Protein 3V10 (pdb70)

Radius of gyration: 38.91 Å; Cα contacts (8 Å, |Δi|>4): 1603; chains: 2; bounding box: 86×58×126 Å

Secondary structure (DSSP, 8-state):
--B-TTSS-EEEEEEES-SEE--TTS-EEEEEEEESEETTEE----TT-EEEEE--B-SSEEEEESSPTTEEEEEEE---EEEEEEEEETTEEEEEE-GGGGS-SS-EEEEEEEEEEEE----SS-EEEE--B-TT-TTSPPB--EEEE--------SEEEEEEE-SSSTTEEEEEEEE-TT----SS-EEEEEEE-TTEEEPTT--EEEEEETTEEEEEEHHHHHHHT-EEEEETTEEEEEE-HHHHTT-EEEEEEEEEE--TT-SEEEEEEEEEEE-TTS-EE----HHHH-EEEE----EEEEE---/--B-TTSS-EEEEEEE--S-B--TTS-EEEEEEEESB-SS-B----TT-EEEEE--B-SSEEEEESSPTTEEEEEE--EEEEEEEETTEEEEEE-GGGGGBSS-EEEEEEEEEEEE----SS-EEEE--B-TT-TTSPPB--EEEE-------SEEEEEEE-SSSTTEEEEEEEE-TT----SS-EEEEEEE-TTEEEPTT--EEEEEETTEEEEEEHHHHHHHT-EEEEETTEEEEEE-HHHHTT-EEEEEEEEEE--TT-SEEEEEEEEEEE-TTS-EE----HHHH-EEEE----EEEEE-PBP--

CATH classification: 2.60.40.1280 (+1 more: 2.60.40.740)

InterPro domains:
  IPR008454 Collagen-binding surface protein Cna-like, B-type domain [PF05738] (442-525)
  IPR008454 Collagen-binding surface protein Cna-like, B-type domain [PF05738] (531-612)
  IPR008454 Collagen-binding surface protein Cna-like, B-type domain [PF05738] (621-702)
  IPR008454 Collagen-binding surface protein Cna-like, B-type domain [cd00222] (529-614)
  IPR008454 Collagen-binding surface protein Cna-like, B-type domain [cd00222] (619-704)
  IPR008456 Collagen binding domain [PF05737] (198-314)
  IPR008966 Adhesion domain superfamily [SSF49401] (31-174)
  IPR008966 Adhesion domain superfamily [SSF49401] (192-330)
  IPR011252 Fibrogen-binding domain 1 [G3DSA:2.60.40.1280] (39-342)
  IPR013783 Immunoglobulin-like fold [G3DSA:2.60.40.10] (346-436)
  IPR041033 SpaA-like, prealbumin fold domain subgroup 1 [PF17802] (353-431)
  IPR041171 SDR-like Ig domain [PF17961] (54-151)

Solvent-accessible surface area: 30450 Å² total; per-residue (Å²): 102,94,68,6,16,101,48,36,0,16,86,106,26,41,5,58,64,148,52,104,13,108,66,64,36,55,2,0,52,2,41,2,8,3,12,5,73,20,125,66,133,106,24,99,5,101,48,25,7,47,0,45,2,54,4,16,59,68,151,55,0,42,0,71,2,10,55,74,168,27,18,120,34,79,1,57,4,107,129,134,43,54,0,0,54,1,16,0,48,22,30,108,1,54,1,53,0,44,115,48,3,96,102,24,103,77,4,68,7,41,3,43,2,14,0,10,6,75,35,67,36,160,19,122,111,120,83,108,4,121,7,63,8,20,1,35,0,52,49,28,130,137,52,87,5,31,0,19,3,76,15,67,122,176,89,115,53,15,3,65,7,53,9,30,7,6,74,147,62,82,6,5,0,34,1,88,0,18,0,0,24,44,61,31,34,2,70,28,90,1,91,0,67,0,59,3,16,132,4,0,105,30,26,142,62,23,13,58,0,29,5,63,17,132,60,72,99,76,119,25,34,9,110,22,0,68,155,93,39,13,63,13,47,56,127,66,52,52,0,14,1,66,1,59,75,138,86,0,35,134,11,15,0,25,0,27,2,39,0,119,10,111,58,86,156,42,138,45,0,115,2,50,5,89,13,92,14,81,31,102,88,28,89,102,24,89,117,33,61,155,136,68,5,41,41,34,0,41,18,3,16,16,52,21,73,6,27,36,58,96,112,96,68,6,16,109,54,44,0,16,95,52,27,51,2,52,59,122,43,86,14,108,72,67,36,95,7,1,50,2,51,6,18,3,18,6,89,17,122,65,121,94,22,100,9,101,56,22,8,45,0,48,0,52,3,14,64,70,151,58,1,36,0,83,1,41,52,74,166,45,20,126,27,76,0,89,68,94,48,5,0,42,2,27,0,49,24,28,106,2,52,0,55,0,45,130,44,3,83,116,25,91,41,7,61,4,61,3,41,2,15,0,12,11,58,56,90,48,70,30,93,67,109,82,88,3,114,6,60,9,19,1,36,0,54,52,28,131,137,49,95,1,25,0,19,2,68,27,105,137,39,117,55,15,3,66,6,54,10,29,10,13,125,150,64,73,5,4,0,29,1,85,0,20,1,0,14,42,64,33,44,1,67,28,89,1,93,0,68,0,62,4,18,145,4,0,116,26,26,137,74,22,13,75,0,33,5,63,31,144,89,59,86,93,138,30,37,10,114,24,0,59,174,84,43,10,61,15,50,56,134,64,56,54,0,16,1,63,1,48,48,95,80,1,32,107,10,15,0,24,0,32,2,36,0,117,15,123,53,103,186,46,138,33,0,118,1,49,4,88,13,90,12,88,26,96,73,34,92,99,27,92,118,35,60,154,136,67,5,32,41,43,1,28,17,4,12,10,56,11,73,0,28,39,127,76,128,87,168

Structure (mmCIF, N/CA/C/O backbone):
data_3V10
#
_entry.id   3V10
#
_cell.length_a   46.170
_cell.length_b   67.390
_cell.length_c   102.410
_cell.angle_alpha   90.00
_cell.angle_beta   92.82
_cell.angle_gamma   90.00
#
_symmetry.space_group_name_H-M   'P 1 21 1'
#
loop_
_entity.id
_entity.type
_entity.pdbx_description
1 polymer 'Rhusiopathiae surface protein B'
2 water water
#
loop_
_atom_site.group_PDB
_atom_site.id
_atom_site.type_symbol
_atom_site.label_atom_id
_atom_site.label_alt_id
_atom_site.label_comp_id
_atom_site.label_asym_id
_atom_site.label_entity_id
_atom_site.label_seq_id
_atom_site.pdbx_PDB_ins_code
_atom_site.Cartn_x
_atom_site.Cartn_y
_atom_site.Cartn_z
_atom_site.occupancy
_atom_site.B_iso_or_equiv
_atom_site.auth_seq_id
_atom_site.auth_comp_id
_atom_site.auth_asym_id
_atom_site.auth_atom_id
_atom_site.pdbx_PDB_model_num
ATOM 1 N N . ALA A 1 1 ? -28.595 6.739 117.376 1.00 22.66 30 ALA A N 1
ATOM 2 C CA . ALA A 1 1 ? -27.256 7.149 117.908 1.00 22.40 30 ALA A CA 1
ATOM 3 C C . ALA A 1 1 ? -27.003 8.624 117.679 1.00 20.82 30 ALA A C 1
ATOM 4 O O . ALA A 1 1 ? -27.444 9.180 116.676 1.00 20.64 30 ALA A O 1
ATOM 5 N N . LYS A 1 2 ? -26.285 9.262 118.600 1.00 19.59 31 LYS A N 1
ATOM 6 C CA . LYS A 1 2 ? -26.002 10.689 118.471 1.00 18.80 31 LYS A CA 1
ATOM 7 C C . LYS A 1 2 ? -24.711 10.972 117.710 1.00 18.43 31 LYS A C 1
ATOM 8 O O . LYS A 1 2 ? -23.677 10.354 117.968 1.00 16.50 31 LYS A O 1
ATOM 14 N N . ASP A 1 3 ? -24.793 11.914 116.775 1.00 16.98 32 ASP A N 1
ATOM 15 C CA . ASP A 1 3 ? -23.666 12.327 115.947 1.00 16.42 32 ASP A CA 1
ATOM 16 C C . ASP A 1 3 ? -23.005 13.561 116.560 1.00 16.09 32 ASP A C 1
ATOM 17 O O . ASP A 1 3 ? -23.631 14.619 116.675 1.00 14.82 32 ASP A O 1
ATOM 22 N N . TYR A 1 4 ? -21.741 13.428 116.951 1.00 13.71 33 TYR A N 1
ATOM 23 C CA . TYR A 1 4 ? -21.022 14.550 117.551 1.00 13.27 33 TYR A CA 1
ATOM 24 C C . TYR A 1 4 ? -20.127 15.341 116.605 1.00 12.53 33 TYR A C 1
ATOM 25 O O . TYR A 1 4 ? -19.381 16.206 117.045 1.00 11.13 33 TYR A O 1
ATOM 34 N N . THR A 1 5 ? -20.214 15.066 115.307 1.00 13.50 34 THR A N 1
ATOM 35 C CA . THR A 1 5 ? -19.379 15.750 114.329 1.00 13.84 34 THR A CA 1
ATOM 36 C C . THR A 1 5 ? -19.329 17.274 114.453 1.00 15.71 34 THR A C 1
ATOM 37 O O . THR A 1 5 ? -18.255 17.871 114.419 1.00 17.41 34 THR A O 1
ATOM 41 N N . ASN A 1 6 ? -20.479 17.913 114.603 1.00 16.84 35 ASN A N 1
ATOM 42 C CA . ASN A 1 6 ? -20.477 19.363 114.715 1.00 18.06 35 ASN A CA 1
ATOM 43 C C . ASN A 1 6 ? -20.686 19.888 116.128 1.00 18.83 35 ASN A C 1
ATOM 44 O O . ASN A 1 6 ? -20.895 21.086 116.321 1.00 21.62 35 ASN A O 1
ATOM 49 N N . GLU A 1 7 ? -20.622 18.989 117.107 1.00 17.17 36 GLU A N 1
ATOM 50 C CA . GLU A 1 7 ? -20.760 19.366 118.516 1.00 16.46 36 GLU A CA 1
ATOM 51 C C . GLU A 1 7 ? -19.429 19.936 119.005 1.00 17.84 36 GLU A C 1
ATOM 52 O O . GLU A 1 7 ? -18.377 19.641 118.436 1.00 15.86 36 GLU A O 1
ATOM 58 N N . ALA A 1 8 ? -19.475 20.731 120.074 1.00 16.26 37 ALA A N 1
ATOM 59 C CA . ALA A 1 8 ? -18.276 21.359 120.624 1.00 14.82 37 ALA A CA 1
ATOM 60 C C . ALA A 1 8 ? -17.550 20.497 121.656 1.00 15.23 37 ALA A C 1
ATOM 61 O O . ALA A 1 8 ? -17.308 20.942 122.777 1.00 15.23 37 ALA A O 1
ATOM 63 N N . ILE A 1 9 ? -17.190 19.275 121.274 1.00 14.25 38 ILE A N 1
ATOM 64 C CA . ILE A 1 9 ? -16.495 18.361 122.184 1.00 13.26 38 ILE A CA 1
ATOM 65 C C . ILE A 1 9 ? -15.012 18.224 121.867 1.00 13.56 38 ILE A C 1
ATOM 66 O O . ILE A 1 9 ? -14.287 17.506 122.562 1.00 15.04 38 ILE A O 1
ATOM 71 N N . PHE A 1 10 ? -14.559 18.927 120.834 1.00 13.78 39 PHE A N 1
ATOM 72 C CA . PHE A 1 10 ? -13.167 18.860 120.415 1.00 14.79 39 PHE A CA 1
ATOM 73 C C . PHE A 1 10 ? -12.310 19.947 121.047 1.00 16.78 39 PHE A C 1
ATOM 74 O O . PHE A 1 10 ? -12.440 21.135 120.735 1.00 17.27 39 PHE A O 1
ATOM 82 N N . THR A 1 11 ? -11.422 19.501 121.934 1.00 19.63 40 THR A N 1
ATOM 83 C CA . THR A 1 11 ? -10.534 20.370 122.701 1.00 20.67 40 THR A CA 1
ATOM 84 C C . THR A 1 11 ? -9.179 20.702 122.081 1.00 20.83 40 THR A C 1
ATOM 85 O O . THR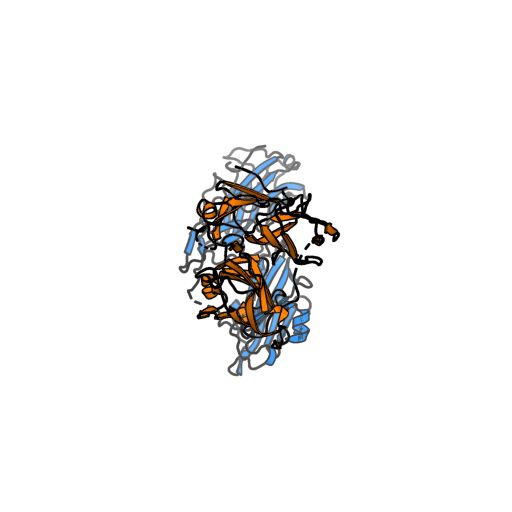 A 1 11 ? -8.482 21.596 122.566 1.00 21.37 40 THR A O 1
ATOM 89 N N . GLN A 1 12 ? -8.791 19.991 121.027 1.00 20.45 41 GLN A N 1
ATOM 90 C CA . GLN A 1 12 ? -7.507 20.248 120.389 1.00 19.08 41 GLN A CA 1
ATOM 91 C C . GLN A 1 12 ? -7.530 19.854 118.921 1.00 17.74 41 GLN A C 1
ATOM 92 O O . GLN A 1 12 ? -8.193 18.890 118.541 1.00 16.26 41 GLN A O 1
ATOM 98 N N . PHE A 1 13 ? -6.802 20.603 118.100 1.00 16.85 42 PHE A N 1
ATOM 99 C CA . PHE A 1 13 ? -6.737 20.316 116.672 1.00 17.07 42 PHE A CA 1
ATOM 100 C C . PHE A 1 13 ? -5.493 20.935 116.053 1.00 18.03 42 PHE A C 1
ATOM 101 O O . PHE A 1 13 ? -5.260 22.138 116.183 1.00 18.53 42 PHE A O 1
ATOM 109 N N . ASP A 1 14 ? -4.697 20.115 115.374 1.00 17.34 43 ASP A N 1
ATOM 110 C CA . ASP A 1 14 ? -3.478 20.610 114.752 1.00 18.79 43 ASP A CA 1
ATOM 111 C C . ASP A 1 14 ? -3.062 19.785 113.538 1.00 18.12 43 ASP A C 1
ATOM 112 O O . ASP A 1 14 ? -3.287 18.577 113.488 1.00 19.03 43 ASP A O 1
ATOM 117 N N . VAL A 1 15 ? -2.459 20.450 112.558 1.00 17.78 44 VAL A N 1
ATOM 118 C CA . VAL A 1 15 ? -2.009 19.789 111.338 1.00 17.21 44 VAL A CA 1
ATOM 119 C C . VAL A 1 15 ? -0.501 19.912 111.148 1.00 18.65 44 VAL A C 1
ATOM 120 O O . VAL A 1 15 ? 0.074 20.991 111.303 1.00 20.18 44 VAL A O 1
ATOM 124 N N . ASN A 1 16 ? 0.132 18.798 110.798 1.00 18.91 45 ASN A N 1
ATOM 125 C CA . ASN A 1 16 ? 1.572 18.762 110.578 1.00 19.18 45 ASN A CA 1
ATOM 126 C C . ASN A 1 16 ? 1.875 17.897 109.354 1.00 19.22 45 ASN A C 1
ATOM 127 O O . ASN A 1 16 ? 1.171 16.927 109.078 1.00 18.47 45 ASN A O 1
ATOM 132 N N . PRO A 1 17 ? 2.914 18.258 108.585 1.00 17.98 46 PRO A N 1
ATOM 133 C CA . PRO A 1 17 ? 3.776 19.421 108.825 1.00 19.79 46 PRO A CA 1
ATOM 134 C C . PRO A 1 17 ? 3.087 20.725 108.424 1.00 19.86 46 PRO A C 1
ATOM 135 O O . PRO A 1 17 ? 2.108 20.719 107.680 1.00 21.19 46 PRO A O 1
ATOM 139 N N . LYS A 1 18 ? 3.589 21.843 108.934 1.00 22.39 47 LYS A N 1
ATOM 140 C CA . LYS A 1 18 ? 3.019 23.137 108.588 1.00 22.34 47 LYS A CA 1
ATOM 141 C C . LYS A 1 18 ? 3.856 23.738 107.472 1.00 21.91 47 LYS A C 1
ATOM 142 O O . LYS A 1 18 ? 4.963 23.273 107.201 1.00 23.43 47 LYS A O 1
ATOM 148 N N . GLY A 1 19 ? 3.328 24.766 106.821 1.00 19.57 48 GLY A N 1
ATOM 149 C CA . GLY A 1 19 ? 4.051 25.380 105.724 1.00 18.51 48 GLY A CA 1
ATOM 150 C C . GLY A 1 19 ? 3.768 24.667 104.414 1.00 17.72 48 GLY A C 1
ATOM 151 O O . GLY A 1 19 ? 2.981 23.716 104.370 1.00 17.73 48 GLY A O 1
ATOM 152 N N . LEU A 1 20 ? 4.411 25.119 103.342 1.00 15.89 49 LEU A N 1
ATOM 153 C CA . LEU A 1 20 ? 4.214 24.522 102.029 1.00 16.05 49 LEU A CA 1
ATOM 154 C C . LEU A 1 20 ? 4.691 23.074 101.999 1.00 16.17 49 LEU A C 1
ATOM 155 O O . LEU A 1 20 ? 5.859 22.791 102.255 1.00 15.42 49 LEU A O 1
ATOM 160 N N . ILE A 1 21 ? 3.778 22.157 101.699 1.00 13.70 50 ILE A N 1
ATOM 161 C CA . ILE A 1 21 ? 4.122 20.746 101.631 1.00 14.75 50 ILE A CA 1
ATOM 162 C C . ILE A 1 21 ? 4.660 20.488 100.230 1.00 15.20 50 ILE A C 1
ATOM 163 O O . ILE A 1 21 ? 3.978 20.725 99.235 1.00 16.42 50 ILE A O 1
ATOM 168 N N . ASN A 1 22 ? 5.894 19.994 100.171 1.00 15.95 51 ASN A N 1
ATOM 169 C CA . ASN A 1 22 ? 6.591 19.765 98.908 1.00 17.24 51 ASN A CA 1
ATOM 170 C C . ASN A 1 22 ? 6.256 18.527 98.069 1.00 19.77 51 ASN A C 1
ATOM 171 O O . ASN A 1 22 ? 6.189 18.615 96.838 1.00 19.44 51 ASN A O 1
ATOM 176 N N . ASN A 1 23 ? 6.059 17.380 98.716 1.00 19.90 52 ASN A N 1
ATOM 177 C CA . ASN A 1 23 ? 5.748 16.150 97.991 1.00 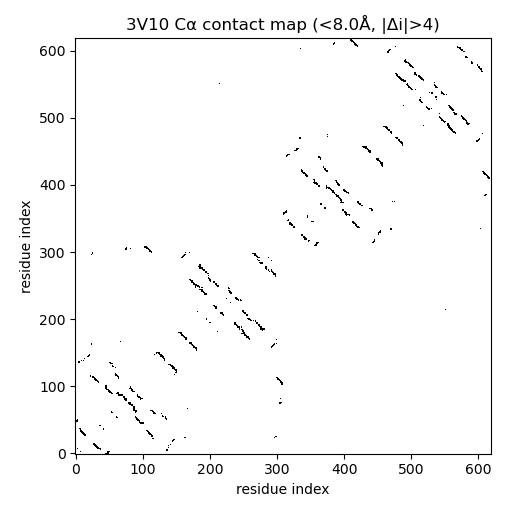19.98 52 ASN A CA 1
ATOM 178 C C . ASN A 1 23 ? 4.932 15.191 98.864 1.00 16.82 52 ASN A C 1
ATOM 179 O O . ASN A 1 23 ? 4.896 15.334 100.087 1.00 17.28 52 ASN A O 1
ATOM 184 N N . PRO A 1 24 ? 4.265 14.202 98.243 1.00 16.69 53 PRO A N 1
ATOM 185 C CA . PRO A 1 24 ? 3.446 13.229 98.970 1.00 16.35 53 PRO A CA 1
ATOM 186 C C . PRO A 1 24 ? 4.204 12.071 99.624 1.00 16.30 53 PRO A C 1
ATOM 187 O O . PRO A 1 24 ? 3.582 11.119 100.087 1.00 17.86 53 PRO A O 1
ATOM 191 N N . SER A 1 25 ? 5.532 12.155 99.673 1.00 17.09 54 SER A N 1
ATOM 192 C CA . SER A 1 25 ? 6.337 11.084 100.258 1.00 17.30 54 SER A CA 1
ATOM 193 C C . SER A 1 25 ? 6.072 10.865 101.745 1.00 17.51 54 SER A C 1
ATOM 194 O O . SER A 1 25 ? 6.037 9.725 102.212 1.00 16.83 54 SER A O 1
ATOM 197 N N . GLN A 1 26 ? 5.894 11.952 102.489 1.00 13.90 55 GLN A N 1
ATOM 198 C CA . GLN A 1 26 ? 5.638 11.853 103.920 1.00 14.16 55 GLN A CA 1
ATOM 199 C C . GLN A 1 26 ? 4.146 12.066 104.182 1.00 14.60 55 GLN A C 1
ATOM 200 O O . GLN A 1 26 ? 3.445 12.679 103.381 1.00 13.86 55 GLN A O 1
ATOM 206 N N . PRO A 1 27 ? 3.640 11.550 105.309 1.00 14.87 56 PRO A N 1
ATOM 207 C CA . PRO A 1 27 ? 2.218 11.722 105.615 1.00 15.70 56 PRO A CA 1
ATOM 208 C C . PRO A 1 27 ? 1.904 13.143 106.067 1.00 15.60 56 PRO A C 1
ATOM 209 O O . PRO A 1 27 ? 2.793 13.872 106.514 1.00 17.40 56 PRO A O 1
ATOM 213 N N . ILE A 1 28 ? 0.640 13.534 105.930 1.00 13.48 57 ILE A N 1
ATOM 214 C CA . ILE A 1 28 ? 0.182 14.829 106.415 1.00 14.17 57 ILE A CA 1
ATOM 215 C C . ILE A 1 28 ? -0.576 14.404 107.668 1.00 14.71 57 ILE A C 1
ATOM 216 O O . ILE A 1 28 ? -1.559 13.673 107.583 1.00 13.93 57 ILE A O 1
ATOM 221 N N . GLU A 1 29 ? -0.091 14.839 108.827 1.00 16.12 58 GLU A N 1
ATOM 222 C CA . GLU A 1 29 ? -0.673 14.451 110.106 1.00 17.19 58 GLU A CA 1
ATOM 223 C C . GLU A 1 29 ? -1.724 15.372 110.696 1.00 16.56 58 GLU A C 1
ATOM 224 O O . GLU A 1 29 ? -1.601 16.599 110.661 1.00 17.13 58 GLU A O 1
ATOM 230 N N . PHE A 1 30 ? -2.752 14.753 111.262 1.00 13.82 59 PHE A N 1
ATOM 231 C CA . PHE A 1 30 ? -3.832 15.479 111.902 1.00 13.91 59 PHE A CA 1
ATOM 232 C C . PHE A 1 30 ? -3.925 14.986 113.335 1.00 15.25 59 PHE A C 1
ATOM 233 O O . PHE A 1 30 ? -3.975 13.783 113.583 1.00 14.85 59 PHE A O 1
ATOM 241 N N . ASN A 1 31 ? -3.910 15.919 114.278 1.00 15.27 60 ASN A N 1
ATOM 242 C CA . ASN A 1 31 ? -4.020 15.574 115.686 1.00 16.26 60 ASN A CA 1
ATOM 243 C C . ASN A 1 31 ? -5.331 16.145 116.200 1.00 16.17 60 ASN A C 1
ATOM 244 O O . ASN A 1 31 ? -5.633 17.319 115.986 1.00 18.85 60 ASN A O 1
ATOM 249 N N . LEU A 1 32 ? -6.106 15.312 116.882 1.00 15.32 61 LEU A N 1
ATOM 250 C CA . LEU A 1 32 ? -7.398 15.728 117.402 1.00 14.03 61 LEU A CA 1
ATOM 251 C C . LEU A 1 32 ? -7.631 15.196 118.812 1.00 14.93 61 LEU A C 1
ATOM 252 O O . LEU A 1 32 ? -7.302 14.052 119.124 1.00 14.58 61 LEU A O 1
ATOM 257 N N . ALA A 1 33 ? -8.196 16.038 119.668 1.00 14.14 62 ALA A N 1
ATOM 258 C CA . ALA A 1 33 ? -8.491 15.650 121.035 1.00 13.38 62 ALA A CA 1
ATOM 259 C C . ALA A 1 33 ? -9.949 15.973 121.317 1.00 13.09 62 ALA A C 1
ATOM 260 O O . ALA A 1 33 ? -10.482 16.951 120.798 1.00 13.73 62 ALA A O 1
ATOM 262 N N . PHE A 1 34 ? -10.595 15.145 122.126 1.00 13.47 63 PHE A N 1
ATOM 263 C CA . PHE A 1 34 ? -11.986 15.380 122.484 1.00 15.56 63 PHE A CA 1
ATOM 264 C C . PHE A 1 34 ? -12.282 14.907 123.900 1.00 15.10 63 PHE A C 1
ATOM 265 O O . PHE A 1 34 ? -11.458 14.242 124.536 1.00 12.68 63 PHE A O 1
ATOM 273 N N . SER A 1 35 ? -13.449 15.279 124.411 1.00 14.95 64 SER A N 1
ATOM 274 C CA . SER A 1 35 ? -13.838 14.872 125.750 1.00 17.56 64 SER A CA 1
ATOM 275 C C . SER A 1 35 ? -15.349 14.937 125.865 1.00 18.41 64 SER A C 1
ATOM 276 O O . SER A 1 35 ? -16.034 15.328 124.918 1.00 18.87 64 SER A O 1
ATOM 279 N N . ASP A 1 36 ? -15.865 14.552 127.025 1.00 18.38 65 ASP A N 1
ATOM 280 C CA . ASP A 1 36 ? -17.299 14.564 127.261 1.00 18.53 65 ASP A CA 1
ATOM 281 C C . ASP A 1 36 ? -17.843 15.919 127.713 1.00 18.29 65 ASP A C 1
ATOM 282 O O . ASP A 1 36 ? -18.910 15.987 128.321 1.00 18.76 65 ASP A O 1
ATOM 287 N N . MET A 1 37 ? -17.107 16.992 127.434 1.00 17.10 66 MET A N 1
ATOM 288 C CA . MET A 1 37 ? -17.571 18.333 127.789 1.00 19.01 66 MET A CA 1
ATOM 289 C C . MET A 1 37 ? -18.000 19.020 126.500 1.00 18.37 66 MET A C 1
ATOM 290 O O . MET A 1 37 ? -17.168 19.335 125.645 1.00 17.78 66 MET A O 1
ATOM 295 N N . ASN A 1 38 ? -19.302 19.238 126.356 1.00 17.68 67 ASN A N 1
ATOM 296 C CA . ASN A 1 38 ? -19.837 19.877 125.158 1.00 17.98 67 ASN A CA 1
ATOM 297 C C . ASN A 1 38 ? -20.403 21.260 125.470 1.00 18.20 67 ASN A C 1
ATOM 298 O O . ASN A 1 38 ? -21.485 21.385 126.047 1.00 17.95 67 ASN A O 1
ATOM 303 N N . ASN A 1 39 ? -19.669 22.300 125.082 1.00 17.76 68 ASN A N 1
ATOM 304 C CA . ASN A 1 39 ? -20.095 23.669 125.342 1.00 19.80 68 ASN A CA 1
ATOM 305 C C . ASN A 1 39 ? -20.267 23.898 126.843 1.00 18.45 68 ASN A C 1
ATOM 306 O O . ASN A 1 39 ? -21.204 24.564 127.286 1.00 19.17 68 ASN A O 1
ATOM 311 N N . GLY A 1 40 ? -19.350 23.333 127.620 1.00 18.02 69 GLY A N 1
ATOM 312 C CA . GLY A 1 40 ? -19.399 23.493 129.061 1.00 15.43 69 GLY A CA 1
ATOM 313 C C . GLY A 1 40 ? -20.408 22.594 129.744 1.00 16.29 69 GLY A C 1
ATOM 314 O O . GLY A 1 40 ? -20.621 22.707 130.950 1.00 12.78 69 GLY A O 1
ATOM 315 N N . GLN A 1 41 ? -21.036 21.708 128.976 1.00 13.88 70 GLN A N 1
ATOM 316 C CA . GLN A 1 41 ? -22.020 20.793 129.532 1.00 18.29 70 GLN A CA 1
ATOM 317 C C . GLN A 1 41 ? -21.604 19.343 129.388 1.00 18.26 70 GLN A C 1
ATOM 318 O O . GLN A 1 41 ? -21.192 18.893 128.320 1.00 18.79 70 GLN A O 1
ATOM 324 N N . LYS A 1 42 ? -21.715 18.616 130.486 1.00 18.69 71 LYS A N 1
ATOM 325 C CA . LYS A 1 42 ? -21.358 17.215 130.527 1.00 19.32 71 LYS A CA 1
ATOM 326 C C . LYS A 1 42 ? -22.275 16.331 129.685 1.00 18.68 71 LYS A C 1
ATOM 327 O O . LYS A 1 42 ? -23.498 16.426 129.790 1.00 19.65 71 LYS A O 1
ATOM 333 N N . VAL A 1 43 ? -21.690 15.487 128.840 1.00 18.79 72 VAL A N 1
ATOM 334 C CA . VAL A 1 43 ? -22.480 14.559 128.038 1.00 18.29 72 VAL A CA 1
ATOM 335 C C . VAL A 1 43 ? -22.048 13.145 128.409 1.00 18.60 72 VAL A C 1
ATOM 336 O O . VAL A 1 43 ? -20.960 12.940 128.939 1.00 17.14 72 VAL A O 1
ATOM 340 N N . LYS A 1 44 ? -22.899 12.169 128.115 1.00 18.31 73 LYS A N 1
ATOM 341 C CA . LYS A 1 44 ? -22.611 10.769 128.408 1.00 18.48 73 LYS A CA 1
ATOM 342 C C . LYS A 1 44 ? -22.564 10.010 127.071 1.00 16.31 73 LYS A C 1
ATOM 343 O O . LYS A 1 44 ? -23.601 9.776 126.445 1.00 16.86 73 LYS A O 1
ATOM 349 N N . PHE A 1 45 ? -21.363 9.642 126.635 1.00 16.62 74 PHE A N 1
ATOM 350 C CA . PHE A 1 45 ? -21.227 8.912 125.379 1.00 16.50 74 PHE A CA 1
ATOM 351 C C . PHE A 1 45 ? -21.832 7.531 125.539 1.00 16.98 74 PHE A C 1
ATOM 352 O O . PHE A 1 45 ? -21.619 6.860 126.552 1.00 16.40 74 PHE A O 1
ATOM 360 N N . LYS A 1 46 ? -22.607 7.132 124.534 1.00 17.86 75 LYS A N 1
ATOM 361 C CA . LYS A 1 46 ? -23.291 5.845 124.524 1.00 18.59 75 LYS A CA 1
ATOM 362 C C . LYS A 1 46 ? -22.794 4.995 123.365 1.00 17.89 75 LYS A C 1
ATOM 363 O O . LYS A 1 46 ? -22.400 5.522 122.322 1.00 16.95 75 LYS A O 1
ATOM 369 N N . PRO A 1 47 ? -22.821 3.663 123.525 1.00 17.34 76 PRO A N 1
ATOM 370 C CA . PRO A 1 47 ? -22.365 2.788 122.442 1.00 17.02 76 PRO A CA 1
ATOM 371 C C . PRO A 1 47 ? -23.127 3.159 121.172 1.00 17.43 76 PRO A C 1
ATOM 372 O O . PRO A 1 47 ? -24.353 3.247 121.186 1.00 17.39 76 PRO A O 1
ATOM 376 N N . GLY A 1 48 ? -22.405 3.387 120.080 1.00 17.56 77 GLY A N 1
ATOM 377 C CA . GLY A 1 48 ? -23.063 3.749 118.840 1.00 16.59 77 GLY A CA 1
ATOM 378 C C . GLY A 1 48 ? -22.937 5.224 118.496 1.00 16.95 77 GLY A C 1
ATOM 379 O O . GLY A 1 48 ? -23.045 5.594 117.326 1.00 15.17 77 GLY A O 1
ATOM 380 N N . ASP A 1 49 ? -22.733 6.076 119.501 1.00 15.85 78 ASP A N 1
ATOM 381 C CA . ASP A 1 49 ? -22.570 7.501 119.227 1.00 14.66 78 ASP A CA 1
ATOM 382 C C . ASP A 1 49 ? -21.306 7.589 118.382 1.00 14.77 78 ASP A C 1
ATOM 383 O O . ASP A 1 49 ? -20.434 6.724 118.477 1.00 14.37 78 ASP A O 1
ATOM 388 N N . PHE A 1 50 ? -21.198 8.632 117.572 1.00 14.61 79 PHE A N 1
ATOM 389 C CA . PHE A 1 50 ? -20.061 8.764 116.669 1.00 13.58 79 PHE A CA 1
ATOM 390 C C . PHE A 1 50 ? -19.803 10.191 116.208 1.00 13.47 79 PHE A C 1
ATOM 391 O O . PHE A 1 50 ? -20.533 11.117 116.544 1.00 13.31 79 PHE A O 1
ATOM 399 N N . PHE A 1 51 ? -18.737 10.342 115.427 1.00 12.02 80 PHE A N 1
ATOM 400 C CA . PHE A 1 51 ? -18.398 11.599 114.788 1.00 11.64 80 PHE A CA 1
ATOM 401 C C . PHE A 1 51 ? -17.584 11.246 113.559 1.00 11.96 80 PHE A C 1
ATOM 402 O O . PHE A 1 51 ? -16.930 10.199 113.509 1.00 14.10 80 PHE A O 1
ATOM 410 N N . ASP A 1 52 ? -17.660 12.107 112.560 1.00 10.96 81 ASP A N 1
ATOM 411 C CA . ASP A 1 52 ? -16.972 11.879 111.307 1.00 12.79 81 ASP A CA 1
ATOM 412 C C . ASP A 1 52 ? -15.954 12.935 110.958 1.00 11.99 81 ASP A C 1
ATOM 413 O O . ASP A 1 52 ? -16.187 14.131 111.141 1.00 12.00 81 ASP A O 1
ATOM 418 N N . LEU A 1 53 ? -14.825 12.479 110.429 1.00 10.25 82 LEU A N 1
ATOM 419 C CA . LEU A 1 53 ? -13.757 13.372 110.010 1.00 11.02 82 LEU A CA 1
ATOM 420 C C . LEU A 1 53 ? -13.739 13.356 108.484 1.00 11.06 82 LEU A C 1
ATOM 421 O O . LEU A 1 53 ? -13.928 12.307 107.868 1.00 13.13 82 LEU A O 1
ATOM 426 N N . THR A 1 54 ? -13.529 14.519 107.879 1.00 10.20 83 THR A N 1
ATOM 427 C CA . THR A 1 54 ? -13.492 14.617 106.427 1.00 11.49 83 THR A CA 1
ATOM 428 C C . THR A 1 54 ? -12.234 15.330 105.963 1.00 11.36 83 THR A C 1
ATOM 429 O O . THR A 1 54 ? -12.104 16.538 106.128 1.00 11.57 83 THR A O 1
ATOM 433 N N . LEU A 1 55 ? -11.310 14.573 105.384 1.00 8.81 84 LEU A N 1
ATOM 434 C CA . LEU A 1 55 ? -10.072 15.140 104.881 1.00 9.18 84 LEU A CA 1
ATOM 435 C C . LEU A 1 55 ? -10.421 16.062 103.712 1.00 10.03 84 LEU A C 1
ATOM 436 O O . LEU A 1 55 ? -11.330 15.781 102.933 1.00 9.16 84 LEU A O 1
ATOM 441 N N . PRO A 1 56 ? -9.694 17.179 103.574 1.00 9.70 85 PRO A N 1
ATOM 442 C CA . PRO A 1 56 ? -9.938 18.152 102.505 1.00 10.92 85 PRO A CA 1
ATOM 443 C C . PRO A 1 56 ? -9.547 17.697 101.107 1.00 10.86 85 PRO A C 1
ATOM 444 O O . PRO A 1 56 ? -8.793 16.742 100.934 1.00 10.64 85 PRO A O 1
ATOM 448 N N . SER A 1 57 ? -10.065 18.396 100.106 1.00 9.77 86 SER A N 1
ATOM 449 C CA . SER A 1 57 ? -9.744 18.070 98.728 1.00 11.40 86 SER A CA 1
ATOM 450 C C . SER A 1 57 ? -10.331 19.117 97.801 1.00 11.57 86 SER A C 1
ATOM 451 O O . SER A 1 57 ? -11.220 19.864 98.189 1.00 11.22 86 SER A O 1
ATOM 454 N N . ASN A 1 58 ? -9.805 19.188 96.585 1.00 13.71 87 ASN A N 1
ATOM 455 C CA . ASN A 1 58 ? -10.368 20.081 95.582 1.00 14.37 87 ASN A CA 1
ATOM 456 C C . ASN A 1 58 ? -10.420 19.243 94.315 1.00 15.73 87 ASN A C 1
ATOM 457 O O . ASN A 1 58 ? -10.404 18.019 94.403 1.00 13.59 87 ASN A O 1
ATOM 462 N N . ASP A 1 59 ? -10.484 19.862 93.145 1.00 16.22 88 ASP A N 1
ATOM 463 C CA . ASP A 1 59 ? -10.570 19.075 91.917 1.00 18.98 88 ASP A CA 1
ATOM 464 C C . ASP A 1 59 ? -9.299 18.356 91.474 1.00 18.23 88 ASP A C 1
ATOM 465 O O . ASP A 1 59 ? -9.365 17.441 90.651 1.00 18.57 88 ASP A O 1
ATOM 470 N N . GLU A 1 60 ? -8.152 18.748 92.015 1.00 15.54 89 GLU A N 1
ATOM 471 C CA . GLU A 1 60 ? -6.887 18.118 91.632 1.00 16.08 89 GLU A CA 1
ATOM 472 C C . GLU A 1 60 ? -6.143 17.440 92.783 1.00 13.47 89 GLU A C 1
ATOM 473 O O . GLU A 1 60 ? -5.365 16.511 92.564 1.00 16.99 89 GLU A O 1
ATOM 479 N N . VAL A 1 61 ? -6.380 17.902 94.005 1.00 12.02 90 VAL A N 1
ATOM 480 C CA . VAL A 1 61 ? -5.705 17.344 95.175 1.00 11.63 90 VAL A CA 1
ATOM 481 C C . VAL A 1 61 ? -6.691 16.836 96.226 1.00 11.97 90 VAL A C 1
ATOM 482 O O . VAL A 1 61 ? -7.580 17.565 96.664 1.00 12.68 90 VAL A O 1
ATOM 486 N N . SER A 1 62 ? -6.532 15.577 96.624 1.00 12.88 91 SER A N 1
ATOM 487 C CA . SER A 1 62 ? -7.394 14.979 97.634 1.00 12.61 91 SER A CA 1
ATOM 488 C C . SER A 1 62 ? -6.556 14.269 98.685 1.00 11.35 91 SER A C 1
ATOM 489 O O . SER A 1 62 ? -5.604 13.563 98.358 1.00 11.85 91 SER A O 1
ATOM 492 N N . LEU A 1 63 ? -6.896 14.484 99.950 1.00 10.58 92 LEU A N 1
ATOM 493 C CA . LEU A 1 63 ? -6.195 13.820 101.040 1.00 9.97 92 LEU A CA 1
ATOM 494 C C . LEU A 1 63 ? -7.038 12.620 101.415 1.00 9.45 92 LEU A C 1
ATOM 495 O O . LEU A 1 63 ? -8.266 12.699 101.408 1.00 10.13 92 LEU A O 1
ATOM 500 N N . ARG A 1 64 ? -6.383 11.508 101.727 1.00 8.49 93 ARG A N 1
ATOM 501 C CA . ARG A 1 64 ? -7.100 10.293 102.092 1.00 10.14 93 ARG A CA 1
ATOM 502 C C . ARG A 1 64 ? -6.291 9.460 103.078 1.00 8.80 93 ARG A C 1
ATOM 503 O O . ARG A 1 64 ? -5.090 9.685 103.270 1.00 9.03 93 ARG A O 1
ATOM 511 N N . SER A 1 65 ? -6.959 8.511 103.721 1.00 7.29 94 SER A N 1
ATOM 512 C CA . SER A 1 65 ? -6.286 7.633 104.668 1.00 8.86 94 SER A CA 1
ATOM 513 C C . SER A 1 65 ? -5.344 6.724 103.876 1.00 7.33 94 SER A C 1
ATOM 514 O O . SER A 1 65 ? -5.537 6.521 102.678 1.00 8.70 94 SER A O 1
ATOM 517 N N . LEU A 1 66 ? -4.317 6.194 104.528 1.00 9.06 95 LEU A N 1
ATOM 518 C CA . LEU A 1 66 ? -3.384 5.289 103.853 1.00 10.78 95 LEU A CA 1
ATOM 519 C C . LEU A 1 66 ? -3.982 3.888 103.784 1.00 12.58 95 LEU A C 1
ATOM 520 O O . LEU A 1 66 ? -3.494 3.023 103.051 1.00 13.10 95 LEU A O 1
ATOM 525 N N . ARG A 1 67 ? -5.033 3.672 104.564 1.00 12.08 96 ARG A N 1
ATOM 526 C CA . ARG A 1 67 ? -5.692 2.372 104.639 1.00 10.50 96 ARG A CA 1
ATOM 527 C C . ARG A 1 67 ? -6.697 2.108 103.517 1.00 10.94 96 ARG A C 1
ATOM 528 O O . ARG A 1 67 ? -7.190 3.034 102.870 1.00 10.77 96 ARG A O 1
ATOM 536 N N . ALA A 1 68 ? -6.988 0.830 103.287 1.00 9.29 97 ALA A N 1
ATOM 537 C CA . ALA A 1 68 ? -7.969 0.445 102.275 1.00 9.68 97 ALA A CA 1
ATOM 538 C C . ALA A 1 68 ? -9.337 0.884 102.791 1.00 6.66 97 ALA A C 1
ATOM 539 O O . ALA A 1 68 ? -9.541 0.983 104.004 1.00 8.62 97 ALA A O 1
ATOM 541 N N . MET A 1 69 ? -10.277 1.142 101.883 1.00 9.25 98 MET A N 1
ATOM 542 C CA . MET A 1 69 ? -11.623 1.557 102.290 1.00 8.69 98 MET A CA 1
ATOM 543 C C . MET A 1 69 ? -12.220 0.454 103.167 1.00 10.79 98 MET A C 1
ATOM 544 O O . MET A 1 69 ? -12.070 -0.733 102.872 1.00 10.19 98 MET A O 1
ATOM 549 N N . GLY A 1 70 ? -12.872 0.851 104.257 1.00 7.53 99 GLY A N 1
ATOM 550 C CA . GLY A 1 70 ? -13.477 -0.120 105.152 1.00 8.76 99 GLY A CA 1
ATOM 551 C C . GLY A 1 70 ? -12.551 -0.708 106.208 1.00 10.03 99 GLY A C 1
ATOM 552 O O . GLY A 1 70 ? -12.966 -1.579 106.963 1.00 10.21 99 GLY A O 1
ATOM 553 N N . SER A 1 71 ? -11.308 -0.242 106.276 1.00 9.17 100 SER A N 1
ATOM 554 C CA . SER A 1 71 ? -10.371 -0.760 107.271 1.00 10.82 100 SER A CA 1
ATOM 555 C C . SER A 1 71 ? -10.806 -0.324 108.668 1.00 12.20 100 SER A C 1
ATOM 556 O O . SER A 1 71 ? -11.325 0.775 108.842 1.00 10.48 100 SER A O 1
ATOM 559 N N . LYS A 1 72 ? -10.599 -1.189 109.657 1.00 11.65 101 LYS A N 1
ATOM 560 C CA . LYS A 1 72 ? -10.983 -0.882 111.034 1.00 14.48 101 LYS A CA 1
ATOM 561 C C . LYS A 1 72 ? -9.807 -0.951 112.003 1.00 14.90 101 LYS A C 1
ATOM 562 O O . LYS A 1 72 ? -8.892 -1.760 111.836 1.00 14.67 101 LYS A O 1
ATOM 568 N N . MET A 1 73 ? -9.849 -0.105 113.026 1.00 13.26 102 MET A N 1
ATOM 569 C CA . MET A 1 73 ? -8.808 -0.068 114.048 1.00 14.49 102 MET A CA 1
ATOM 570 C C . MET A 1 73 ? -9.483 0.149 115.399 1.00 15.02 102 MET A C 1
ATOM 571 O O . MET A 1 73 ? -10.313 1.041 115.550 1.00 14.37 102 MET A O 1
ATOM 576 N N . PRO A 1 74 ? -9.155 -0.680 116.396 1.00 13.79 103 PRO A N 1
ATOM 577 C CA . PRO A 1 74 ? -9.790 -0.482 117.698 1.00 14.45 103 PRO A CA 1
ATOM 578 C C . PRO A 1 74 ? -9.175 0.696 118.437 1.00 13.67 103 PRO A C 1
ATOM 579 O O . PRO A 1 74 ? -8.018 1.051 118.204 1.00 12.70 103 PRO A O 1
ATOM 583 N N . VAL A 1 75 ? -9.959 1.325 119.306 1.00 12.18 104 VAL A N 1
ATOM 584 C CA . VAL A 1 75 ? -9.448 2.426 120.108 1.00 12.08 104 VAL A CA 1
ATOM 585 C C . VAL A 1 75 ? -9.595 1.926 121.536 1.00 13.11 104 VAL A C 1
ATOM 586 O O . VAL A 1 75 ? -10.706 1.731 122.029 1.00 13.30 104 VAL A O 1
ATOM 590 N N . LEU A 1 76 ? -8.463 1.703 122.191 1.00 12.92 105 LEU A N 1
ATOM 591 C CA . LEU A 1 76 ? -8.453 1.156 123.541 1.00 14.45 105 LEU A CA 1
ATOM 592 C C . LEU A 1 76 ? -8.309 2.153 124.682 1.00 15.92 105 LEU A C 1
ATOM 593 O O . LEU A 1 76 ? -7.812 3.266 124.506 1.00 16.75 105 LEU A O 1
ATOM 598 N N . ALA A 1 77 ? -8.753 1.720 125.858 1.00 15.09 106 ALA A N 1
ATOM 599 C CA . ALA A 1 77 ? -8.671 2.506 127.084 1.00 19.08 106 ALA A CA 1
ATOM 600 C C . ALA A 1 77 ? -7.962 1.618 128.114 1.00 20.84 106 ALA A C 1
ATOM 601 O O . ALA A 1 77 ? -7.944 0.397 127.967 1.00 22.05 106 ALA A O 1
ATOM 603 N N . LYS A 1 78 ? -7.381 2.226 129.145 1.00 22.99 107 LYS A N 1
ATOM 604 C CA . LYS A 1 78 ? -6.663 1.471 130.174 1.00 23.66 107 LYS A CA 1
ATOM 605 C C . LYS A 1 78 ? -7.271 1.669 131.557 1.00 23.47 107 LYS A C 1
ATOM 606 O O . LYS A 1 78 ? -8.340 2.262 131.699 1.00 27.43 107 LYS A O 1
ATOM 608 N N . LYS A 1 83 ? -5.220 -2.696 132.582 1.00 19.61 112 LYS A N 1
ATOM 609 C CA . LYS A 1 83 ? -5.937 -3.589 131.675 1.00 21.42 112 LYS A CA 1
ATOM 610 C C . LYS A 1 83 ? -6.505 -2.806 130.499 1.00 21.98 112 LYS A C 1
ATOM 611 O O . LYS A 1 83 ? -6.829 -1.627 130.631 1.00 23.64 112 LYS A O 1
ATOM 613 N N . GLU A 1 84 ? -6.626 -3.467 129.352 1.00 22.37 113 GLU A N 1
ATOM 614 C CA . GLU A 1 84 ? -7.163 -2.825 128.159 1.00 22.83 113 GLU A CA 1
ATOM 615 C C . GLU A 1 84 ? -8.644 -3.083 127.990 1.00 22.39 113 GLU A C 1
ATOM 616 O O . GLU A 1 84 ? -9.159 -4.140 128.345 1.00 22.83 113 GLU A O 1
ATOM 622 N N . ILE A 1 85 ? -9.318 -2.097 127.423 1.00 21.91 114 ILE A N 1
ATOM 623 C CA . ILE A 1 85 ? -10.735 -2.180 127.168 1.00 22.20 114 ILE A CA 1
ATOM 624 C C . ILE A 1 85 ? -11.001 -1.410 125.880 1.00 20.76 114 ILE A C 1
ATOM 625 O O . ILE A 1 85 ? -10.491 -0.310 125.694 1.00 21.87 114 ILE A O 1
ATOM 630 N N . THR A 1 86 ? -11.776 -2.019 124.984 1.00 20.94 115 THR A N 1
ATOM 631 C CA . THR A 1 86 ? -12.116 -1.408 123.707 1.00 18.58 115 THR A CA 1
ATOM 632 C C . THR A 1 86 ? -13.277 -0.444 123.899 1.00 18.00 115 THR A C 1
ATOM 633 O O . THR A 1 86 ? -14.404 -0.856 124.177 1.00 16.85 115 THR A O 1
ATOM 637 N N . LEU A 1 87 ? -12.983 0.844 123.756 1.00 17.52 116 LEU A N 1
ATOM 638 C CA . LEU A 1 87 ? -13.979 1.892 123.933 1.00 17.36 116 LEU A CA 1
ATOM 639 C C . LEU A 1 87 ? -14.458 2.493 122.627 1.00 14.08 116 LEU A C 1
ATOM 640 O O . LEU A 1 87 ? -15.521 3.100 122.577 1.00 14.13 116 LEU A O 1
ATOM 645 N N . GLY A 1 88 ? -13.674 2.334 121.570 1.00 14.39 117 GLY A N 1
ATOM 646 C CA . GLY A 1 88 ? -14.080 2.899 120.302 1.00 13.11 117 GLY A CA 1
ATOM 647 C C . GLY A 1 88 ? -13.549 2.122 119.128 1.00 14.95 117 GLY A C 1
ATOM 648 O O . GLY A 1 88 ? -12.758 1.188 119.279 1.00 13.22 117 GLY A O 1
ATOM 649 N N . GLU A 1 89 ? -13.993 2.517 117.946 1.00 12.89 118 GLU A N 1
ATOM 650 C CA . GLU A 1 89 ? -13.575 1.867 116.721 1.00 15.48 118 GLU A CA 1
ATOM 651 C C . GLU A 1 89 ? -13.465 2.907 115.618 1.00 13.70 118 GLU A C 1
ATOM 652 O O . GLU A 1 89 ? -14.381 3.704 115.414 1.00 12.95 118 GLU A O 1
ATOM 658 N N . LEU A 1 90 ? -12.334 2.904 114.919 1.00 12.93 119 LEU A N 1
ATOM 659 C CA . LEU A 1 90 ? -12.117 3.830 113.817 1.00 12.38 119 LEU A CA 1
ATOM 660 C C . LEU A 1 90 ? -12.229 3.089 112.499 1.00 11.47 119 LEU A C 1
ATOM 661 O O . LEU A 1 90 ? -11.611 2.037 112.315 1.00 10.86 119 LEU A O 1
ATOM 666 N N . THR A 1 91 ? -13.018 3.639 111.587 1.00 11.15 120 THR A N 1
ATOM 667 C CA . THR A 1 91 ? -13.175 3.042 110.270 1.00 11.04 120 THR A CA 1
ATOM 668 C C . THR A 1 91 ? -12.632 4.036 109.254 1.00 10.92 120 THR A C 1
ATOM 669 O O . THR A 1 91 ? -13.062 5.188 109.196 1.00 10.27 120 THR A O 1
ATOM 673 N N . PHE A 1 92 ? -11.669 3.586 108.457 1.00 9.56 121 PHE A N 1
ATOM 674 C CA . PHE A 1 92 ? -11.043 4.442 107.455 1.00 9.18 121 PHE A CA 1
ATOM 675 C C . PHE A 1 92 ? -11.711 4.220 106.102 1.00 9.35 121 PHE A C 1
ATOM 676 O O . PHE A 1 92 ? -11.634 3.129 105.534 1.00 9.10 121 PHE A O 1
ATOM 684 N N . ASN A 1 93 ? -12.366 5.264 105.599 1.00 9.07 122 ASN A N 1
ATOM 685 C CA . ASN A 1 93 ? -13.077 5.203 104.325 1.00 9.44 122 ASN A CA 1
ATOM 686 C C . ASN A 1 93 ? -12.590 6.283 103.357 1.00 10.70 122 ASN A C 1
ATOM 687 O O . ASN A 1 93 ? -13.325 7.223 103.044 1.00 9.79 122 ASN A O 1
ATOM 692 N N . GLY A 1 94 ? -11.351 6.144 102.890 1.00 11.25 123 GLY A N 1
ATOM 693 C CA . GLY A 1 94 ? -10.791 7.119 101.966 1.00 11.06 123 GLY A CA 1
ATOM 694 C C . GLY A 1 94 ? -10.561 8.464 102.631 1.00 10.02 123 GLY A C 1
ATOM 695 O O . GLY A 1 94 ? -9.754 8.586 103.562 1.00 7.99 123 GLY A O 1
ATOM 696 N N . SER A 1 95 ? -11.274 9.481 102.158 1.00 9.29 124 SER A N 1
ATOM 697 C CA . SER A 1 95 ? -11.155 10.826 102.723 1.00 9.56 124 SER A CA 1
ATOM 698 C C . SER A 1 95 ? -12.074 10.955 103.937 1.00 10.77 124 SER A C 1
ATOM 699 O O . SER A 1 95 ? -12.069 11.975 104.625 1.00 10.22 124 SER A O 1
ATOM 702 N N . HIS A 1 96 ? -12.859 9.914 104.200 1.00 9.43 125 HIS A N 1
ATOM 703 C CA . HIS A 1 96 ? -13.784 9.922 105.329 1.00 8.12 125 HIS A CA 1
ATOM 704 C C . HIS A 1 96 ? -13.332 8.957 106.419 1.00 9.69 125 HIS A C 1
ATOM 705 O O . HIS A 1 96 ? -13.065 7.797 106.140 1.00 10.93 125 HIS A O 1
ATOM 712 N N . ILE A 1 97 ? -13.262 9.442 107.653 1.00 7.98 126 ILE A N 1
ATOM 713 C CA . ILE A 1 97 ? -12.861 8.615 108.790 1.00 11.09 126 ILE A CA 1
ATOM 714 C C . ILE A 1 97 ? -14.006 8.631 109.796 1.00 12.19 126 ILE A C 1
ATOM 715 O O . ILE A 1 97 ? -14.463 9.700 110.209 1.00 10.64 126 ILE A O 1
ATOM 720 N N . HIS A 1 98 ? -14.456 7.444 110.190 1.00 10.39 127 HIS A N 1
ATOM 721 C CA . HIS A 1 98 ? -15.577 7.294 111.109 1.00 9.91 127 HIS A CA 1
ATOM 722 C C . HIS A 1 98 ? -15.132 6.809 112.481 1.00 9.82 127 HIS A C 1
ATOM 723 O O . HIS A 1 98 ? -14.349 5.868 112.589 1.00 7.65 127 HIS A O 1
ATOM 730 N N . PHE A 1 99 ? -15.610 7.467 113.529 1.00 10.04 128 PHE A N 1
ATOM 731 C CA . PHE A 1 99 ? -15.289 7.031 114.881 1.00 10.07 128 PHE A CA 1
ATOM 732 C C . PHE A 1 99 ? -16.595 6.660 115.563 1.00 10.07 128 PHE A C 1
ATOM 733 O O . PHE A 1 99 ? -17.552 7.430 115.521 1.00 10.57 128 PHE A O 1
ATOM 741 N N . GLU A 1 100 ? -16.635 5.481 116.178 1.00 10.07 129 GLU A N 1
ATOM 742 C CA . GLU A 1 100 ? -17.830 5.021 116.879 1.00 12.41 129 GLU A CA 1
ATOM 743 C C . GLU A 1 100 ? -17.474 4.486 118.263 1.00 13.88 129 GLU A C 1
ATOM 744 O O . GLU A 1 100 ? -16.489 3.767 118.427 1.00 12.85 129 GLU A O 1
ATOM 750 N N . PHE A 1 101 ? -18.273 4.859 119.258 1.00 13.48 130 PHE A N 1
ATOM 751 C CA . PHE A 1 101 ? -18.064 4.403 120.624 1.00 15.22 130 PHE A CA 1
ATOM 752 C C . PHE A 1 101 ? -18.583 2.974 120.757 1.00 15.32 130 PHE A C 1
ATOM 753 O O . PHE A 1 101 ? -19.656 2.650 120.255 1.00 15.78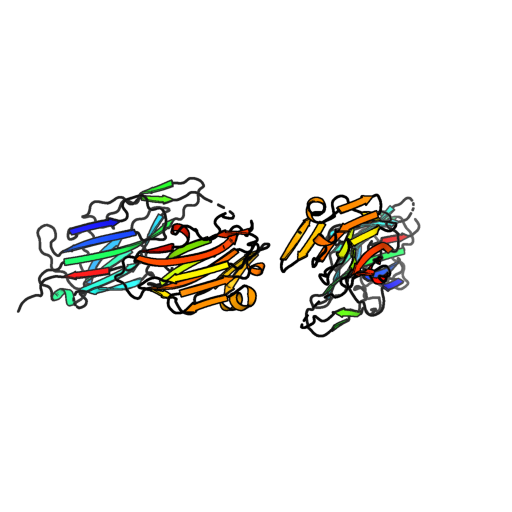 130 PHE A O 1
ATOM 761 N N . MET A 1 102 ? -17.821 2.123 121.435 1.00 16.84 131 MET A N 1
ATOM 762 C CA . MET A 1 102 ? -18.214 0.732 121.626 1.00 18.16 131 MET A CA 1
ATOM 763 C C . MET A 1 102 ? -18.917 0.533 122.967 1.00 18.60 131 MET A C 1
ATOM 764 O O . MET A 1 102 ? -18.957 1.439 123.799 1.00 18.69 131 MET A O 1
ATOM 769 N N . GLU A 1 103 ? -19.464 -0.664 123.160 1.00 19.08 132 GLU A N 1
ATOM 770 C CA . GLU A 1 103 ? -20.192 -1.037 124.372 1.00 20.85 132 GLU A CA 1
ATOM 771 C C . GLU A 1 103 ? -19.589 -0.583 125.703 1.00 20.51 132 GLU A C 1
ATOM 772 O O . GLU A 1 103 ? -20.275 0.019 126.531 1.00 21.72 132 GLU A O 1
ATOM 778 N N . ASP A 1 104 ? -18.310 -0.868 125.911 1.00 19.67 133 ASP A N 1
ATOM 779 C CA . ASP A 1 104 ? -17.669 -0.523 127.169 1.00 20.56 133 ASP A CA 1
ATOM 780 C C . ASP A 1 104 ? -17.483 0.948 127.502 1.00 21.70 133 ASP A C 1
ATOM 781 O O . ASP A 1 104 ? -16.878 1.275 128.521 1.00 21.57 133 ASP A O 1
ATOM 786 N N . VAL A 1 105 ? -17.998 1.842 126.665 1.00 20.36 134 VAL A N 1
ATOM 787 C CA . VAL A 1 105 ? -17.869 3.256 126.979 1.00 20.66 134 VAL A CA 1
ATOM 788 C C . VAL A 1 105 ? -18.774 3.528 128.173 1.00 21.51 134 VAL A C 1
ATOM 789 O O . VAL A 1 105 ? -18.630 4.530 128.871 1.00 20.88 134 VAL A O 1
ATOM 793 N N . LEU A 1 106 ? -19.690 2.599 128.424 1.00 21.72 135 LEU A N 1
ATOM 794 C CA . LEU A 1 106 ? -20.637 2.719 129.528 1.00 23.73 135 LEU A CA 1
ATOM 795 C C . LEU A 1 106 ? -19.988 2.466 130.890 1.00 23.44 135 LEU A C 1
ATOM 796 O O . LEU A 1 106 ? -20.648 2.540 131.927 1.00 26.77 135 LEU A O 1
ATOM 801 N N . GLN A 1 107 ? -18.691 2.177 130.875 1.00 25.12 136 GLN A N 1
ATOM 802 C CA . GLN A 1 107 ? -17.926 1.901 132.089 1.00 25.91 136 GLN A CA 1
ATOM 803 C C . GLN A 1 107 ? -17.458 3.165 132.806 1.00 26.97 136 GLN A C 1
ATOM 804 O O . GLN A 1 107 ? -17.643 3.336 134.016 1.00 28.05 136 GLN A O 1
ATOM 810 N N . LEU A 1 108 ? -16.838 4.036 132.021 1.00 27.20 137 LEU A N 1
ATOM 811 C CA . LEU A 1 108 ? -16.255 5.270 132.514 1.00 26.49 137 LEU A CA 1
ATOM 812 C C . LEU A 1 108 ? -17.170 6.458 132.813 1.00 26.47 137 LEU A C 1
ATOM 813 O O . LEU A 1 108 ? -18.231 6.639 132.206 1.00 26.17 137 LEU A O 1
ATOM 818 N N . GLU A 1 109 ? -16.717 7.262 133.769 1.00 26.33 138 GLU A N 1
ATOM 819 C CA . GLU A 1 109 ? -17.406 8.456 134.224 1.00 28.22 138 GLU A CA 1
ATOM 820 C C . GLU A 1 109 ? -17.003 9.626 133.347 1.00 27.19 138 GLU A C 1
ATOM 821 O O . GLU A 1 109 ? -17.856 10.260 132.746 1.00 29.69 138 GLU A O 1
ATOM 827 N N . ASN A 1 110 ? -15.706 9.911 133.266 1.00 27.22 139 ASN A N 1
ATOM 828 C CA . ASN A 1 110 ? -15.228 11.020 132.443 1.00 26.37 139 ASN A CA 1
ATOM 829 C C . ASN A 1 110 ? -14.444 10.484 131.259 1.00 24.90 139 ASN A C 1
ATOM 830 O O . ASN A 1 110 ? -13.436 9.813 131.426 1.00 27.16 139 ASN A O 1
ATOM 835 N N . VAL A 1 111 ? -14.905 10.796 130.057 1.00 22.98 140 VAL A N 1
ATOM 836 C CA . VAL A 1 111 ? -14.259 10.308 128.850 1.00 20.19 140 VAL A CA 1
ATOM 837 C C . VAL A 1 111 ? -13.482 11.375 128.077 1.00 19.58 140 VAL A C 1
ATOM 838 O O . VAL A 1 111 ? -13.991 12.461 127.804 1.00 17.94 140 VAL A O 1
ATOM 842 N N . THR A 1 112 ? -12.238 11.055 127.745 1.00 17.44 141 THR A N 1
ATOM 843 C CA . THR A 1 112 ? -11.386 11.944 126.967 1.00 18.63 141 THR A CA 1
ATOM 844 C C . THR A 1 112 ? -10.682 11.047 125.961 1.00 19.80 141 THR A C 1
ATOM 845 O O . THR A 1 112 ? -10.662 9.826 126.121 1.00 19.52 141 THR A O 1
ATOM 849 N N . GLY A 1 113 ? -10.114 11.641 124.922 1.00 19.41 142 GLY A N 1
ATOM 850 C CA . GLY A 1 113 ? -9.411 10.842 123.934 1.00 20.11 142 GLY A CA 1
ATOM 851 C C . GLY A 1 113 ? -8.659 11.678 122.922 1.00 19.25 142 GLY A C 1
ATOM 852 O O . GLY A 1 113 ? -8.876 12.884 122.798 1.00 17.97 142 GLY A O 1
ATOM 853 N N . THR A 1 114 ? -7.769 11.012 122.197 1.00 19.55 143 THR A N 1
ATOM 854 C CA . THR A 1 114 ? -6.940 11.660 121.202 1.00 18.97 143 THR A CA 1
ATOM 855 C C . THR A 1 114 ? -6.867 10.787 119.955 1.00 18.14 143 THR A C 1
ATOM 856 O O . THR A 1 114 ? -6.902 9.560 120.036 1.00 17.51 143 THR A O 1
ATOM 860 N N . ILE A 1 115 ? -6.780 11.429 118.801 1.00 16.01 144 ILE A N 1
ATOM 861 C CA . ILE A 1 115 ? -6.676 10.709 117.543 1.00 14.59 144 ILE A CA 1
ATOM 862 C C . ILE A 1 115 ? -5.565 11.345 116.736 1.00 15.19 144 ILE A C 1
ATOM 863 O O . ILE A 1 115 ? -5.547 12.560 116.548 1.00 16.80 144 ILE A O 1
ATOM 868 N N . ASN A 1 116 ? -4.624 10.527 116.282 1.00 15.10 145 ASN A N 1
ATOM 869 C CA . ASN A 1 116 ? -3.522 11.012 115.468 1.00 16.09 145 ASN A CA 1
ATOM 870 C C . ASN A 1 116 ? -3.692 10.336 114.117 1.00 17.14 145 ASN A C 1
ATOM 871 O O . ASN A 1 116 ? -3.296 9.188 113.923 1.00 17.61 145 ASN A O 1
ATOM 876 N N . LEU A 1 117 ? -4.316 11.062 113.197 1.00 14.02 146 LEU A N 1
ATOM 877 C CA . LEU A 1 117 ? -4.615 10.558 111.862 1.00 13.76 146 LEU A CA 1
ATOM 878 C C . LEU A 1 117 ? -3.521 10.849 110.847 1.00 12.76 146 LEU A C 1
ATOM 879 O O . LEU A 1 117 ? -2.995 11.953 110.787 1.00 12.16 146 LEU A O 1
ATOM 884 N N . LYS A 1 118 ? -3.186 9.841 110.048 1.00 10.17 147 LYS A N 1
ATOM 885 C CA . LYS A 1 118 ? -2.168 9.986 109.019 1.00 8.16 147 LYS A CA 1
ATOM 886 C C . LYS A 1 118 ? -2.863 10.002 107.670 1.00 9.46 147 LYS A C 1
ATOM 887 O O . LYS A 1 118 ? -3.781 9.215 107.437 1.00 10.80 147 LYS A O 1
ATOM 893 N N . SER A 1 119 ? -2.434 10.892 106.781 1.00 9.04 148 SER A N 1
ATOM 894 C CA . SER A 1 119 ? -3.052 10.974 105.464 1.00 10.92 148 SER A CA 1
ATOM 895 C C . SER A 1 119 ? -2.027 11.100 104.348 1.00 12.58 148 SER A C 1
ATOM 896 O O . SER A 1 119 ? -0.875 11.466 104.579 1.00 13.47 148 SER A O 1
ATOM 899 N N . VAL A 1 120 ? -2.459 10.775 103.138 1.00 12.63 149 VAL A N 1
ATOM 900 C CA . VAL A 1 120 ? -1.613 10.865 101.958 1.00 13.05 149 VAL A CA 1
ATOM 901 C C . VAL A 1 120 ? -2.410 11.635 100.916 1.00 13.32 149 VAL A C 1
ATOM 902 O O . VAL A 1 120 ? -3.644 11.582 100.909 1.00 12.41 149 VAL A O 1
ATOM 906 N N . TYR A 1 121 ? -1.729 12.377 100.051 1.00 12.41 150 TYR A N 1
ATOM 907 C CA . TYR A 1 121 ? -2.452 13.120 99.031 1.00 12.86 150 TYR A CA 1
ATOM 908 C C . TYR A 1 121 ? -2.069 12.739 97.615 1.00 13.76 150 TYR A C 1
ATOM 909 O O . TYR A 1 121 ? -0.933 12.351 97.340 1.00 13.45 150 TYR A O 1
ATOM 918 N N . ASP A 1 122 ? -3.056 12.826 96.731 1.00 15.70 151 ASP A N 1
ATOM 919 C CA . ASP A 1 122 ? -2.870 12.553 95.318 1.00 18.69 151 ASP A CA 1
ATOM 920 C C . ASP A 1 122 ? -2.959 13.922 94.665 1.00 18.85 151 ASP A C 1
ATOM 921 O O . ASP A 1 122 ? -3.651 14.803 95.164 1.00 19.02 151 ASP A O 1
ATOM 926 N N . ASN A 1 123 ? -2.252 14.104 93.559 1.00 17.63 152 ASN A N 1
ATOM 927 C CA . ASN A 1 123 ? -2.268 15.378 92.846 1.00 17.29 152 ASN A CA 1
ATOM 928 C C . ASN A 1 123 ? -2.320 15.075 91.357 1.00 16.63 152 ASN A C 1
ATOM 929 O O . ASN A 1 123 ? -1.377 14.525 90.797 1.00 19.60 152 ASN A O 1
ATOM 934 N N . ALA A 1 124 ? -3.435 15.433 90.730 1.00 16.13 153 ALA A N 1
ATOM 935 C CA . ALA A 1 124 ? -3.657 15.172 89.309 1.00 17.04 153 ALA A CA 1
ATOM 936 C C . ALA A 1 124 ? -3.091 16.219 88.353 1.00 18.25 153 ALA A C 1
ATOM 937 O O . ALA A 1 124 ? -3.060 15.999 87.140 1.00 20.28 153 ALA A O 1
ATOM 939 N N . TYR A 1 125 ? -2.640 17.347 88.892 1.00 17.02 154 TYR A N 1
ATOM 940 C CA . TYR A 1 125 ? -2.091 18.424 88.069 1.00 18.94 154 TYR A CA 1
ATOM 941 C C . TYR A 1 125 ? -0.878 17.979 87.259 1.00 18.91 154 TYR A C 1
ATOM 942 O O . TYR A 1 125 ? 0.023 17.330 87.783 1.00 20.31 154 TYR A O 1
ATOM 951 N N . ARG A 1 126 ? -0.855 18.340 85.980 1.00 19.69 155 ARG A N 1
ATOM 952 C CA . ARG A 1 126 ? 0.259 17.982 85.109 1.00 20.94 155 ARG A CA 1
ATOM 953 C C . ARG A 1 126 ? 0.696 19.174 84.265 1.00 22.16 155 ARG A C 1
ATOM 954 O O . ARG A 1 126 ? 1.478 19.025 83.319 1.00 22.87 155 ARG A O 1
ATOM 962 N N . GLY A 1 127 ? 0.194 20.356 84.616 1.00 21.46 156 GLY A N 1
ATOM 963 C CA . GLY A 1 127 ? 0.536 21.564 83.881 1.00 22.36 156 GLY A CA 1
ATOM 964 C C . GLY A 1 127 ? 2.000 21.971 83.948 1.00 23.07 156 GLY A C 1
ATOM 965 O O . GLY A 1 127 ? 2.748 21.529 84.822 1.00 23.33 156 GLY A O 1
ATOM 966 N N . GLU A 1 128 ? 2.408 22.830 83.017 1.00 23.40 157 GLU A N 1
ATOM 967 C CA . GLU A 1 128 ? 3.787 23.308 82.950 1.00 24.28 157 GLU A CA 1
ATOM 968 C C . GLU A 1 128 ? 4.196 24.190 84.131 1.00 23.16 157 GLU A C 1
ATOM 969 O O . GLU A 1 128 ? 5.253 23.985 84.729 1.00 24.07 157 GLU A O 1
ATOM 975 N N . ASP A 1 129 ? 3.360 25.164 84.470 1.00 23.44 158 ASP A N 1
ATOM 976 C CA . ASP A 1 129 ? 3.671 26.080 85.564 1.00 24.28 158 ASP A CA 1
ATOM 977 C C . ASP A 1 129 ? 3.534 25.440 86.944 1.00 23.94 158 ASP A C 1
ATOM 978 O O . ASP A 1 129 ? 2.693 24.569 87.152 1.00 23.94 158 ASP A O 1
ATOM 983 N N . ASP A 1 130 ? 4.372 25.867 87.885 1.00 24.04 159 ASP A N 1
ATOM 984 C CA . ASP A 1 130 ? 4.284 25.345 89.243 1.00 23.72 159 ASP A CA 1
ATOM 985 C C . ASP A 1 130 ? 2.995 25.904 89.827 1.00 22.48 159 ASP A C 1
ATOM 986 O O . ASP A 1 130 ? 2.634 27.048 89.560 1.00 23.51 159 ASP A O 1
ATOM 991 N N . LYS A 1 131 ? 2.312 25.103 90.633 1.00 21.68 160 LYS A N 1
ATOM 992 C CA . LYS A 1 131 ? 1.034 25.511 91.204 1.00 20.13 160 LYS A CA 1
ATOM 993 C C . LYS A 1 131 ? 0.973 25.254 92.708 1.00 17.37 160 LYS A C 1
ATOM 994 O O . LYS A 1 131 ? 1.733 24.445 93.237 1.00 17.40 160 LYS A O 1
ATOM 1000 N N . ILE A 1 132 ? 0.074 25.961 93.388 1.00 15.77 161 ILE A N 1
ATOM 1001 C CA . ILE A 1 132 ? -0.107 25.802 94.828 1.00 14.75 161 ILE A CA 1
ATOM 1002 C C . ILE A 1 132 ? -1.568 25.495 95.127 1.00 13.70 161 ILE A C 1
ATOM 1003 O O . ILE A 1 132 ? -2.465 26.195 94.663 1.00 15.52 161 ILE A O 1
ATOM 1008 N N . ALA A 1 133 ? -1.802 24.438 95.897 1.00 12.67 162 ALA A N 1
ATOM 1009 C CA . ALA A 1 133 ? -3.158 24.068 96.264 1.00 10.80 162 ALA A CA 1
ATOM 1010 C C . ALA A 1 133 ? -3.394 24.462 97.712 1.00 10.99 162 ALA A C 1
ATOM 1011 O O . ALA A 1 133 ? -2.614 24.109 98.594 1.00 10.20 162 ALA A O 1
ATOM 1013 N N . GLU A 1 134 ? -4.467 25.216 97.947 1.00 10.58 163 GLU A N 1
ATOM 1014 C CA . GLU A 1 134 ? -4.815 25.649 99.288 1.00 10.98 163 GLU A CA 1
ATOM 1015 C C . GLU A 1 134 ? -6.003 24.834 99.779 1.00 11.92 163 GLU A C 1
ATOM 1016 O O . GLU A 1 134 ? -7.108 24.973 99.266 1.00 12.36 163 GLU A O 1
ATOM 1022 N N . LEU A 1 135 ? -5.765 23.997 100.779 1.00 11.52 164 LEU A N 1
ATOM 1023 C CA . LEU A 1 135 ? -6.814 23.151 101.333 1.00 12.78 164 LEU A CA 1
ATOM 1024 C C . LEU A 1 135 ? -7.053 23.398 102.815 1.00 13.59 164 LEU A C 1
ATOM 1025 O O . LEU A 1 135 ? -6.787 22.534 103.649 1.00 12.52 164 LEU A O 1
ATOM 1030 N N . PRO A 1 136 ? -7.564 24.589 103.164 1.00 13.69 165 PRO A N 1
ATOM 1031 C CA . PRO A 1 136 ? -7.827 24.897 104.572 1.00 14.94 165 PRO A CA 1
ATOM 1032 C C . PRO A 1 136 ? -8.873 23.916 105.081 1.00 14.56 165 PRO A C 1
ATOM 1033 O O . PRO A 1 136 ? -9.785 23.549 104.342 1.00 15.57 165 PRO A O 1
ATOM 1037 N N . THR A 1 137 ? -8.752 23.486 106.331 1.00 15.57 166 THR A N 1
ATOM 1038 C CA . THR A 1 137 ? -9.693 22.501 106.838 1.00 15.66 166 THR A CA 1
ATOM 1039 C C . THR A 1 137 ? -9.835 22.436 108.360 1.00 16.04 166 THR A C 1
ATOM 1040 O O . THR A 1 137 ? -8.934 22.817 109.110 1.00 13.37 166 THR A O 1
ATOM 1044 N N . ASN A 1 138 ? -10.995 21.959 108.795 1.00 14.12 167 ASN A N 1
ATOM 1045 C CA . ASN A 1 138 ? -11.280 21.740 110.205 1.00 14.76 167 ASN A CA 1
ATOM 1046 C C . ASN A 1 138 ? -11.797 20.303 110.264 1.00 14.70 167 ASN A C 1
ATOM 1047 O O . ASN A 1 138 ? -12.512 19.918 111.187 1.00 13.36 167 ASN A O 1
ATOM 1052 N N . LEU A 1 139 ? -11.403 19.514 109.262 1.00 13.70 168 LEU A N 1
ATOM 1053 C CA . LEU A 1 139 ? -11.811 18.111 109.135 1.00 14.74 168 LEU A CA 1
ATOM 1054 C C . LEU A 1 139 ? -13.325 17.932 109.162 1.00 13.84 168 LEU A C 1
ATOM 1055 O O . LEU A 1 139 ? -13.824 16.846 109.463 1.00 15.91 168 LEU A O 1
ATOM 1060 N N . GLY A 1 140 ? -14.052 18.998 108.847 1.00 13.19 169 GLY A N 1
ATOM 1061 C CA . GLY A 1 140 ? -15.501 18.922 108.842 1.00 15.83 169 GLY A CA 1
ATOM 1062 C C . GLY A 1 140 ? -16.142 19.147 110.199 1.00 15.41 169 GLY A C 1
ATOM 1063 O O . GLY A 1 140 ? -17.365 19.155 110.318 1.00 17.96 169 GLY A O 1
ATOM 1064 N N . LEU A 1 141 ? -15.325 19.335 111.229 1.00 13.08 170 LEU A N 1
ATOM 1065 C CA . LEU A 1 141 ? -15.840 19.567 112.576 1.00 12.39 170 LEU A CA 1
ATOM 1066 C C . LEU A 1 141 ? -16.159 21.059 112.704 1.00 12.42 170 LEU A C 1
ATOM 1067 O O . LEU A 1 141 ? -15.277 21.887 112.949 1.00 11.39 170 LEU A O 1
ATOM 1072 N N . GLY A 1 142 ? -17.437 21.383 112.518 1.00 13.22 171 GLY A N 1
ATOM 1073 C CA . GLY A 1 142 ? -17.900 22.761 112.549 1.00 14.35 171 GLY A CA 1
ATOM 1074 C C . GLY A 1 142 ? -17.564 23.660 113.725 1.00 14.86 171 GLY A C 1
ATOM 1075 O O . GLY A 1 142 ? -17.583 24.885 113.585 1.00 13.62 171 GLY A O 1
ATOM 1076 N N . SER A 1 143 ? -17.266 23.073 114.877 1.00 15.11 172 SER A N 1
ATOM 1077 C CA . SER A 1 143 ? -16.943 23.854 116.072 1.00 14.37 172 SER A CA 1
ATOM 1078 C C . SER A 1 143 ? -15.515 24.376 116.045 1.00 16.41 172 SER A C 1
ATOM 1079 O O . SER A 1 143 ? -15.156 25.277 116.808 1.00 16.81 172 SER A O 1
ATOM 1082 N N . LEU A 1 144 ? -14.699 23.812 115.163 1.00 14.23 173 LEU A N 1
ATOM 1083 C CA . LEU A 1 144 ? -13.301 24.209 115.081 1.00 15.80 173 LEU A CA 1
ATOM 1084 C C . LEU A 1 144 ? -12.996 25.205 113.981 1.00 16.15 173 LEU A C 1
ATOM 1085 O O . LEU A 1 144 ? -13.645 25.213 112.930 1.00 15.16 173 LEU A O 1
ATOM 1090 N N . ASP A 1 145 ? -11.999 26.050 114.231 1.00 17.27 174 ASP A N 1
ATOM 1091 C CA . ASP A 1 145 ? -11.567 27.018 113.237 1.00 17.78 174 ASP A CA 1
ATOM 1092 C C . ASP A 1 145 ? -10.715 26.235 112.239 1.00 18.74 174 ASP A C 1
ATOM 1093 O O . ASP A 1 145 ? -9.998 25.309 112.616 1.00 18.68 174 ASP A O 1
ATOM 1098 N N . LYS A 1 146 ? -10.799 26.593 110.966 1.00 18.38 175 LYS A N 1
ATOM 1099 C CA . LYS A 1 146 ? -10.018 25.899 109.954 1.00 19.57 175 LYS A CA 1
ATOM 1100 C C . LYS A 1 146 ? -8.549 26.294 110.031 1.00 19.84 175 LYS A C 1
ATOM 1101 O O . LYS A 1 146 ? -8.208 27.410 110.428 1.00 18.53 175 LYS A O 1
ATOM 1107 N N . GLN A 1 147 ? -7.681 25.360 109.665 1.00 18.09 176 GLN A N 1
ATOM 1108 C CA . GLN A 1 147 ? -6.251 25.613 109.643 1.00 18.80 176 GLN A CA 1
ATOM 1109 C C . GLN A 1 147 ? -5.826 25.423 108.195 1.00 18.33 176 GLN A C 1
ATOM 1110 O O . GLN A 1 147 ? -6.308 24.514 107.519 1.00 18.72 176 GLN A O 1
ATOM 1116 N N . MET A 1 148 ? -4.940 26.287 107.712 1.00 17.32 177 MET A N 1
ATOM 1117 C CA . MET A 1 148 ? -4.504 26.208 106.322 1.00 17.09 177 MET A CA 1
ATOM 1118 C C . MET A 1 148 ? -3.496 25.110 106.025 1.00 16.29 177 MET A C 1
ATOM 1119 O O . MET A 1 148 ? -2.594 24.828 106.812 1.00 18.16 177 MET A O 1
ATOM 1124 N N . ILE A 1 149 ? -3.682 24.494 104.868 1.00 13.73 178 ILE A N 1
ATOM 1125 C CA . ILE A 1 149 ? -2.800 23.457 104.369 1.00 14.36 178 ILE A CA 1
ATOM 1126 C C . ILE A 1 149 ? -2.448 23.914 102.963 1.00 13.36 178 ILE A C 1
ATOM 1127 O O . ILE A 1 149 ? -3.336 24.186 102.146 1.00 13.71 178 ILE A O 1
ATOM 1132 N N . THR A 1 150 ? -1.153 24.042 102.702 1.00 13.69 179 THR A N 1
ATOM 1133 C CA . THR A 1 150 ? -0.663 24.463 101.398 1.00 14.91 179 THR A CA 1
ATOM 1134 C C . THR A 1 150 ? 0.137 23.319 100.796 1.00 15.14 179 THR A C 1
ATOM 1135 O O . THR A 1 150 ? 1.102 22.841 101.397 1.00 14.75 179 THR A O 1
ATOM 1139 N N . ILE A 1 151 ? -0.274 22.883 99.609 1.00 13.63 180 ILE A N 1
ATOM 1140 C CA . ILE A 1 151 ? 0.381 21.778 98.927 1.00 14.59 180 ILE A CA 1
ATOM 1141 C C . ILE A 1 151 ? 0.948 22.211 97.588 1.00 14.91 180 ILE A C 1
ATOM 1142 O O . ILE A 1 151 ? 0.251 22.798 96.764 1.00 13.80 180 ILE A O 1
ATOM 1147 N N . SER A 1 152 ? 2.220 21.909 97.376 1.00 15.57 181 SER A N 1
ATOM 1148 C CA . SER A 1 152 ? 2.878 22.265 96.133 1.00 15.36 181 SER A CA 1
ATOM 1149 C C . SER A 1 152 ? 2.522 21.308 95.007 1.00 15.88 181 SER A C 1
ATOM 1150 O O . SER A 1 152 ? 2.609 20.088 95.157 1.00 15.70 181 SER A O 1
ATOM 1153 N N . GLN A 1 153 ? 2.115 21.879 93.880 1.00 14.33 182 GLN A N 1
ATOM 1154 C CA . GLN A 1 153 ? 1.784 21.106 92.696 1.00 16.99 182 GLN A CA 1
ATOM 1155 C C . GLN A 1 153 ? 2.843 21.494 91.680 1.00 16.48 182 GLN A C 1
ATOM 1156 O O . GLN A 1 153 ? 2.669 22.446 90.924 1.00 17.96 182 GLN A O 1
ATOM 1162 N N . PRO A 1 154 ? 3.963 20.758 91.656 1.00 18.23 183 PRO A N 1
ATOM 1163 C CA . PRO A 1 154 ? 5.061 21.039 90.728 1.00 19.01 183 PRO A CA 1
ATOM 1164 C C . PRO A 1 154 ? 4.675 20.974 89.258 1.00 18.44 183 PRO A C 1
ATOM 1165 O O . PRO A 1 154 ? 3.906 20.110 88.840 1.00 19.66 183 PRO A O 1
ATOM 1169 N N . GLY A 1 155 ? 5.209 21.905 88.479 1.00 22.07 184 GLY A N 1
ATOM 1170 C CA . GLY A 1 155 ? 4.924 21.923 87.060 1.00 22.41 184 GLY A CA 1
ATOM 1171 C C . GLY A 1 155 ? 5.772 20.872 86.379 1.00 23.79 184 GLY A C 1
ATOM 1172 O O . GLY A 1 155 ? 6.730 20.368 86.968 1.00 24.75 184 GLY A O 1
ATOM 1173 N N . THR A 1 156 ? 5.413 20.531 85.148 1.00 24.08 185 THR A N 1
ATOM 1174 C CA . THR A 1 156 ? 6.148 19.539 84.375 1.00 26.46 185 THR A CA 1
ATOM 1175 C C . THR A 1 156 ? 6.864 20.242 83.222 1.00 26.27 185 THR A C 1
ATOM 1176 O O . THR A 1 156 ? 6.223 20.773 82.317 1.00 27.66 185 THR A O 1
ATOM 1180 N N . PRO A 1 157 ? 8.207 20.265 83.250 1.00 27.45 186 PRO A N 1
ATOM 1181 C CA . PRO A 1 157 ? 8.994 20.913 82.196 1.00 28.51 186 PRO A CA 1
ATOM 1182 C C . PRO A 1 157 ? 8.672 20.385 80.802 1.00 29.97 186 PRO A C 1
ATOM 1183 O O . PRO A 1 157 ? 8.116 19.295 80.647 1.00 31.00 186 PRO A O 1
ATOM 1187 N N . THR A 1 158 ? 9.025 21.175 79.793 1.00 31.55 187 THR A N 1
ATOM 1188 C CA . THR A 1 158 ? 8.793 20.814 78.399 1.00 32.72 187 THR A CA 1
ATOM 1189 C C . THR A 1 158 ? 9.435 19.472 78.064 1.00 32.84 187 THR A C 1
ATOM 1190 O O . THR A 1 158 ? 10.656 19.378 77.918 1.00 34.77 187 THR A O 1
ATOM 1194 N N . SER A 1 163 ? 17.922 12.801 84.663 1.00 28.25 192 SER A N 1
ATOM 1195 C CA . SER A 1 163 ? 18.686 13.358 85.775 1.00 26.72 192 SER A CA 1
ATOM 1196 C C . SER A 1 163 ? 20.189 13.178 85.608 1.00 26.39 192 SER A C 1
ATOM 1197 O O . SER A 1 163 ? 20.649 12.172 85.064 1.00 29.63 192 SER A O 1
ATOM 1200 N N . PRO A 1 164 ? 20.973 14.167 86.062 1.00 24.83 193 PRO A N 1
ATOM 1201 C CA . PRO A 1 164 ? 22.436 14.142 85.982 1.00 24.16 193 PRO A CA 1
ATOM 1202 C C . PRO A 1 164 ? 23.068 13.564 87.256 1.00 23.12 193 PRO A C 1
ATOM 1203 O O . PRO A 1 164 ? 24.271 13.292 87.297 1.00 23.93 193 PRO A O 1
ATOM 1207 N N . ILE A 1 165 ? 22.249 13.377 88.291 1.00 21.60 194 ILE A N 1
ATOM 1208 C CA . ILE A 1 165 ? 22.726 12.833 89.563 1.00 19.79 194 ILE A CA 1
ATOM 1209 C C . ILE A 1 165 ? 23.009 11.344 89.417 1.00 17.63 194 ILE A C 1
ATOM 1210 O O . ILE A 1 165 ? 22.111 10.555 89.125 1.00 18.36 194 ILE A O 1
ATOM 1215 N N . PHE A 1 166 ? 24.260 10.960 89.642 1.00 16.09 195 PHE A N 1
ATOM 1216 C CA . PHE A 1 166 ? 24.649 9.568 89.499 1.00 13.56 195 PHE A CA 1
ATOM 1217 C C . PHE A 1 166 ? 23.951 8.598 90.436 1.00 12.75 195 PHE A C 1
ATOM 1218 O O . PHE A 1 166 ? 23.601 7.496 90.027 1.00 12.98 195 PHE A O 1
ATOM 1226 N N . TYR A 1 167 ? 23.759 8.989 91.689 1.00 10.59 196 TYR A N 1
ATOM 1227 C CA . TYR A 1 167 ? 23.107 8.093 92.640 1.00 8.84 196 TYR A CA 1
ATOM 1228 C C . TYR A 1 167 ? 22.315 8.799 93.721 1.00 9.40 196 TYR A C 1
ATOM 1229 O O . TYR A 1 167 ? 22.772 9.778 94.309 1.00 8.97 196 TYR A O 1
ATOM 1238 N N . TRP A 1 168 ? 21.114 8.296 93.977 1.00 8.95 197 TRP A N 1
ATOM 1239 C CA . TRP A 1 168 ? 20.293 8.832 95.050 1.00 9.24 197 TRP A CA 1
ATOM 1240 C C . TRP A 1 168 ? 19.272 7.770 95.420 1.00 7.77 197 TRP A C 1
ATOM 1241 O O . TRP A 1 168 ? 18.928 6.910 94.610 1.00 9.69 197 TRP A O 1
ATOM 1252 N N . LYS A 1 169 ? 18.819 7.820 96.663 1.00 8.63 198 LYS A N 1
ATOM 1253 C CA . LYS A 1 169 ? 17.851 6.860 97.156 1.00 9.18 198 LYS A CA 1
ATOM 1254 C C . LYS A 1 169 ? 16.609 7.583 97.666 1.00 8.48 198 LYS A C 1
ATOM 1255 O O . LYS A 1 169 ? 16.688 8.708 98.148 1.00 8.95 198 LYS A O 1
ATOM 1261 N N . THR A 1 170 ? 15.460 6.930 97.547 1.00 7.78 199 THR A N 1
ATOM 1262 C CA . THR A 1 170 ? 14.208 7.516 98.005 1.00 10.13 199 THR A CA 1
ATOM 1263 C C . THR A 1 170 ? 13.370 6.443 98.674 1.00 10.01 199 THR A C 1
ATOM 1264 O O . THR A 1 170 ? 13.647 5.252 98.542 1.00 10.23 199 THR A O 1
ATOM 1268 N N . GLY A 1 171 ? 12.345 6.869 99.396 1.00 10.66 200 GLY A N 1
ATOM 1269 C CA . GLY A 1 171 ? 11.493 5.911 100.073 1.00 12.08 200 GLY A CA 1
ATOM 1270 C C . GLY A 1 171 ? 10.195 6.543 100.511 1.00 11.90 200 GLY A C 1
ATOM 1271 O O . GLY A 1 171 ? 10.100 7.764 100.656 1.00 10.40 200 GLY A O 1
ATOM 1272 N N . THR A 1 172 ? 9.184 5.709 100.710 1.00 11.82 201 THR A N 1
ATOM 1273 C CA . THR A 1 172 ? 7.892 6.198 101.158 1.00 12.82 201 THR A CA 1
ATOM 1274 C C . THR A 1 172 ? 7.091 5.035 101.718 1.00 13.38 201 THR A C 1
ATOM 1275 O O . THR A 1 172 ? 7.511 3.874 101.634 1.00 11.57 201 THR A O 1
ATOM 1279 N N . PHE A 1 173 ? 5.951 5.356 102.313 1.00 13.59 202 PHE A N 1
ATOM 1280 C CA . PHE A 1 173 ? 5.086 4.348 102.894 1.00 13.65 202 PHE A CA 1
ATOM 1281 C C . PHE A 1 173 ? 4.299 3.660 101.795 1.00 14.66 202 PHE A C 1
ATOM 1282 O O . PHE A 1 173 ? 4.042 4.242 100.739 1.00 12.32 202 PHE A O 1
ATOM 1290 N N . SER A 1 174 ? 3.936 2.406 102.042 1.00 14.56 203 SER A N 1
ATOM 1291 C CA . SER A 1 174 ? 3.154 1.645 101.086 1.00 16.91 203 SER A CA 1
ATOM 1292 C C . SER A 1 174 ? 1.677 1.898 101.351 1.00 16.25 203 SER A C 1
ATOM 1293 O O . SER A 1 174 ? 1.256 2.075 102.501 1.00 16.98 203 SER A O 1
ATOM 1296 N N . THR A 1 175 ? 0.899 1.942 100.277 1.00 18.81 204 THR A N 1
ATOM 1297 C CA . THR A 1 175 ? -0.543 2.119 100.396 1.00 20.60 204 THR A CA 1
ATOM 1298 C C . THR A 1 175 ? -1.191 0.786 100.019 1.00 20.37 204 THR A C 1
ATOM 1299 O O . THR A 1 175 ? -2.418 0.662 100.004 1.00 21.57 204 THR A O 1
ATOM 1303 N N . GLU A 1 176 ? -0.358 -0.214 99.726 1.00 20.64 205 GLU A N 1
ATOM 1304 C CA . GLU A 1 176 ? -0.852 -1.540 99.352 1.00 19.80 205 GLU A CA 1
ATOM 1305 C C . GLU A 1 176 ? -0.686 -2.548 100.494 1.00 18.84 205 GLU A C 1
ATOM 1306 O O . GLU A 1 176 ? -1.453 -3.496 100.614 1.00 17.83 205 GLU A O 1
ATOM 1312 N N . VAL A 1 177 ? 0.313 -2.335 101.343 1.00 15.65 206 VAL A N 1
ATOM 1313 C CA . VAL A 1 177 ? 0.544 -3.214 102.487 1.00 13.84 206 VAL A CA 1
ATOM 1314 C C . VAL A 1 177 ? 0.762 -2.330 103.708 1.00 14.15 206 VAL A C 1
ATOM 1315 O O . VAL A 1 177 ? 1.799 -1.674 103.830 1.00 14.89 206 VAL A O 1
ATOM 1319 N N . HIS A 1 178 ? -0.223 -2.306 104.600 1.00 14.24 207 HIS A N 1
ATOM 1320 C CA . HIS A 1 178 ? -0.145 -1.477 105.796 1.00 13.94 207 HIS A CA 1
ATOM 1321 C C . HIS A 1 178 ? 1.029 -1.837 106.698 1.00 15.10 207 HIS A C 1
ATOM 1322 O O . HIS A 1 178 ? 1.164 -2.979 107.149 1.00 13.09 207 HIS A O 1
ATOM 1329 N N . GLY A 1 179 ? 1.878 -0.845 106.958 1.00 14.56 208 GLY A N 1
ATOM 1330 C CA . GLY A 1 179 ? 3.033 -1.060 107.806 1.00 12.91 208 GLY A CA 1
ATOM 1331 C C . GLY A 1 179 ? 4.312 -1.255 107.012 1.00 11.29 208 GLY A C 1
ATOM 1332 O O . GLY A 1 179 ? 5.403 -1.298 107.582 1.00 12.72 208 GLY A O 1
ATOM 1333 N N . ASP A 1 180 ? 4.179 -1.379 105.696 1.00 10.69 209 ASP A N 1
ATOM 1334 C CA . ASP A 1 180 ? 5.332 -1.570 104.821 1.00 9.54 209 ASP A CA 1
ATOM 1335 C C . ASP A 1 180 ? 5.748 -0.251 104.181 1.00 10.68 209 ASP A C 1
ATOM 1336 O O . ASP A 1 180 ? 4.976 0.712 104.156 1.00 10.04 209 ASP A O 1
ATOM 1341 N N . MET A 1 181 ? 6.978 -0.219 103.679 1.00 9.83 210 MET A N 1
ATOM 1342 C CA . MET A 1 181 ? 7.544 0.956 103.025 1.00 9.50 210 MET A CA 1
ATOM 1343 C C . MET A 1 181 ? 8.248 0.505 101.747 1.00 11.02 210 MET A C 1
ATOM 1344 O O . MET A 1 181 ? 8.793 -0.596 101.696 1.00 10.15 210 MET A O 1
ATOM 1349 N N . ASN A 1 182 ? 8.236 1.352 100.720 1.00 10.46 211 ASN A N 1
ATOM 1350 C CA . ASN A 1 182 ? 8.872 1.014 99.453 1.00 10.86 211 ASN A CA 1
ATOM 1351 C C . ASN A 1 182 ? 10.108 1.876 99.268 1.00 9.71 211 ASN A C 1
ATOM 1352 O O . ASN A 1 182 ? 10.099 3.056 99.611 1.00 8.35 211 ASN A O 1
ATOM 1357 N N . TRP A 1 183 ? 11.168 1.284 98.730 1.00 9.38 212 TRP A N 1
ATOM 1358 C CA . TRP A 1 183 ? 12.415 2.018 98.534 1.00 8.97 212 TRP A CA 1
ATOM 1359 C C . TRP A 1 183 ? 12.992 1.897 97.132 1.00 7.49 212 TRP A C 1
ATOM 1360 O O . TRP A 1 183 ? 12.747 0.918 96.428 1.00 8.00 212 TRP A O 1
ATOM 1371 N N . TRP A 1 184 ? 13.776 2.904 96.746 1.00 8.08 213 TRP A N 1
ATOM 1372 C CA . TRP A 1 184 ? 14.401 2.966 95.427 1.00 9.07 213 TRP A CA 1
ATOM 1373 C C . TRP A 1 184 ? 15.865 3.373 95.487 1.00 7.49 213 TRP A C 1
ATOM 1374 O O . TRP A 1 184 ? 16.189 4.402 96.071 1.00 8.04 213 TRP A O 1
ATOM 1385 N N . LEU A 1 185 ? 16.740 2.570 94.888 1.00 7.68 214 LEU A N 1
ATOM 1386 C CA . LEU A 1 185 ? 18.159 2.913 94.803 1.00 8.76 214 LEU A CA 1
ATOM 1387 C C . LEU A 1 185 ? 18.362 3.223 93.314 1.00 8.11 214 LEU A C 1
ATOM 1388 O O . LEU A 1 185 ? 18.314 2.327 92.474 1.00 10.85 214 LEU A O 1
ATOM 1393 N N . ASN A 1 186 ? 18.568 4.493 92.985 1.00 10.24 215 ASN A N 1
ATOM 1394 C CA . ASN A 1 186 ? 18.747 4.900 91.591 1.00 11.68 215 ASN A CA 1
ATOM 1395 C C . ASN A 1 186 ? 20.226 4.996 91.243 1.00 10.78 215 ASN A C 1
ATOM 1396 O O . ASN A 1 186 ? 20.882 5.982 91.568 1.00 11.70 215 ASN A O 1
ATOM 1401 N N . ILE A 1 187 ? 20.733 3.974 90.558 1.00 11.58 216 ILE A N 1
ATOM 1402 C CA . ILE A 1 187 ? 22.144 3.900 90.203 1.00 12.39 216 ILE A CA 1
ATOM 1403 C C . ILE A 1 187 ? 22.455 4.221 88.751 1.00 13.99 216 ILE A C 1
ATOM 1404 O O . ILE A 1 187 ? 21.948 3.583 87.830 1.00 14.40 216 ILE A O 1
ATOM 1409 N N . ASN A 1 188 ? 23.311 5.216 88.570 1.00 13.66 217 ASN A N 1
ATOM 1410 C CA . ASN A 1 188 ? 23.735 5.656 87.253 1.00 13.28 217 ASN A CA 1
ATOM 1411 C C . ASN A 1 188 ? 22.614 6.140 86.343 1.00 15.00 217 ASN A C 1
ATOM 1412 O O . ASN A 1 188 ? 22.431 5.623 85.237 1.00 16.93 217 ASN A O 1
ATOM 1417 N N . SER A 1 189 ? 21.862 7.132 86.812 1.00 16.42 218 SER A N 1
ATOM 1418 C CA . SER A 1 189 ? 20.790 7.721 86.017 1.00 16.53 218 SER A CA 1
ATOM 1419 C C . SER A 1 189 ? 21.389 8.383 84.772 1.00 17.51 218 SER A C 1
ATOM 1420 O O . SER A 1 189 ? 20.818 8.297 83.685 1.00 19.74 218 SER A O 1
ATOM 1423 N N . PRO A 1 190 ? 22.549 9.057 84.916 1.00 17.47 219 PRO A N 1
ATOM 1424 C CA . PRO A 1 190 ? 23.200 9.727 83.781 1.00 18.80 219 PRO A CA 1
ATOM 1425 C C . PRO A 1 190 ? 23.663 8.778 82.682 1.00 18.86 219 PRO A C 1
ATOM 1426 O O . PRO A 1 190 ? 23.939 9.211 81.557 1.00 21.01 219 PRO A O 1
ATOM 1430 N N . LYS A 1 191 ? 23.761 7.493 83.015 1.00 18.05 220 LYS A N 1
ATOM 1431 C CA . LYS A 1 191 ? 24.212 6.474 82.073 1.00 20.43 220 LYS A CA 1
ATOM 1432 C C . LYS A 1 191 ? 25.688 6.718 81.764 1.00 20.50 220 LYS A C 1
ATOM 1433 O O . LYS A 1 191 ? 26.109 6.719 80.607 1.00 21.38 220 LYS A O 1
ATOM 1439 N N . GLU A 1 192 ? 26.471 6.930 82.813 1.00 21.25 221 GLU A N 1
ATOM 1440 C CA . GLU A 1 192 ? 27.893 7.184 82.673 1.00 20.04 221 GLU A CA 1
ATOM 1441 C C . GLU A 1 192 ? 28.724 5.943 82.321 1.00 20.38 221 GLU A C 1
ATOM 1442 O O . GLU A 1 192 ? 28.334 4.806 82.581 1.00 17.03 221 GLU A O 1
ATOM 1448 N N . ALA A 1 193 ? 29.875 6.194 81.708 1.00 19.01 222 ALA A N 1
ATOM 1449 C CA . ALA A 1 193 ? 30.803 5.137 81.349 1.00 18.60 222 ALA A CA 1
ATOM 1450 C C . ALA A 1 193 ? 31.772 5.142 82.524 1.00 18.06 222 ALA A C 1
ATOM 1451 O O . ALA A 1 193 ? 32.873 5.677 82.429 1.00 19.03 222 ALA A O 1
ATOM 1453 N N . VAL A 1 194 ? 31.335 4.585 83.650 1.00 17.98 223 VAL A N 1
ATOM 1454 C CA . VAL A 1 194 ? 32.161 4.544 84.857 1.00 16.65 223 VAL A CA 1
ATOM 1455 C C . VAL A 1 194 ? 33.478 3.832 84.606 1.00 16.65 223 VAL A C 1
ATOM 1456 O O . VAL A 1 194 ? 33.551 2.904 83.803 1.00 16.27 223 VAL A O 1
ATOM 1460 N N . GLN A 1 195 ? 34.521 4.266 85.304 1.00 15.64 224 GLN A N 1
ATOM 1461 C CA . GLN A 1 195 ? 35.839 3.680 85.117 1.00 15.64 224 GLN A CA 1
ATOM 1462 C C . GLN A 1 195 ? 36.242 2.605 86.125 1.00 15.44 224 GLN A C 1
ATOM 1463 O O . GLN A 1 195 ? 37.421 2.277 86.242 1.00 15.82 224 GLN A O 1
ATOM 1469 N N . SER A 1 196 ? 35.270 2.057 86.851 1.00 16.08 225 SER A N 1
ATOM 1470 C CA . SER A 1 196 ? 35.542 0.998 87.820 1.00 14.30 225 SER A CA 1
ATOM 1471 C C . SER A 1 196 ? 34.219 0.349 88.193 1.00 15.66 225 SER A C 1
ATOM 1472 O O . SER A 1 196 ? 33.165 0.791 87.745 1.00 15.77 225 SER A O 1
ATOM 1475 N N . ASP A 1 197 ? 34.274 -0.702 89.004 1.00 15.41 226 ASP A N 1
ATOM 1476 C CA . ASP A 1 197 ? 33.049 -1.360 89.438 1.00 14.87 226 ASP A CA 1
ATOM 1477 C C . ASP A 1 197 ? 32.314 -0.366 90.336 1.00 14.49 226 ASP A C 1
ATOM 1478 O O . ASP A 1 197 ? 32.915 0.583 90.850 1.00 13.82 226 ASP A O 1
ATOM 1483 N N . VAL A 1 198 ? 31.017 -0.577 90.519 1.00 11.42 227 VAL A N 1
ATOM 1484 C CA . VAL A 1 198 ? 30.216 0.301 91.365 1.00 11.75 227 VAL A CA 1
ATOM 1485 C C . VAL A 1 198 ? 29.734 -0.503 92.566 1.00 10.96 227 VAL A C 1
ATOM 1486 O O . VAL A 1 198 ? 29.269 -1.632 92.412 1.00 11.85 227 VAL A O 1
ATOM 1490 N N . LYS A 1 199 ? 29.863 0.060 93.764 1.00 9.63 228 LYS A N 1
ATOM 1491 C CA . LYS A 1 199 ? 29.420 -0.653 94.959 1.00 9.84 228 LYS A CA 1
ATOM 1492 C C . LYS A 1 199 ? 28.593 0.234 95.872 1.00 8.25 228 LYS A C 1
ATOM 1493 O O . LYS A 1 199 ? 28.982 1.355 96.178 1.00 8.44 228 LYS A O 1
ATOM 1499 N N . VAL A 1 200 ? 27.443 -0.276 96.295 1.00 9.90 229 VAL A N 1
ATOM 1500 C CA . VAL A 1 200 ? 26.568 0.465 97.196 1.00 8.71 229 VAL A CA 1
ATOM 1501 C C . VAL A 1 200 ? 26.332 -0.397 98.424 1.00 8.66 229 VAL A C 1
ATOM 1502 O O . VAL A 1 200 ? 26.013 -1.573 98.302 1.00 9.10 229 VAL A O 1
ATOM 1506 N N . ILE A 1 201 ? 26.528 0.177 99.604 1.00 7.42 230 ILE A N 1
ATOM 1507 C CA . ILE A 1 201 ? 26.270 -0.558 100.833 1.00 6.90 230 ILE A CA 1
ATOM 1508 C C . ILE A 1 201 ? 25.123 0.188 101.501 1.00 5.30 230 ILE A C 1
ATOM 1509 O O . ILE A 1 201 ? 25.266 1.335 101.927 1.00 5.11 230 ILE A O 1
ATOM 1514 N N . ASP A 1 202 ? 23.972 -0.473 101.553 1.00 7.60 231 ASP A N 1
ATOM 1515 C CA . ASP A 1 202 ? 22.776 0.117 102.131 1.00 9.75 231 ASP A CA 1
ATOM 1516 C C . ASP A 1 202 ? 22.484 -0.481 103.497 1.00 10.37 231 ASP A C 1
ATOM 1517 O O . ASP A 1 202 ? 22.383 -1.696 103.643 1.00 11.09 231 ASP A O 1
ATOM 1522 N N . THR A 1 203 ? 22.350 0.379 104.500 1.00 8.99 232 THR A N 1
ATOM 1523 C CA . THR A 1 203 ? 22.056 -0.083 105.848 1.00 9.70 232 THR A CA 1
ATOM 1524 C C . THR A 1 203 ? 20.673 0.377 106.270 1.00 7.77 232 THR A C 1
ATOM 1525 O O . THR A 1 203 ? 20.447 1.563 106.501 1.00 8.56 232 THR A O 1
ATOM 1529 N N . ILE A 1 204 ? 19.743 -0.567 106.365 1.00 7.75 233 ILE A N 1
ATOM 1530 C CA . ILE A 1 204 ? 18.380 -0.242 106.770 1.00 9.64 233 ILE A CA 1
ATOM 1531 C C . ILE A 1 204 ? 18.399 0.098 108.250 1.00 11.04 233 ILE A C 1
ATOM 1532 O O . ILE A 1 204 ? 18.960 -0.646 109.059 1.00 10.43 233 ILE A O 1
ATOM 1537 N N . GLY A 1 205 ? 17.786 1.226 108.599 1.00 10.70 234 GLY A N 1
ATOM 1538 C CA . GLY A 1 205 ? 17.769 1.668 109.982 1.00 11.89 234 GLY A CA 1
ATOM 1539 C C . GLY A 1 205 ? 16.990 0.825 110.972 1.00 12.69 234 GLY A C 1
ATOM 1540 O O . GLY A 1 205 ? 16.400 -0.197 110.627 1.00 11.94 234 GLY A O 1
ATOM 1541 N N . GLU A 1 206 ? 16.987 1.267 112.225 1.00 13.53 235 GLU A N 1
ATOM 1542 C CA . GLU A 1 206 ? 16.278 0.551 113.279 1.00 15.49 235 GLU A CA 1
ATOM 1543 C C . GLU A 1 206 ? 14.765 0.694 113.119 1.00 13.92 235 GLU A C 1
ATOM 1544 O O . GLU A 1 206 ? 14.283 1.654 112.523 1.00 13.80 235 GLU A O 1
ATOM 1550 N N . GLY A 1 207 ? 14.018 -0.281 113.627 1.00 13.05 236 GLY A N 1
ATOM 1551 C CA . GLY A 1 207 ? 12.568 -0.210 113.551 1.00 12.47 236 GLY A CA 1
ATOM 1552 C C . GLY A 1 207 ? 11.899 -0.915 112.388 1.00 11.43 236 GLY A C 1
ATOM 1553 O O . GLY A 1 207 ? 10.694 -1.159 112.421 1.00 11.00 236 GLY A O 1
ATOM 1554 N N . HIS A 1 208 ? 12.656 -1.214 111.340 1.00 9.88 237 HIS A N 1
ATOM 1555 C CA . HIS A 1 208 ? 12.087 -1.919 110.203 1.00 10.14 237 HIS A CA 1
ATOM 1556 C C . HIS A 1 208 ? 13.103 -2.873 109.594 1.00 10.35 237 HIS A C 1
ATOM 1557 O O . HIS A 1 208 ? 14.301 -2.732 109.818 1.00 9.92 237 HIS A O 1
ATOM 1564 N N . LYS A 1 209 ? 12.612 -3.860 108.854 1.00 10.71 238 LYS A N 1
ATOM 1565 C CA . LYS A 1 209 ? 13.480 -4.854 108.226 1.00 12.40 238 LYS A CA 1
ATOM 1566 C C . LYS A 1 209 ? 13.053 -5.108 106.793 1.00 12.41 238 LYS A C 1
ATOM 1567 O O . LYS A 1 209 ? 11.890 -4.915 106.431 1.00 11.37 238 LYS A O 1
ATOM 1573 N N . LEU A 1 210 ? 13.998 -5.574 105.986 1.00 11.06 239 LEU A N 1
ATOM 1574 C CA . LEU A 1 210 ? 13.726 -5.880 104.593 1.00 11.07 239 LEU A CA 1
ATOM 1575 C C . LEU A 1 210 ? 12.713 -7.021 104.494 1.00 12.16 239 LEU A C 1
ATOM 1576 O O . LEU A 1 210 ? 12.750 -7.977 105.277 1.00 12.65 239 LEU A O 1
ATOM 1581 N N . VAL A 1 211 ? 11.800 -6.912 103.538 1.00 10.61 240 VAL A N 1
ATOM 1582 C CA . VAL A 1 211 ? 10.798 -7.949 103.329 1.00 11.44 240 VAL A CA 1
ATOM 1583 C C . VAL A 1 211 ? 11.392 -8.997 102.390 1.00 13.76 240 VAL A C 1
ATOM 1584 O O . VAL A 1 211 ? 11.731 -8.700 101.243 1.00 12.66 240 VAL A O 1
ATOM 1588 N N . ASP A 1 212 ? 11.512 -10.224 102.887 1.00 15.17 241 ASP A N 1
ATOM 1589 C CA . ASP A 1 212 ? 12.082 -11.325 102.120 1.00 16.44 241 ASP A CA 1
ATOM 1590 C C . ASP A 1 212 ? 11.498 -11.475 100.719 1.00 16.26 241 ASP A C 1
ATOM 1591 O O . ASP A 1 212 ? 10.278 -11.525 100.546 1.00 15.64 241 ASP A O 1
ATOM 1596 N N . GLY A 1 213 ? 12.387 -11.537 99.728 1.00 14.76 242 GLY A N 1
ATOM 1597 C CA . GLY A 1 213 ? 11.989 -11.699 98.338 1.00 15.69 242 GLY A CA 1
ATOM 1598 C C . GLY A 1 213 ? 11.377 -10.506 97.625 1.00 16.30 242 GLY A C 1
ATOM 1599 O O . GLY A 1 213 ? 10.806 -10.664 96.543 1.00 16.57 242 GLY A O 1
ATOM 1600 N N . SER A 1 214 ? 11.515 -9.309 98.187 1.00 13.51 243 SER A N 1
ATOM 1601 C CA . SER A 1 214 ? 10.910 -8.127 97.573 1.00 12.76 243 SER A CA 1
ATOM 1602 C C . SER A 1 214 ? 11.837 -7.317 96.672 1.00 11.82 243 SER A C 1
ATOM 1603 O O . SER A 1 214 ? 11.433 -6.282 96.139 1.00 12.49 243 SER A O 1
ATOM 1606 N N . ILE A 1 215 ? 13.071 -7.776 96.503 1.00 10.53 244 ILE A N 1
ATOM 1607 C CA . ILE A 1 215 ? 14.032 -7.041 95.679 1.00 10.32 244 ILE A CA 1
ATOM 1608 C C . ILE A 1 215 ? 13.890 -7.287 94.185 1.00 11.55 244 ILE A C 1
ATOM 1609 O O . ILE A 1 215 ? 13.940 -8.427 93.733 1.00 11.38 244 ILE A O 1
ATOM 1614 N N . MET A 1 216 ? 13.727 -6.208 93.427 1.00 11.29 245 MET A N 1
ATOM 1615 C CA . MET A 1 216 ? 13.611 -6.295 91.978 1.00 12.55 245 MET A CA 1
ATOM 1616 C C . MET A 1 216 ? 14.531 -5.220 91.404 1.00 12.34 245 MET A C 1
ATOM 1617 O O . MET A 1 216 ? 14.967 -4.328 92.127 1.00 9.59 245 MET A O 1
ATOM 1622 N N . VAL A 1 217 ? 14.842 -5.300 90.116 1.00 11.15 246 VAL A N 1
ATOM 1623 C CA . VAL A 1 217 ? 15.734 -4.310 89.515 1.00 11.50 246 VAL A CA 1
ATOM 1624 C C . VAL A 1 217 ? 15.290 -3.879 88.125 1.00 12.96 246 VAL A C 1
ATOM 1625 O O . VAL A 1 217 ? 14.949 -4.715 87.300 1.00 15.92 246 VAL A O 1
ATOM 1629 N N . ASP A 1 218 ? 15.279 -2.575 87.877 1.00 14.16 247 ASP A N 1
ATOM 1630 C CA . ASP A 1 218 ? 14.947 -2.070 86.554 1.00 17.37 247 ASP A CA 1
ATOM 1631 C C . ASP A 1 218 ? 16.297 -1.819 85.900 1.00 18.06 247 ASP A C 1
ATOM 1632 O O . ASP A 1 218 ? 17.184 -1.215 86.508 1.00 16.88 247 ASP A O 1
ATOM 1637 N N . VAL A 1 219 ? 16.464 -2.312 84.677 1.00 17.12 248 VAL A N 1
ATOM 1638 C CA . VAL A 1 219 ? 17.715 -2.147 83.950 1.00 17.39 248 VAL A CA 1
ATOM 1639 C C . VAL A 1 219 ? 17.429 -1.442 82.636 1.00 18.21 248 VAL A C 1
ATOM 1640 O O . VAL A 1 219 ? 16.766 -1.997 81.760 1.00 17.29 248 VAL A O 1
ATOM 1644 N N . GLU A 1 220 ? 17.925 -0.215 82.506 1.00 19.23 249 GLU A N 1
ATOM 1645 C CA . GLU A 1 220 ? 17.703 0.562 81.295 1.00 21.25 249 GLU A CA 1
ATOM 1646 C C . GLU A 1 220 ? 19.006 0.933 80.594 1.00 21.34 249 GLU A C 1
ATOM 1647 O O . GLU A 1 220 ? 19.923 1.470 81.206 1.00 21.32 249 GLU A O 1
ATOM 1653 N N . ALA A 1 221 ? 19.080 0.636 79.303 1.00 22.61 250 ALA A N 1
ATOM 1654 C CA . ALA A 1 221 ? 20.263 0.953 78.516 1.00 23.19 250 ALA A CA 1
ATOM 1655 C C . ALA A 1 221 ? 19.888 0.966 77.041 1.00 24.77 250 ALA A C 1
ATOM 1656 O O . ALA A 1 221 ? 19.003 0.223 76.613 1.00 24.24 250 ALA A O 1
ATOM 1658 N N . ASN A 1 222 ? 20.572 1.812 76.278 1.00 25.94 251 ASN A N 1
ATOM 1659 C CA . ASN A 1 222 ? 20.326 1.964 74.851 1.00 28.05 251 ASN A CA 1
ATOM 1660 C C . ASN A 1 222 ? 18.867 1.859 74.417 1.00 27.41 251 ASN A C 1
ATOM 1661 O O . ASN A 1 222 ? 18.513 1.009 73.597 1.00 28.25 251 ASN A O 1
ATOM 1666 N N . GLY A 1 223 ? 18.033 2.724 74.999 1.00 26.92 252 GLY A N 1
ATOM 1667 C CA . GLY A 1 223 ? 16.619 2.816 74.655 1.00 26.30 252 GLY A CA 1
ATOM 1668 C C . GLY A 1 223 ? 15.598 1.772 75.083 1.00 25.86 252 GLY A C 1
ATOM 1669 O O . GLY A 1 223 ? 14.473 1.776 74.587 1.00 28.55 252 GLY A O 1
ATOM 1670 N N . GLU A 1 224 ? 15.958 0.894 76.010 1.00 25.39 253 GLU A N 1
ATOM 1671 C CA . GLU A 1 224 ? 15.038 -0.147 76.451 1.00 24.60 253 GLU A CA 1
ATOM 1672 C C . GLU A 1 224 ? 15.128 -0.449 77.931 1.00 23.35 253 GLU A C 1
ATOM 1673 O O . GLU A 1 224 ? 16.215 -0.532 78.493 1.00 24.17 253 GLU A O 1
ATOM 1679 N N . LEU A 1 225 ? 13.978 -0.682 78.541 1.00 23.82 254 LEU A N 1
ATOM 1680 C CA . LEU A 1 225 ? 13.932 -1.000 79.958 1.00 23.57 254 LEU A CA 1
ATOM 1681 C C . LEU A 1 225 ? 13.379 -2.390 80.212 1.00 23.99 254 LEU A C 1
ATOM 1682 O O . LEU A 1 225 ? 12.425 -2.822 79.571 1.00 24.47 254 LEU A O 1
ATOM 1687 N N . LYS A 1 226 ? 14.012 -3.087 81.146 1.00 22.96 255 LYS A N 1
ATOM 1688 C CA . LYS A 1 226 ? 13.601 -4.424 81.525 1.00 22.27 255 LYS A CA 1
ATOM 1689 C C . LYS A 1 226 ? 13.486 -4.458 83.039 1.00 21.45 255 LYS A C 1
ATOM 1690 O O . LYS A 1 226 ? 14.405 -4.051 83.755 1.00 22.56 255 LYS A O 1
ATOM 1696 N N . HIS A 1 227 ? 12.334 -4.908 83.517 1.00 20.84 256 HIS A N 1
ATOM 1697 C CA . HIS A 1 227 ? 12.074 -5.008 84.946 1.00 19.98 256 HIS A CA 1
ATOM 1698 C C . HIS A 1 227 ? 12.360 -6.462 85.313 1.00 18.54 256 HIS A C 1
ATOM 1699 O O . HIS A 1 227 ? 11.582 -7.353 84.976 1.00 19.97 256 HIS A O 1
ATOM 1706 N N . ILE A 1 228 ? 13.483 -6.704 85.987 1.00 16.36 257 ILE A N 1
ATOM 1707 C CA . ILE A 1 228 ? 13.865 -8.066 86.356 1.00 15.99 257 ILE A CA 1
ATOM 1708 C C . ILE A 1 228 ? 13.931 -8.306 87.865 1.00 15.85 257 ILE A C 1
ATOM 1709 O O . ILE A 1 228 ? 13.711 -7.396 88.665 1.00 14.12 257 ILE A O 1
ATOM 1714 N N . SER A 1 229 ? 14.234 -9.542 88.246 1.00 15.01 258 SER A N 1
ATOM 1715 C CA . SER A 1 229 ? 14.316 -9.904 89.657 1.00 14.82 258 SER A CA 1
ATOM 1716 C C . SER A 1 229 ? 15.750 -9.840 90.154 1.00 15.15 258 SER A C 1
ATOM 1717 O O . SER A 1 229 ? 16.684 -9.729 89.365 1.00 16.07 258 SER A O 1
ATOM 1720 N N . ALA A 1 230 ? 15.911 -9.913 91.470 1.00 15.24 259 ALA A N 1
ATOM 1721 C CA . ALA A 1 230 ? 17.228 -9.892 92.083 1.00 16.00 259 ALA A CA 1
ATOM 1722 C C . ALA A 1 230 ? 18.002 -11.110 91.600 1.00 16.45 259 ALA A C 1
ATOM 1723 O O . ALA A 1 230 ? 19.191 -11.028 91.317 1.00 17.24 259 ALA A O 1
ATOM 1725 N N . GLU A 1 231 ? 17.313 -12.244 91.512 1.00 17.35 260 GLU A N 1
ATOM 1726 C CA . GLU A 1 231 ? 17.930 -13.489 91.065 1.00 17.30 260 GLU A CA 1
ATOM 1727 C C . GLU A 1 231 ? 18.510 -13.381 89.656 1.00 17.71 260 GLU A C 1
ATOM 1728 O O . GLU A 1 231 ? 19.612 -13.862 89.390 1.00 17.20 260 GLU A O 1
ATOM 1734 N N . ALA A 1 232 ? 17.759 -12.759 88.754 1.00 17.16 261 ALA A N 1
ATOM 1735 C CA . ALA A 1 232 ? 18.206 -12.587 87.381 1.00 17.29 261 ALA A CA 1
ATOM 1736 C C . ALA A 1 232 ? 19.382 -11.619 87.360 1.00 18.18 261 ALA A C 1
ATOM 1737 O O . ALA A 1 232 ? 20.356 -11.814 86.626 1.00 18.63 261 ALA A O 1
ATOM 1739 N N . PHE A 1 233 ? 19.281 -10.573 88.174 1.00 18.40 262 PHE A N 1
ATOM 1740 C CA . PHE A 1 233 ? 20.335 -9.570 88.270 1.00 16.33 262 PHE A CA 1
ATOM 1741 C C . PHE A 1 233 ? 21.639 -10.252 88.666 1.00 16.58 262 PHE A C 1
ATOM 1742 O O . PHE A 1 233 ? 22.695 -9.983 88.088 1.00 17.23 262 PHE A O 1
ATOM 1750 N N . ASN A 1 234 ? 21.557 -11.137 89.657 1.00 15.45 263 ASN A N 1
ATOM 1751 C CA . ASN A 1 234 ? 22.727 -11.858 90.144 1.00 17.65 263 ASN A CA 1
ATOM 1752 C C . ASN A 1 234 ? 23.361 -12.770 89.100 1.00 19.37 263 ASN A C 1
ATOM 1753 O O . ASN A 1 234 ? 24.525 -13.147 89.231 1.00 20.16 263 ASN A O 1
ATOM 1758 N N . LYS A 1 235 ? 22.599 -13.127 88.072 1.00 20.25 264 LYS A N 1
ATOM 1759 C CA . LYS A 1 235 ? 23.117 -14.006 87.027 1.00 22.32 264 LYS A CA 1
ATOM 1760 C C . LYS A 1 235 ? 23.641 -13.271 85.799 1.00 23.17 264 LYS A C 1
ATOM 1761 O O . LYS A 1 235 ? 24.424 -13.833 85.028 1.00 24.72 264 LYS A O 1
ATOM 1767 N N . GLU A 1 236 ? 23.231 -12.019 85.616 1.00 23.38 265 GLU A N 1
ATOM 1768 C CA . GLU A 1 236 ? 23.645 -11.266 84.436 1.00 23.56 265 GLU A CA 1
ATOM 1769 C C . GLU A 1 236 ? 24.390 -9.949 84.633 1.00 22.89 265 GLU A C 1
ATOM 1770 O O . GLU A 1 236 ? 25.337 -9.661 83.899 1.00 22.49 265 GLU A O 1
ATOM 1776 N N . TYR A 1 237 ? 23.975 -9.148 85.610 1.00 19.92 266 TYR A N 1
ATOM 1777 C CA . TYR A 1 237 ? 24.588 -7.834 85.794 1.00 17.26 266 TYR A CA 1
ATOM 1778 C C . TYR A 1 237 ? 25.477 -7.572 86.999 1.00 17.49 266 TYR A C 1
ATOM 1779 O O . TYR A 1 237 ? 26.289 -6.652 86.977 1.00 16.91 266 TYR A O 1
ATOM 1788 N N . GLY A 1 238 ? 25.330 -8.354 88.056 1.00 16.10 267 GLY A N 1
ATOM 1789 C CA . GLY A 1 238 ? 26.159 -8.114 89.217 1.00 16.45 267 GLY A CA 1
ATOM 1790 C C . GLY A 1 238 ? 25.792 -8.989 90.389 1.00 15.19 267 GLY A C 1
ATOM 1791 O O . GLY A 1 238 ? 25.359 -10.123 90.207 1.00 17.22 267 GLY A O 1
ATOM 1792 N N . THR A 1 239 ? 25.960 -8.455 91.594 1.00 14.03 268 THR A N 1
ATOM 1793 C CA . THR A 1 239 ? 25.658 -9.210 92.798 1.00 14.14 268 THR A CA 1
ATOM 1794 C C . THR A 1 239 ? 24.943 -8.355 93.833 1.00 13.84 268 THR A C 1
ATOM 1795 O O . THR A 1 239 ? 25.362 -7.237 94.136 1.00 13.54 268 THR A O 1
ATOM 1799 N N . ILE A 1 240 ? 23.852 -8.889 94.361 1.00 13.20 269 ILE A N 1
ATOM 1800 C CA . ILE A 1 240 ? 23.102 -8.212 95.406 1.00 13.41 269 ILE A CA 1
ATOM 1801 C C . ILE A 1 240 ? 23.068 -9.186 96.572 1.00 13.78 269 ILE A C 1
ATOM 1802 O O . ILE A 1 240 ? 22.644 -10.334 96.422 1.00 13.68 269 ILE A O 1
ATOM 1807 N N . THR A 1 241 ? 23.542 -8.736 97.725 1.00 12.65 270 THR A N 1
ATOM 1808 C CA . THR A 1 241 ? 23.556 -9.575 98.908 1.00 13.00 270 THR A CA 1
ATOM 1809 C C . THR A 1 241 ? 22.752 -8.912 100.012 1.00 13.29 270 THR A C 1
ATOM 1810 O O . THR A 1 241 ? 22.599 -7.692 100.037 1.00 11.63 270 THR A O 1
ATOM 1814 N N . VAL A 1 242 ? 22.223 -9.726 100.915 1.00 13.61 271 VAL A N 1
ATOM 1815 C CA . VAL A 1 242 ? 21.460 -9.211 102.039 1.00 13.76 271 VAL A CA 1
ATOM 1816 C C . VAL A 1 242 ? 21.925 -9.955 103.276 1.00 13.32 271 VAL A C 1
ATOM 1817 O O . VAL A 1 242 ? 21.927 -11.182 103.303 1.00 14.09 271 VAL A O 1
ATOM 1821 N N . GLU A 1 243 ? 22.356 -9.208 104.283 1.00 12.54 272 GLU A N 1
ATOM 1822 C CA . GLU A 1 243 ? 22.791 -9.796 105.536 1.00 13.06 272 GLU A CA 1
ATOM 1823 C C . GLU A 1 243 ? 22.228 -8.901 106.625 1.00 11.75 272 GLU A C 1
ATOM 1824 O O . GLU A 1 243 ? 22.710 -7.794 106.839 1.00 10.73 272 GLU A O 1
ATOM 1830 N N . GLY A 1 244 ? 21.191 -9.383 107.299 1.00 12.92 273 GLY A N 1
ATOM 1831 C CA . GLY A 1 244 ? 20.575 -8.593 108.343 1.00 13.37 273 GLY A CA 1
ATOM 1832 C C . GLY A 1 244 ? 19.994 -7.325 107.747 1.00 10.87 273 GLY A C 1
ATOM 1833 O O . GLY A 1 244 ? 19.182 -7.378 106.823 1.00 11.76 273 GLY A O 1
ATOM 1834 N N . GLN A 1 245 ? 20.441 -6.186 108.262 1.00 11.28 274 GLN A N 1
ATOM 1835 C CA . GLN A 1 245 ? 19.977 -4.879 107.815 1.00 10.34 274 GLN A CA 1
ATOM 1836 C C . GLN A 1 245 ? 20.800 -4.333 106.650 1.00 9.25 274 GLN A C 1
ATOM 1837 O O . GLN A 1 245 ? 20.509 -3.257 106.137 1.00 9.08 274 GLN A O 1
ATOM 1843 N N . VAL A 1 246 ? 21.821 -5.073 106.230 1.00 9.20 275 VAL A N 1
ATOM 1844 C CA . VAL A 1 246 ? 22.687 -4.606 105.157 1.00 10.32 275 VAL A CA 1
ATOM 1845 C C . VAL A 1 246 ? 22.435 -5.216 103.782 1.00 8.09 275 VAL A C 1
ATOM 1846 O O . VAL A 1 246 ? 22.564 -6.421 103.594 1.00 9.78 275 VAL A O 1
ATOM 1850 N N . LEU A 1 247 ? 22.081 -4.363 102.824 1.00 9.21 276 LEU A N 1
ATOM 1851 C CA . LEU A 1 247 ? 21.827 -4.781 101.450 1.00 7.95 276 LEU A CA 1
ATOM 1852 C C . LEU A 1 247 ? 22.950 -4.164 100.618 1.00 8.68 276 LEU A C 1
ATOM 1853 O O . LEU A 1 247 ? 23.138 -2.943 100.610 1.00 7.39 276 LEU A O 1
ATOM 1858 N N . THR A 1 248 ? 23.708 -5.016 99.940 1.00 7.35 277 THR A N 1
ATOM 1859 C CA . THR A 1 248 ? 24.833 -4.557 99.141 1.00 8.74 277 THR A CA 1
ATOM 1860 C C . THR A 1 248 ? 24.610 -4.833 97.667 1.00 9.19 277 THR A C 1
ATOM 1861 O O . THR A 1 248 ? 24.164 -5.913 97.292 1.00 9.38 277 THR A O 1
ATOM 1865 N N . VAL A 1 249 ? 24.914 -3.840 96.838 1.00 8.75 278 VAL A N 1
ATOM 1866 C CA . VAL A 1 249 ? 24.765 -3.963 95.398 1.00 10.08 278 VAL A CA 1
ATOM 1867 C C . VAL A 1 249 ? 26.134 -3.729 94.785 1.00 9.78 278 VAL A C 1
ATOM 1868 O O . VAL A 1 249 ? 26.757 -2.690 95.021 1.00 9.74 278 VAL A O 1
ATOM 1872 N N . MET A 1 250 ? 26.604 -4.704 94.013 1.00 11.13 279 MET A N 1
ATOM 1873 C CA . MET A 1 250 ? 27.897 -4.607 93.355 1.00 11.46 279 MET A CA 1
ATOM 1874 C C . MET A 1 250 ? 27.696 -4.780 91.855 1.00 11.64 279 MET A C 1
ATOM 1875 O O . MET A 1 250 ? 27.067 -5.746 91.408 1.00 12.25 279 MET A O 1
ATOM 1880 N N . ILE A 1 251 ? 28.205 -3.830 91.079 1.00 12.26 280 ILE A N 1
ATOM 1881 C CA . ILE A 1 251 ? 28.068 -3.881 89.626 1.00 12.45 280 ILE A CA 1
ATOM 1882 C C . ILE A 1 251 ? 29.418 -3.719 88.932 1.00 13.08 280 ILE A C 1
ATOM 1883 O O . ILE A 1 251 ? 30.065 -2.678 89.045 1.00 12.78 280 ILE A O 1
ATOM 1888 N N . PRO A 1 252 ? 29.867 -4.757 88.211 1.00 13.71 281 PRO A N 1
ATOM 1889 C CA . PRO A 1 252 ? 31.153 -4.687 87.506 1.00 14.10 281 PRO A CA 1
ATOM 1890 C C . PRO A 1 252 ? 31.173 -3.545 86.491 1.00 14.41 281 PRO A C 1
ATOM 1891 O O . PRO A 1 252 ? 30.152 -3.224 85.893 1.00 14.86 281 PRO A O 1
ATOM 1895 N N . LYS A 1 253 ? 32.343 -2.947 86.298 1.00 15.30 282 LYS A N 1
ATOM 1896 C CA . LYS A 1 253 ? 32.517 -1.835 85.369 1.00 15.31 282 LYS A CA 1
ATOM 1897 C C . LYS A 1 253 ? 31.820 -1.983 83.996 1.00 17.14 282 LYS A C 1
ATOM 1898 O O . LYS A 1 253 ? 31.111 -1.067 83.574 1.00 16.00 282 LYS A O 1
ATOM 1904 N N . GLU A 1 254 ? 32.008 -3.121 83.316 1.00 18.39 283 GLU A N 1
ATOM 1905 C CA . GLU A 1 254 ? 31.395 -3.351 81.987 1.00 21.07 283 GLU A CA 1
ATOM 1906 C C . GLU A 1 254 ? 29.870 -3.428 82.014 1.00 19.93 283 GLU A C 1
ATOM 1907 O O . GLU A 1 254 ? 29.211 -3.120 81.026 1.00 20.13 283 GLU A O 1
ATOM 1913 N N . LYS A 1 255 ? 29.311 -3.877 83.131 1.00 18.50 284 LYS A N 1
ATOM 1914 C CA . LYS A 1 255 ? 27.862 -3.989 83.262 1.00 19.23 284 LYS A CA 1
ATOM 1915 C C . LYS A 1 255 ? 27.206 -2.672 83.665 1.00 17.50 284 LYS A C 1
ATOM 1916 O O . LYS A 1 255 ? 26.063 -2.397 83.309 1.00 19.66 284 LYS A O 1
ATOM 1922 N N . ALA A 1 256 ? 27.943 -1.851 84.401 1.00 18.93 285 ALA A N 1
ATOM 1923 C CA . ALA A 1 256 ? 27.436 -0.563 84.858 1.00 18.43 285 ALA A CA 1
ATOM 1924 C C . ALA A 1 256 ? 27.482 0.473 83.747 1.00 19.30 285 ALA A C 1
ATOM 1925 O O . ALA A 1 256 ? 26.666 1.393 83.711 1.00 18.14 285 ALA A O 1
ATOM 1927 N N . ALA A 1 257 ? 28.427 0.304 82.831 1.00 19.13 286 ALA A N 1
ATOM 1928 C CA . ALA A 1 257 ? 28.605 1.231 81.713 1.00 19.88 286 ALA A CA 1
ATOM 1929 C C . ALA A 1 257 ? 27.325 1.618 80.978 1.00 19.73 286 ALA A C 1
ATOM 1930 O O . ALA A 1 257 ? 26.584 0.761 80.484 1.00 19.19 286 ALA A O 1
ATOM 1932 N N . LYS A 1 258 ? 27.086 2.925 80.914 1.00 20.06 287 LYS A N 1
ATOM 1933 C CA . LYS A 1 258 ? 25.939 3.503 80.224 1.00 20.73 287 LYS A CA 1
ATOM 1934 C C . LYS A 1 258 ? 24.599 2.834 80.531 1.00 20.23 287 LYS A C 1
ATOM 1935 O O . LYS A 1 258 ? 23.696 2.817 79.694 1.00 18.45 287 LYS A O 1
ATOM 1941 N N . THR A 1 259 ? 24.462 2.309 81.743 1.00 17.57 288 THR A N 1
ATOM 1942 C CA . THR A 1 259 ? 23.234 1.629 82.127 1.00 17.64 288 THR A CA 1
ATOM 1943 C C . THR A 1 259 ? 22.716 2.115 83.474 1.00 16.49 288 THR A C 1
ATOM 1944 O O . THR A 1 259 ? 23.484 2.265 84.424 1.00 15.97 288 THR A O 1
ATOM 1948 N N . THR A 1 260 ? 21.412 2.370 83.541 1.00 16.67 289 THR A N 1
ATOM 1949 C CA . THR A 1 260 ? 20.781 2.820 84.775 1.00 15.59 289 THR A CA 1
ATOM 1950 C C . THR A 1 260 ? 20.151 1.621 85.469 1.00 16.52 289 THR A C 1
ATOM 1951 O O . THR A 1 260 ? 19.395 0.864 84.855 1.00 17.64 289 THR A O 1
ATOM 1955 N N . PHE A 1 261 ? 20.469 1.452 86.747 1.00 15.82 290 PHE A N 1
ATOM 1956 C CA . PHE A 1 261 ? 19.932 0.354 87.535 1.00 15.98 290 PHE A CA 1
ATOM 1957 C C . PHE A 1 261 ? 19.090 0.922 88.659 1.00 15.63 290 PHE A C 1
ATOM 1958 O O . PHE A 1 261 ? 19.578 1.700 89.478 1.00 17.12 290 PHE A O 1
ATOM 1966 N N . THR A 1 262 ? 17.820 0.543 88.688 1.00 14.79 291 THR A N 1
ATOM 1967 C CA . THR A 1 262 ? 16.922 0.999 89.731 1.00 13.62 291 THR A CA 1
ATOM 1968 C C . THR A 1 262 ? 16.576 -0.204 90.592 1.00 13.99 291 THR A C 1
ATOM 1969 O O . THR A 1 262 ? 15.758 -1.038 90.209 1.00 13.90 291 THR A O 1
ATOM 1973 N N . VAL A 1 263 ? 17.234 -0.302 91.742 1.00 12.61 292 VAL A N 1
ATOM 1974 C CA . VAL A 1 263 ? 16.994 -1.395 92.672 1.00 11.31 292 VAL A CA 1
ATOM 1975 C C . VAL A 1 263 ? 15.854 -1.002 93.606 1.00 12.64 292 VAL A C 1
ATOM 1976 O O . VAL A 1 263 ? 15.926 0.025 94.284 1.00 11.90 292 VAL A O 1
ATOM 1980 N N . THR A 1 264 ? 14.800 -1.813 93.638 1.00 10.66 293 THR A N 1
ATOM 1981 C CA . THR A 1 264 ? 13.668 -1.533 94.507 1.00 11.54 293 THR A CA 1
ATOM 1982 C C . THR A 1 264 ? 13.477 -2.667 95.506 1.00 9.18 293 THR A C 1
ATOM 1983 O O . THR A 1 264 ? 13.848 -3.810 95.247 1.00 8.61 293 THR A O 1
ATOM 1987 N N . TYR A 1 265 ? 12.921 -2.336 96.661 1.00 9.01 294 TYR A N 1
ATOM 1988 C CA . TYR A 1 265 ? 12.666 -3.327 97.697 1.00 9.17 294 TYR A CA 1
ATOM 1989 C C . TYR A 1 265 ? 11.737 -2.734 98.739 1.00 9.90 294 TYR A C 1
ATOM 1990 O O . TYR A 1 265 ? 11.501 -1.525 98.759 1.00 9.64 294 TYR A O 1
ATOM 1999 N N . ASP A 1 266 ? 11.214 -3.595 99.601 1.00 9.76 295 ASP A N 1
ATOM 2000 C CA . ASP A 1 266 ? 10.308 -3.158 100.651 1.00 9.43 295 ASP A CA 1
ATOM 2001 C C . ASP A 1 266 ? 10.873 -3.469 102.024 1.00 8.72 295 ASP A C 1
ATOM 2002 O O . ASP A 1 266 ? 11.689 -4.379 102.185 1.00 9.00 295 ASP A O 1
ATOM 2007 N N . THR A 1 267 ? 10.443 -2.700 103.014 1.00 9.59 296 THR A N 1
ATOM 2008 C CA . THR A 1 267 ? 10.828 -2.973 104.388 1.00 9.43 296 THR A CA 1
ATOM 2009 C C . THR A 1 267 ? 9.514 -3.010 105.155 1.00 10.11 296 THR A C 1
ATOM 2010 O O . THR A 1 267 ? 8.492 -2.517 104.673 1.00 11.45 296 THR A O 1
ATOM 2014 N N . ARG A 1 268 ? 9.544 -3.605 106.338 1.00 10.05 297 ARG A N 1
ATOM 2015 C CA . ARG A 1 268 ? 8.352 -3.737 107.157 1.00 9.89 297 ARG A CA 1
ATOM 2016 C C . ARG A 1 268 ? 8.652 -3.244 108.556 1.00 10.48 297 ARG A C 1
ATOM 2017 O O . ARG A 1 268 ? 9.615 -3.680 109.179 1.00 8.98 297 ARG A O 1
ATOM 2025 N N . ALA A 1 269 ? 7.830 -2.318 109.039 1.00 11.22 298 ALA A N 1
ATOM 2026 C CA . ALA A 1 269 ? 8.008 -1.768 110.373 1.00 12.03 298 ALA A CA 1
ATOM 2027 C C . ALA A 1 269 ? 7.653 -2.803 111.437 1.00 12.69 298 ALA A C 1
ATOM 2028 O O . ALA A 1 269 ? 6.685 -3.549 111.286 1.00 13.41 298 ALA A O 1
ATOM 2030 N N . PHE A 1 270 ? 8.452 -2.862 112.499 1.00 14.77 299 PHE A N 1
ATOM 2031 C CA . PHE A 1 270 ? 8.175 -3.776 113.599 1.00 14.68 299 PHE A CA 1
ATOM 2032 C C . PHE A 1 270 ? 8.110 -2.977 114.895 1.00 16.70 299 PHE A C 1
ATOM 2033 O O . PHE A 1 270 ? 7.571 -3.454 115.896 1.00 18.98 299 PHE A O 1
ATOM 2041 N N . ASP A 1 271 ? 8.665 -1.764 114.875 1.00 16.12 300 ASP A N 1
ATOM 2042 C CA . ASP A 1 271 ? 8.594 -0.871 116.030 1.00 18.62 300 ASP A CA 1
ATOM 2043 C C . ASP A 1 271 ? 7.554 0.167 115.622 1.00 19.39 300 ASP A C 1
ATOM 2044 O O . ASP A 1 271 ? 7.868 1.130 114.914 1.00 20.20 300 ASP A O 1
ATOM 2049 N N . LYS A 1 272 ? 6.317 -0.039 116.063 1.00 19.99 301 LYS A N 1
ATOM 2050 C CA . LYS A 1 272 ? 5.188 0.838 115.740 1.00 21.30 301 LYS A CA 1
ATOM 2051 C C . LYS A 1 272 ? 5.274 2.279 116.207 1.00 21.50 301 LYS A C 1
ATOM 2052 O O . LYS A 1 272 ? 4.571 3.135 115.691 1.00 20.57 301 LYS A O 1
ATOM 2058 N N . LYS A 1 273 ? 6.123 2.544 117.187 1.00 21.18 302 LYS A N 1
ATOM 2059 C CA . LYS A 1 273 ? 6.226 3.887 117.743 1.00 22.20 302 LYS A CA 1
ATOM 2060 C C . LYS A 1 273 ? 7.438 4.735 117.359 1.00 21.62 302 LYS A C 1
ATOM 2061 O O . LYS A 1 273 ? 7.578 5.869 117.823 1.00 22.27 302 LYS A O 1
ATOM 2067 N N . LEU A 1 274 ? 8.318 4.205 116.520 1.00 20.66 303 LEU A N 1
ATOM 2068 C CA . LEU A 1 274 ? 9.494 4.971 116.109 1.00 20.00 303 LEU A CA 1
ATOM 2069 C C . LEU A 1 274 ? 9.042 6.161 115.264 1.00 20.15 303 LEU A C 1
ATOM 2070 O O . LEU A 1 274 ? 8.257 5.997 114.328 1.00 18.20 303 LEU A O 1
ATOM 2075 N N . GLU A 1 275 ? 9.530 7.353 115.592 1.00 19.75 304 GLU A N 1
ATOM 2076 C CA . GLU A 1 275 ? 9.151 8.554 114.867 1.00 19.34 304 GLU A CA 1
ATOM 2077 C C . GLU A 1 275 ? 9.508 8.569 113.375 1.00 17.21 304 GLU A C 1
ATOM 2078 O O . GLU A 1 275 ? 8.757 9.102 112.564 1.00 16.94 304 GLU A O 1
ATOM 2084 N N . ASN A 1 276 ? 10.651 7.987 113.021 1.00 15.75 305 ASN A N 1
ATOM 2085 C CA . ASN A 1 276 ? 11.071 7.923 111.615 1.00 14.73 305 ASN A CA 1
ATOM 2086 C C . ASN A 1 276 ? 11.722 6.577 111.305 1.00 13.80 305 ASN A C 1
ATOM 2087 O O . ASN A 1 276 ? 12.366 5.987 112.167 1.00 13.49 305 ASN A O 1
ATOM 2092 N N . TYR A 1 277 ? 11.542 6.093 110.080 1.00 11.79 306 TYR A N 1
ATOM 2093 C CA . TYR A 1 277 ? 12.147 4.831 109.648 1.00 10.77 306 TYR A CA 1
ATOM 2094 C C . TYR A 1 277 ? 13.218 5.244 108.656 1.00 10.21 306 TYR A C 1
ATOM 2095 O O . TYR A 1 277 ? 12.914 5.665 107.543 1.00 9.24 306 TYR A O 1
ATOM 2104 N N . LYS A 1 278 ? 14.474 5.128 109.075 1.00 10.94 307 LYS A N 1
ATOM 2105 C CA . LYS A 1 278 ? 15.592 5.560 108.247 1.00 11.67 307 LYS A CA 1
ATOM 2106 C C . LYS A 1 278 ? 16.289 4.490 107.426 1.00 10.82 307 LYS A C 1
ATOM 2107 O O . LYS A 1 278 ? 16.140 3.296 107.662 1.00 11.28 307 LYS A O 1
ATOM 2113 N N . ASN A 1 279 ? 17.071 4.960 106.459 1.00 10.53 308 ASN A N 1
ATOM 2114 C CA . ASN A 1 279 ? 17.859 4.101 105.597 1.00 13.46 308 ASN A CA 1
ATOM 2115 C C . ASN A 1 279 ? 19.039 4.950 105.146 1.00 14.32 308 ASN A C 1
ATOM 2116 O O . ASN A 1 279 ? 18.858 6.072 104.673 1.00 15.33 308 ASN A O 1
ATOM 2121 N N . SER A 1 280 ? 20.244 4.426 105.309 1.00 12.93 309 SER A N 1
ATOM 2122 C CA . SER A 1 280 ? 21.428 5.164 104.901 1.00 12.95 309 SER A CA 1
ATOM 2123 C C . SER A 1 280 ? 22.223 4.274 103.962 1.00 11.87 309 SER A C 1
ATOM 2124 O O . SER A 1 280 ? 22.138 3.053 104.048 1.00 13.83 309 SER A O 1
ATOM 2127 N N . SER A 1 281 ? 22.966 4.879 103.047 1.00 9.85 310 SER A N 1
ATOM 2128 C CA . SER A 1 281 ? 23.766 4.094 102.114 1.00 8.21 310 SER A CA 1
ATOM 2129 C C . SER A 1 281 ? 25.030 4.839 101.718 1.00 9.16 310 SER A C 1
ATOM 2130 O O . SER A 1 281 ? 25.106 6.065 101.845 1.00 9.18 310 SER A O 1
ATOM 2133 N N . THR A 1 282 ? 26.031 4.087 101.271 1.00 9.40 311 THR A N 1
ATOM 2134 C CA . THR A 1 282 ? 27.289 4.661 100.822 1.00 9.11 311 THR A CA 1
ATOM 2135 C C . THR A 1 282 ? 27.576 4.072 99.448 1.00 9.14 311 THR A C 1
ATOM 2136 O O . THR A 1 282 ? 27.156 2.958 99.140 1.00 7.53 311 THR A O 1
ATOM 2140 N N . ILE A 1 283 ? 28.262 4.832 98.607 1.00 7.32 312 ILE A N 1
ATOM 2141 C CA . ILE A 1 283 ? 28.573 4.341 97.277 1.00 8.39 312 ILE A CA 1
ATOM 2142 C C . ILE A 1 283 ? 30.003 4.709 96.933 1.00 8.38 312 ILE A C 1
ATOM 2143 O O . ILE A 1 283 ? 30.532 5.711 97.422 1.00 8.47 312 ILE A O 1
ATOM 2148 N N . GLU A 1 284 ? 30.638 3.872 96.127 1.00 8.77 313 GLU A N 1
ATOM 2149 C CA . GLU A 1 284 ? 31.996 4.141 95.693 1.00 9.64 313 GLU A CA 1
ATOM 2150 C C . GLU A 1 284 ? 32.150 3.643 94.276 1.00 9.77 313 GLU A C 1
ATOM 2151 O O . GLU A 1 284 ? 31.649 2.573 93.920 1.00 9.02 313 GLU A O 1
ATOM 2157 N N . TYR A 1 285 ? 32.843 4.438 93.471 1.00 10.27 314 TYR A N 1
ATOM 2158 C CA . TYR A 1 285 ? 33.104 4.112 92.075 1.00 9.94 314 TYR A CA 1
ATOM 2159 C C . TYR A 1 285 ? 34.011 5.194 91.508 1.00 10.19 314 TYR A C 1
ATOM 2160 O O . TYR A 1 285 ? 34.249 6.205 92.155 1.00 10.48 314 TYR A O 1
ATOM 2169 N N . LYS A 1 286 ? 34.536 4.963 90.311 1.00 12.04 315 LYS A N 1
ATOM 2170 C CA . LYS A 1 286 ? 35.360 5.960 89.630 1.00 12.85 315 LYS A CA 1
ATOM 2171 C C . LYS A 1 286 ? 34.433 6.503 88.546 1.00 13.52 315 LYS A C 1
ATOM 2172 O O . LYS A 1 286 ? 33.853 5.720 87.795 1.00 15.95 315 LYS A O 1
ATOM 2178 N N . ASP A 1 287 ? 34.264 7.821 88.470 1.00 14.68 316 ASP A N 1
ATOM 2179 C CA . ASP A 1 287 ? 33.377 8.385 87.458 1.00 14.68 316 ASP A CA 1
ATOM 2180 C C . ASP A 1 287 ? 33.949 8.214 86.056 1.00 15.47 316 ASP A C 1
ATOM 2181 O O . ASP A 1 287 ? 35.004 7.608 85.876 1.00 13.71 316 ASP A O 1
ATOM 2186 N N . GLU A 1 288 ? 33.241 8.738 85.062 1.00 14.98 317 GLU A N 1
ATOM 2187 C CA . GLU A 1 288 ? 33.682 8.615 83.673 1.00 17.25 317 GLU A CA 1
ATOM 2188 C C . GLU A 1 288 ? 35.024 9.291 83.409 1.00 16.51 317 GLU A C 1
ATOM 2189 O O . GLU A 1 288 ? 35.696 8.971 82.429 1.00 16.67 317 GLU A O 1
ATOM 2195 N N . SER A 1 289 ? 35.413 10.217 84.282 1.00 17.28 318 SER A N 1
ATOM 2196 C CA . SER A 1 289 ? 36.691 10.915 84.133 1.00 18.24 318 SER A CA 1
ATOM 2197 C C . SER A 1 289 ? 37.817 10.127 84.796 1.00 18.00 318 SER A C 1
ATOM 2198 O O . SER A 1 289 ? 38.985 10.493 84.689 1.00 19.14 318 SER A O 1
ATOM 2201 N N . GLY A 1 290 ? 37.453 9.050 85.487 1.00 16.23 319 GLY A N 1
ATOM 2202 C CA . GLY A 1 290 ? 38.438 8.212 86.151 1.00 14.03 319 GLY A CA 1
ATOM 2203 C C . GLY A 1 290 ? 38.745 8.617 87.580 1.00 14.08 319 GLY A C 1
ATOM 2204 O O . GLY A 1 290 ? 39.696 8.121 88.184 1.00 15.57 319 GLY A O 1
ATOM 2205 N N . ASN A 1 291 ? 37.944 9.521 88.127 1.00 14.43 320 ASN A N 1
ATOM 2206 C CA . ASN A 1 291 ? 38.162 9.983 89.490 1.00 14.92 320 ASN A CA 1
ATOM 2207 C C . ASN A 1 291 ? 37.290 9.246 90.486 1.00 14.05 320 ASN A C 1
ATOM 2208 O O . ASN A 1 291 ? 36.105 9.020 90.244 1.00 12.43 320 ASN A O 1
ATOM 2213 N N . LEU A 1 292 ? 37.893 8.875 91.610 1.00 12.57 321 LEU A N 1
ATOM 2214 C CA . LEU A 1 292 ? 37.195 8.149 92.660 1.00 12.35 321 LEU A CA 1
ATOM 2215 C C . LEU A 1 292 ? 36.181 9.042 93.359 1.00 13.78 321 LEU A C 1
ATOM 2216 O O . LEU A 1 292 ? 36.520 10.130 93.835 1.00 15.32 321 LEU A O 1
ATOM 2221 N N . VAL A 1 293 ? 34.936 8.577 93.419 1.00 12.65 322 VAL A N 1
ATOM 2222 C CA . VAL A 1 293 ? 33.871 9.330 94.064 1.00 10.67 322 VAL A CA 1
ATOM 2223 C C . VAL A 1 293 ? 33.618 8.721 95.440 1.00 9.57 322 VAL A C 1
ATOM 2224 O O . VAL A 1 293 ? 33.108 7.604 95.553 1.00 11.14 322 VAL A O 1
ATOM 2228 N N . THR A 1 294 ? 33.975 9.463 96.482 1.00 9.74 323 THR A N 1
ATOM 2229 C CA . THR A 1 294 ? 33.809 8.985 97.854 1.00 9.31 323 THR A CA 1
ATOM 2230 C C . THR A 1 294 ? 33.095 10.008 98.726 1.00 7.96 323 THR A C 1
ATOM 2231 O O . THR A 1 294 ? 32.938 9.797 99.924 1.00 6.96 323 THR A O 1
ATOM 2235 N N . ASP A 1 295 ? 32.638 11.093 98.110 1.00 8.79 324 ASP A N 1
ATOM 2236 C CA . ASP A 1 295 ? 32.007 12.187 98.834 1.00 9.94 324 ASP A CA 1
ATOM 2237 C C . ASP A 1 295 ? 30.553 12.482 98.496 1.00 10.97 324 ASP A C 1
ATOM 2238 O O . ASP A 1 295 ? 30.081 13.599 98.715 1.00 12.73 324 ASP A O 1
ATOM 2243 N N . THR A 1 296 ? 29.833 11.495 97.977 1.00 8.85 325 THR A N 1
ATOM 2244 C CA . THR A 1 296 ? 28.431 11.723 97.629 1.00 8.74 325 THR A CA 1
ATOM 2245 C C . THR A 1 296 ? 27.663 12.252 98.849 1.00 8.63 325 THR A C 1
ATOM 2246 O O . THR A 1 296 ? 27.704 11.666 99.927 1.00 9.54 325 THR A O 1
ATOM 2250 N N . PRO A 1 297 ? 26.969 13.390 98.696 1.00 9.93 326 PRO A N 1
ATOM 2251 C CA . PRO A 1 297 ? 26.210 13.970 99.809 1.00 11.77 326 PRO A CA 1
ATOM 2252 C C . PRO A 1 297 ? 25.219 12.998 100.440 1.00 12.26 326 PRO A C 1
ATOM 2253 O O . PRO A 1 297 ? 24.590 12.203 99.742 1.00 15.04 326 PRO A O 1
ATOM 2257 N N . LYS A 1 298 ? 25.085 13.063 101.761 1.00 12.01 327 LYS A N 1
ATOM 2258 C CA . LYS A 1 298 ? 24.151 12.192 102.458 1.00 12.01 327 LYS A CA 1
ATOM 2259 C C . LYS A 1 298 ? 22.703 12.516 102.103 1.00 13.27 327 LYS A C 1
ATOM 2260 O O . LYS A 1 298 ? 21.830 11.650 102.222 1.00 13.47 327 LYS A O 1
ATOM 2266 N N . HIS A 1 299 ? 22.421 13.747 101.682 1.00 13.79 328 HIS A N 1
ATOM 2267 C CA . HIS A 1 299 ? 21.033 14.054 101.353 1.00 14.51 328 HIS A CA 1
ATOM 2268 C C . HIS A 1 299 ? 20.579 13.224 100.159 1.00 14.23 328 HIS A C 1
ATOM 2269 O O . HIS A 1 299 ? 19.382 13.015 99.957 1.00 13.78 328 HIS A O 1
ATOM 2276 N N . TYR A 1 300 ? 21.542 12.716 99.391 1.00 12.06 329 TYR A N 1
ATOM 2277 C CA . TYR A 1 300 ? 21.244 11.861 98.244 1.00 11.06 329 TYR A CA 1
ATOM 2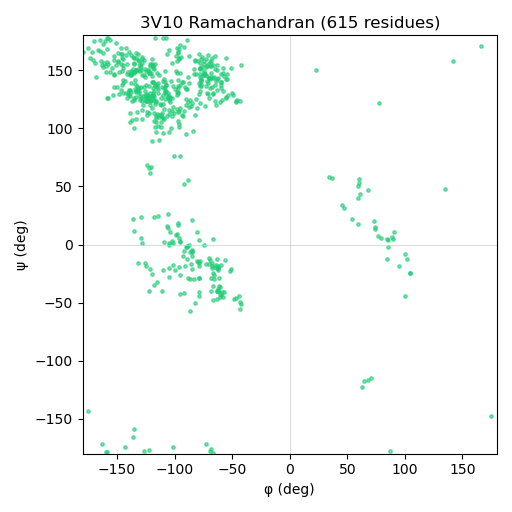278 C C . TYR A 1 300 ? 21.245 10.380 98.627 1.00 12.28 329 TYR A C 1
ATOM 2279 O O . TYR A 1 300 ? 20.389 9.616 98.178 1.00 10.73 329 TYR A O 1
ATOM 2288 N N . THR A 1 301 ? 22.214 9.981 99.447 1.00 10.10 330 THR A N 1
ATOM 2289 C CA . THR A 1 301 ? 22.360 8.574 99.836 1.00 9.67 330 THR A CA 1
ATOM 2290 C C . THR A 1 301 ? 21.548 8.083 101.028 1.00 8.07 330 THR A C 1
ATOM 2291 O O . THR A 1 301 ? 21.399 6.873 101.216 1.00 8.07 330 THR A O 1
ATOM 2295 N N . ASP A 1 302 ? 21.034 9.010 101.833 1.00 8.45 331 ASP A N 1
ATOM 2296 C CA . ASP A 1 302 ? 20.249 8.650 103.018 1.00 9.92 331 ASP A CA 1
ATOM 2297 C C . ASP A 1 302 ? 18.862 9.270 102.964 1.00 12.27 331 ASP A C 1
ATOM 2298 O O . ASP A 1 302 ? 18.688 10.368 102.436 1.00 12.27 331 ASP A O 1
ATOM 2303 N N . THR A 1 303 ? 17.879 8.579 103.531 1.00 11.43 332 THR A N 1
ATOM 2304 C CA . THR A 1 303 ? 16.535 9.128 103.570 1.00 11.55 332 THR A CA 1
ATOM 2305 C C . THR A 1 303 ? 15.721 8.449 104.666 1.00 12.87 332 THR A C 1
ATOM 2306 O O . THR A 1 303 ? 16.233 7.605 105.402 1.00 12.81 332 THR A O 1
ATOM 2310 N N . SER A 1 304 ? 14.461 8.834 104.797 1.00 13.06 333 SER A N 1
ATOM 2311 C CA . SER A 1 304 ? 13.626 8.241 105.822 1.00 13.27 333 SER A CA 1
ATOM 2312 C C . SER A 1 304 ? 12.162 8.484 105.531 1.00 14.88 333 SER A C 1
ATOM 2313 O O . SER A 1 304 ? 11.808 9.320 104.697 1.00 15.53 333 SER A O 1
ATOM 2316 N N . VAL A 1 305 ? 11.319 7.728 106.221 1.00 14.37 334 VAL A N 1
ATOM 2317 C CA . VAL A 1 305 ? 9.878 7.846 106.081 1.00 12.65 334 VAL A CA 1
ATOM 2318 C C . VAL A 1 305 ? 9.326 8.154 107.465 1.00 14.12 334 VAL A C 1
ATOM 2319 O O . VAL A 1 305 ? 9.613 7.445 108.433 1.00 13.54 334 VAL A O 1
ATOM 2323 N N . VAL A 1 306 ? 8.551 9.228 107.568 1.00 12.84 335 VAL A N 1
ATOM 2324 C CA . VAL A 1 306 ? 7.960 9.597 108.845 1.00 13.08 335 VAL A CA 1
ATOM 2325 C C . VAL A 1 306 ? 6.916 8.542 109.185 1.00 12.18 335 VAL A C 1
ATOM 2326 O O . VAL A 1 306 ? 6.225 8.040 108.296 1.00 13.85 335 VAL A O 1
ATOM 2330 N N . ASN A 1 307 ? 6.827 8.198 110.466 1.00 12.19 336 ASN A N 1
ATOM 2331 C CA . ASN A 1 307 ? 5.877 7.198 110.952 1.00 12.36 336 ASN A CA 1
ATOM 2332 C C . ASN A 1 307 ? 4.518 7.402 110.298 1.00 11.81 336 ASN A C 1
ATOM 2333 O O . ASN A 1 307 ? 3.920 8.475 110.398 1.00 14.02 336 ASN A O 1
ATOM 2338 N N . MET A 1 308 ? 4.028 6.356 109.642 1.00 12.06 337 MET A N 1
ATOM 2339 C CA . MET A 1 308 ? 2.760 6.435 108.933 1.00 13.31 337 MET A CA 1
ATOM 2340 C C . MET A 1 308 ? 1.580 5.722 109.593 1.00 10.90 337 MET A C 1
ATOM 2341 O O . MET A 1 308 ? 0.533 5.535 108.963 1.00 12.40 337 MET A O 1
ATOM 2346 N N . PHE A 1 309 ? 1.733 5.349 110.860 1.00 9.97 338 PHE A N 1
ATOM 2347 C CA . PHE A 1 309 ? 0.670 4.648 111.585 1.00 10.00 338 PHE A CA 1
ATOM 2348 C C . PHE A 1 309 ? -0.336 5.569 112.268 1.00 9.81 338 PHE A C 1
ATOM 2349 O O . PHE A 1 309 ? 0.031 6.582 112.862 1.00 8.91 338 PHE A O 1
ATOM 2357 N N . ASP A 1 310 ? -1.610 5.205 112.182 1.00 10.23 339 ASP A N 1
ATOM 2358 C CA . ASP A 1 310 ? -2.657 5.969 112.844 1.00 10.58 339 ASP A CA 1
ATOM 2359 C C . ASP A 1 310 ? -2.672 5.459 114.272 1.00 11.86 339 ASP A C 1
ATOM 2360 O O . ASP A 1 310 ? -2.316 4.312 114.528 1.00 13.46 339 ASP A O 1
ATOM 2365 N N . ASP A 1 311 ? -3.056 6.309 115.211 1.00 12.91 340 ASP A N 1
ATOM 2366 C CA . ASP A 1 311 ? -3.130 5.872 116.595 1.00 15.52 340 ASP A CA 1
ATOM 2367 C C . ASP A 1 311 ? -4.223 6.656 117.291 1.00 14.54 340 ASP A C 1
ATOM 2368 O O . ASP A 1 311 ? -4.607 7.736 116.843 1.00 14.59 340 ASP A O 1
ATOM 2373 N N . ALA A 1 312 ? -4.747 6.092 118.369 1.00 16.30 341 ALA A N 1
ATOM 2374 C CA . ALA A 1 312 ? -5.811 6.741 119.122 1.00 16.96 341 ALA A CA 1
ATOM 2375 C C . ALA A 1 312 ? -5.892 6.115 120.500 1.00 19.01 341 ALA A C 1
ATOM 2376 O O . ALA A 1 312 ? -5.538 4.950 120.681 1.00 20.59 341 ALA A O 1
ATOM 2378 N N . THR A 1 313 ? -6.358 6.894 121.469 1.00 19.81 342 THR A N 1
ATOM 2379 C CA . THR A 1 313 ? -6.481 6.419 122.837 1.00 22.41 342 THR A CA 1
ATOM 2380 C C . THR A 1 313 ? -7.621 7.143 123.533 1.00 22.93 342 THR A C 1
ATOM 2381 O O . THR A 1 313 ? -7.973 8.259 123.155 1.00 22.19 342 THR A O 1
ATOM 2385 N N . ILE A 1 314 ? -8.200 6.498 124.542 1.00 23.51 343 ILE A N 1
ATOM 2386 C CA . ILE A 1 314 ? -9.303 7.081 125.293 1.00 21.33 343 ILE A CA 1
ATOM 2387 C C . ILE A 1 314 ? -9.033 6.901 126.767 1.00 23.58 343 ILE A C 1
ATOM 2388 O O . ILE A 1 314 ? -8.395 5.919 127.155 1.00 22.00 343 ILE A O 1
ATOM 2393 N N . GLY A 1 315 ? -9.529 7.828 127.586 1.00 22.93 344 GLY A N 1
ATOM 2394 C CA . GLY A 1 315 ? -9.264 7.778 129.017 1.00 23.80 344 GLY A CA 1
ATOM 2395 C C . GLY A 1 315 ? -10.450 8.170 129.846 1.00 21.83 344 GLY A C 1
ATOM 2396 O O . GLY A 1 315 ? -11.315 8.900 129.395 1.00 27.78 344 GLY A O 1
ATOM 2397 N N . GLY A 1 316 ? -10.491 7.690 131.076 1.00 25.17 345 GLY A N 1
ATOM 2398 C CA . GLY A 1 316 ? -11.652 7.926 131.914 1.00 23.28 345 GLY A CA 1
ATOM 2399 C C . GLY A 1 316 ? -11.635 7.025 133.130 1.00 21.48 345 GLY A C 1
ATOM 2400 O O . GLY A 1 316 ? -10.812 6.119 133.224 1.00 21.73 345 GLY A O 1
ATOM 2401 N N . GLU A 1 317 ? -12.543 7.274 134.066 1.00 22.73 346 GLU A N 1
ATOM 2402 C CA . GLU A 1 317 ? -12.638 6.431 135.247 1.00 21.44 346 GLU A CA 1
ATOM 2403 C C . GLU A 1 317 ? -13.999 5.751 135.329 1.00 21.97 346 GLU A C 1
ATOM 2404 O O . GLU A 1 317 ? -14.969 6.267 134.807 1.00 22.45 346 GLU A O 1
ATOM 2406 N N . MET A 1 318 ? -14.073 4.597 135.983 1.00 22.94 347 MET A N 1
ATOM 2407 C CA . MET A 1 318 ? -15.356 3.934 136.111 1.00 22.65 347 MET A CA 1
ATOM 2408 C C . MET A 1 318 ? -16.138 4.554 137.263 1.00 20.97 347 MET A C 1
ATOM 2409 O O . MET A 1 318 ? -17.372 4.714 137.140 1.00 23.50 347 MET A O 1
ATOM 2411 N N . ALA B 1 1 ? -48.803 -9.857 35.675 1.00 19.43 30 ALA B N 1
ATOM 2412 C CA . ALA B 1 1 ? -47.428 -10.390 35.419 1.00 19.40 30 ALA B CA 1
ATOM 2413 C C . ALA B 1 1 ? -47.327 -11.861 35.825 1.00 20.80 30 ALA B C 1
ATOM 2414 O O . ALA B 1 1 ? -47.939 -12.295 36.796 1.00 20.11 30 ALA B O 1
ATOM 2416 N N . LYS B 1 2 ? -46.529 -12.614 35.075 1.00 18.12 31 LYS B N 1
ATOM 2417 C CA . LYS B 1 2 ? -46.317 -14.047 35.276 1.00 17.81 31 LYS B CA 1
ATOM 2418 C C . LYS B 1 2 ? -45.031 -14.418 36.022 1.00 14.70 31 LYS B C 1
ATOM 2419 O O . LYS B 1 2 ? -43.949 -13.930 35.695 1.00 15.37 31 LYS B O 1
ATOM 2425 N N . ASP B 1 3 ? -45.180 -15.326 36.983 1.00 15.84 32 ASP B N 1
ATOM 2426 C CA . ASP B 1 3 ? -44.090 -15.836 37.823 1.00 15.57 32 ASP B CA 1
ATOM 2427 C C . ASP B 1 3 ? -43.481 -17.099 37.216 1.00 14.25 32 ASP B C 1
ATOM 2428 O O . ASP B 1 3 ? -44.141 -18.136 37.144 1.00 16.42 32 ASP B O 1
ATOM 2433 N N . TYR B 1 4 ? -42.218 -17.013 36.805 1.00 12.15 33 TYR B N 1
ATOM 2434 C CA . TYR B 1 4 ? -41.529 -18.155 36.210 1.00 11.69 33 TYR B 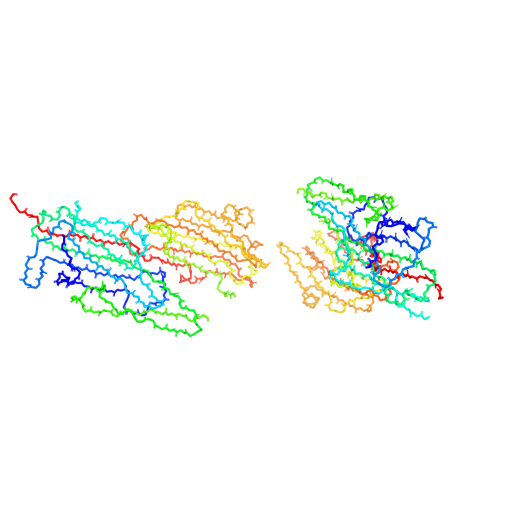CA 1
ATOM 2435 C C . TYR B 1 4 ? -40.672 -18.959 37.183 1.00 9.84 33 TYR B C 1
ATOM 2436 O O . TYR B 1 4 ? -39.978 -19.887 36.778 1.00 11.73 33 TYR B O 1
ATOM 2445 N N . THR B 1 5 ? -40.726 -18.618 38.465 1.00 11.70 34 THR B N 1
ATOM 2446 C CA . THR B 1 5 ? -39.927 -19.314 39.466 1.00 12.12 34 THR B CA 1
ATOM 2447 C C . THR B 1 5 ? -39.960 -20.843 39.380 1.00 14.99 34 THR B C 1
ATOM 2448 O O . THR B 1 5 ? -38.921 -21.492 39.448 1.00 14.21 34 THR B O 1
ATOM 2452 N N . ASN B 1 6 ? -41.144 -21.422 39.217 1.00 17.46 35 ASN B N 1
ATOM 2453 C CA . ASN B 1 6 ? -41.243 -22.874 39.151 1.00 18.56 35 ASN B CA 1
ATOM 2454 C C . ASN B 1 6 ? -41.516 -23.426 37.758 1.00 20.90 35 ASN B C 1
ATOM 2455 O O . ASN B 1 6 ? -41.920 -24.586 37.609 1.00 22.35 35 ASN B O 1
ATOM 2460 N N . GLU B 1 7 ? -41.303 -22.595 36.743 1.00 16.61 36 GLU B N 1
ATOM 2461 C CA . GLU B 1 7 ? -41.480 -23.023 35.358 1.00 17.07 36 GLU B CA 1
ATOM 2462 C C . GLU B 1 7 ? -40.144 -23.630 34.889 1.00 16.76 36 GLU B C 1
ATOM 2463 O O . GLU B 1 7 ? -39.085 -23.375 35.476 1.00 17.23 36 GLU B O 1
ATOM 2469 N N . ALA B 1 8 ? -40.190 -24.400 33.808 1.00 17.57 37 ALA B N 1
ATOM 2470 C CA . ALA B 1 8 ? -38.992 -25.071 33.301 1.00 15.71 37 ALA B CA 1
ATOM 2471 C C . ALA B 1 8 ? -38.200 -24.292 32.255 1.00 16.58 37 ALA B C 1
ATOM 2472 O O . ALA B 1 8 ? -37.881 -24.826 31.188 1.00 17.91 37 ALA B O 1
ATOM 2474 N N . ILE B 1 9 ? -37.861 -23.044 32.568 1.00 16.92 38 ILE B N 1
ATOM 2475 C CA . ILE B 1 9 ? -37.107 -22.199 31.640 1.00 15.04 38 ILE B CA 1
ATOM 2476 C C . ILE B 1 9 ? -35.624 -22.111 31.992 1.00 14.90 38 ILE B C 1
ATOM 2477 O O . ILE B 1 9 ? -34.863 -21.422 31.318 1.00 15.34 38 ILE B O 1
ATOM 2482 N N . PHE B 1 10 ? -35.216 -22.810 33.047 1.00 13.68 39 PHE B N 1
ATOM 2483 C CA . PHE B 1 10 ? -33.831 -22.776 33.491 1.00 13.67 39 PHE B CA 1
ATOM 2484 C C . PHE B 1 10 ? -33.008 -23.901 32.884 1.00 15.56 39 PHE B C 1
ATOM 2485 O O . PHE B 1 10 ? -33.175 -25.078 33.204 1.00 14.54 39 PHE B O 1
ATOM 2493 N N . THR B 1 11 ? -32.104 -23.494 31.998 1.00 17.14 40 THR B N 1
ATOM 2494 C CA . THR B 1 11 ? -31.247 -24.394 31.237 1.00 18.84 40 THR B CA 1
ATOM 2495 C C . THR B 1 11 ? -29.935 -24.833 31.886 1.00 19.79 40 THR B C 1
ATOM 2496 O O . THR B 1 11 ? -29.436 -25.923 31.602 1.00 19.53 40 THR B O 1
ATOM 2500 N N . GLN B 1 12 ? -29.362 -23.986 32.734 1.00 18.41 41 GLN B N 1
ATOM 2501 C CA . GLN B 1 12 ? -28.106 -24.322 33.398 1.00 18.70 41 GLN B CA 1
ATOM 2502 C C . GLN B 1 12 ? -28.121 -23.858 34.847 1.00 17.59 41 GLN B C 1
ATOM 2503 O O . GLN B 1 12 ? -28.745 -22.852 35.178 1.00 16.38 41 GLN B O 1
ATOM 2505 N N . PHE B 1 13 ? -27.424 -24.597 35.703 1.00 15.94 42 PHE B N 1
ATOM 2506 C CA . PHE B 1 13 ? -27.364 -24.264 37.121 1.00 16.18 42 PHE B CA 1
ATOM 2507 C C . PHE B 1 13 ? -26.124 -24.900 37.732 1.00 17.19 42 PHE B C 1
ATOM 2508 O O . PHE B 1 13 ? -25.904 -26.103 37.592 1.00 15.66 42 PHE B O 1
ATOM 2516 N N . ASP B 1 14 ? -25.303 -24.088 38.388 1.00 17.05 43 ASP B N 1
ATOM 2517 C CA . ASP B 1 14 ? -24.096 -24.597 39.017 1.00 18.49 43 ASP B CA 1
ATOM 2518 C C . ASP B 1 14 ? -23.822 -23.816 40.289 1.00 19.44 43 ASP B C 1
ATOM 2519 O O . ASP B 1 14 ? -24.167 -22.647 40.400 1.00 18.68 43 ASP B O 1
ATOM 2524 N N . VAL B 1 15 ? -23.215 -24.480 41.258 1.00 18.68 44 VAL B N 1
ATOM 2525 C CA . VAL B 1 15 ? -22.892 -23.846 42.515 1.00 20.74 44 VAL B CA 1
ATOM 2526 C C . VAL B 1 15 ? -21.469 -24.198 42.879 1.00 21.22 44 VAL B C 1
ATOM 2527 O O . VAL B 1 15 ? -21.057 -25.357 42.791 1.00 21.78 44 VAL B O 1
ATOM 2531 N N . ASN B 1 16 ? -20.715 -23.179 43.258 1.00 20.49 45 ASN B N 1
ATOM 2532 C CA . ASN B 1 16 ? -19.329 -23.357 43.642 1.00 21.29 45 ASN B CA 1
ATOM 2533 C C . ASN B 1 16 ? -19.080 -22.503 44.881 1.00 22.53 45 ASN B C 1
ATOM 2534 O O . ASN B 1 16 ? -19.675 -21.427 45.038 1.00 23.20 45 ASN B O 1
ATOM 2539 N N . PRO B 1 17 ? -18.193 -22.966 45.781 1.00 23.07 46 PRO B N 1
ATOM 2540 C CA . PRO B 1 17 ? -17.418 -24.214 45.710 1.00 22.86 46 PRO B CA 1
ATOM 2541 C C . PRO B 1 17 ? -18.203 -25.506 45.942 1.00 23.81 46 PRO B C 1
ATOM 2542 O O . PRO B 1 17 ? -19.279 -25.487 46.537 1.00 23.05 46 PRO B O 1
ATOM 2546 N N . LYS B 1 18 ? -17.637 -26.624 45.478 1.00 22.85 47 LYS B N 1
ATOM 2547 C CA . LYS B 1 18 ? -18.250 -27.948 45.595 1.00 23.40 47 LYS B CA 1
ATOM 2548 C C . LYS B 1 18 ? -17.862 -28.710 46.860 1.00 22.54 47 LYS B C 1
ATOM 2549 O O . LYS B 1 18 ? -18.529 -29.677 47.233 1.00 24.73 47 LYS B O 1
ATOM 2555 N N . GLY B 1 19 ? -16.775 -28.299 47.503 1.00 21.18 48 GLY B N 1
ATOM 2556 C CA . GLY B 1 19 ? -16.334 -28.978 48.708 1.00 18.98 48 GLY B CA 1
ATOM 2557 C C . GLY B 1 19 ? -16.708 -28.237 49.975 1.00 18.65 48 GLY B C 1
ATOM 2558 O O . GLY B 1 19 ? -17.414 -27.230 49.927 1.00 18.02 48 GLY B O 1
ATOM 2559 N N . LEU B 1 20 ? -16.230 -28.730 51.111 1.00 18.37 49 LEU B N 1
ATOM 2560 C CA . LEU B 1 20 ? -16.527 -28.101 52.388 1.00 19.17 49 LEU B CA 1
ATOM 2561 C C . LEU B 1 20 ? -16.040 -26.657 52.391 1.00 19.07 49 LEU B C 1
ATOM 2562 O O . LEU B 1 20 ? -14.870 -26.385 52.119 1.00 20.13 49 LEU B O 1
ATOM 2567 N N . ILE B 1 21 ? -16.951 -25.732 52.670 1.00 18.44 50 ILE B N 1
ATOM 2568 C CA . ILE B 1 21 ? -16.608 -24.316 52.732 1.00 18.94 50 ILE B CA 1
ATOM 2569 C C . ILE B 1 21 ? -16.124 -24.067 54.149 1.00 20.02 50 ILE B C 1
ATOM 2570 O O . ILE B 1 21 ? -16.838 -24.347 55.109 1.00 18.88 50 ILE B O 1
ATOM 2575 N N . ASN B 1 22 ? -14.912 -23.537 54.276 1.00 21.58 51 ASN B N 1
ATOM 2576 C CA . ASN B 1 22 ? -14.305 -23.302 55.588 1.00 24.75 51 ASN B CA 1
ATOM 2577 C C . ASN B 1 22 ? -14.435 -21.928 56.221 1.00 25.98 51 ASN B C 1
ATOM 2578 O O . ASN B 1 22 ? -14.386 -21.804 57.441 1.00 27.56 51 ASN B O 1
ATOM 2583 N N . ASN B 1 23 ? -14.594 -20.897 55.402 1.00 26.27 52 ASN B N 1
ATOM 2584 C CA . ASN B 1 23 ? -14.697 -19.532 55.910 1.00 26.70 52 ASN B CA 1
ATOM 2585 C C . ASN B 1 23 ? -15.591 -18.616 55.060 1.00 24.73 52 ASN B C 1
ATOM 2586 O O . ASN B 1 23 ? -15.692 -18.781 53.837 1.00 24.09 52 ASN B O 1
ATOM 2591 N N . PRO B 1 24 ? -16.257 -17.639 55.707 1.00 24.29 53 PRO B N 1
ATOM 2592 C CA . PRO B 1 24 ? -17.153 -16.693 55.031 1.00 23.32 53 PRO B CA 1
ATOM 2593 C C . PRO B 1 24 ? -16.444 -15.558 54.294 1.00 23.12 53 PRO B C 1
ATOM 2594 O O . PRO B 1 24 ? -17.097 -14.680 53.738 1.00 23.87 53 PRO B O 1
ATOM 2598 N N . SER B 1 25 ? -15.113 -15.580 54.276 1.00 22.73 54 SER B N 1
ATOM 2599 C CA . SER B 1 25 ? -14.345 -14.514 53.624 1.00 24.76 54 SER B CA 1
ATOM 2600 C C . SER B 1 25 ? -14.458 -14.467 52.104 1.00 24.53 54 SER B C 1
ATOM 2601 O O . SER B 1 25 ? -14.308 -13.400 51.502 1.00 25.18 54 SER B O 1
ATOM 2604 N N . GLN B 1 26 ? -14.698 -15.617 51.483 1.00 23.16 55 GLN B N 1
ATOM 2605 C CA . GLN B 1 26 ? -14.854 -15.688 50.036 1.00 25.33 55 GLN B CA 1
ATOM 2606 C C . GLN B 1 26 ? -16.349 -15.915 49.802 1.00 24.75 55 GLN B C 1
ATOM 2607 O O . GLN B 1 26 ? -17.072 -16.279 50.728 1.00 26.85 55 GLN B O 1
ATOM 2613 N N . PRO B 1 27 ? -16.839 -15.704 48.571 1.00 24.89 56 PRO B N 1
ATOM 2614 C CA . PRO B 1 27 ? -18.274 -15.922 48.365 1.00 23.17 56 PRO B CA 1
ATOM 2615 C C . PRO B 1 27 ? -18.660 -17.325 47.909 1.00 22.89 56 PRO B C 1
ATOM 2616 O O . PRO B 1 27 ? -17.806 -18.152 47.575 1.00 23.93 56 PRO B O 1
ATOM 2620 N N . ILE B 1 28 ? -19.965 -17.575 47.918 1.00 19.68 57 ILE B N 1
ATOM 2621 C CA . ILE B 1 28 ? -20.542 -18.825 47.457 1.00 18.19 57 ILE B CA 1
ATOM 2622 C C . ILE B 1 28 ? -21.236 -18.382 46.164 1.00 17.90 57 ILE B C 1
ATOM 2623 O O . ILE B 1 28 ? -22.140 -17.546 46.193 1.00 14.54 57 ILE B O 1
ATOM 2628 N N . GLU B 1 29 ? -20.791 -18.923 45.033 1.00 16.88 58 GLU B N 1
ATOM 2629 C CA . GLU B 1 29 ? -21.320 -18.533 43.732 1.00 16.35 58 GLU B CA 1
ATOM 2630 C C . GLU B 1 29 ? -22.325 -19.454 43.066 1.00 16.17 58 GLU B C 1
ATOM 2631 O O . GLU B 1 29 ? -22.143 -20.674 43.017 1.00 15.88 58 GLU B O 1
ATOM 2637 N N . PHE B 1 30 ? -23.372 -18.845 42.520 1.00 15.00 59 PHE B N 1
ATOM 2638 C CA . PHE B 1 30 ? -24.411 -19.578 41.812 1.00 15.74 59 PHE B CA 1
ATOM 2639 C C . PHE B 1 30 ? -24.471 -19.087 40.369 1.00 16.45 59 PHE B C 1
ATOM 2640 O O . PHE B 1 30 ? -24.554 -17.883 40.113 1.00 17.63 59 PHE B O 1
ATOM 2648 N N . ASN B 1 31 ? -24.409 -20.017 39.427 1.00 17.44 60 ASN B N 1
ATOM 2649 C CA . ASN B 1 31 ? -24.488 -19.671 38.014 1.00 16.95 60 ASN B CA 1
ATOM 2650 C C . ASN B 1 31 ? -25.817 -20.230 37.532 1.00 16.39 60 ASN B C 1
ATOM 2651 O O . ASN B 1 31 ? -26.106 -21.412 37.716 1.00 16.99 60 ASN B O 1
ATOM 2656 N N . LEU B 1 32 ? -26.632 -19.372 36.930 1.00 14.41 61 LEU B N 1
ATOM 2657 C CA . LEU B 1 32 ? -27.943 -19.779 36.453 1.00 12.81 61 LEU B CA 1
ATOM 2658 C C . LEU B 1 32 ? -28.167 -19.247 35.044 1.00 13.42 61 LEU B C 1
ATOM 2659 O O . LEU B 1 32 ? -27.771 -18.130 34.726 1.00 13.80 61 LEU B O 1
ATOM 2664 N N . ALA B 1 33 ? -28.807 -20.052 34.206 1.00 14.24 62 ALA B N 1
ATOM 2665 C CA . ALA B 1 33 ? -29.105 -19.650 32.838 1.00 13.11 62 ALA B CA 1
ATOM 2666 C C . ALA B 1 33 ? -30.564 -19.987 32.554 1.00 13.96 62 ALA B C 1
ATOM 2667 O O . ALA B 1 33 ? -31.109 -20.932 33.123 1.00 13.79 62 ALA B O 1
ATOM 2669 N N . PHE B 1 34 ? -31.202 -19.206 31.691 1.00 13.47 63 PHE B N 1
ATOM 2670 C CA . PHE B 1 34 ? -32.590 -19.461 31.331 1.00 14.57 63 PHE B CA 1
ATOM 2671 C C . PHE B 1 34 ? -32.843 -19.061 29.881 1.00 15.45 63 PHE B C 1
ATOM 2672 O O . PHE B 1 34 ? -32.036 -18.361 29.264 1.00 13.90 63 PHE B O 1
ATOM 2680 N N . SER B 1 35 ? -33.956 -19.532 29.336 1.00 15.92 64 SER B N 1
ATOM 2681 C CA . SER B 1 35 ? -34.327 -19.206 27.968 1.00 15.81 64 SER B CA 1
ATOM 2682 C C . SER B 1 35 ? -35.835 -19.051 27.922 1.00 16.06 64 SER B C 1
ATOM 2683 O O . SER B 1 35 ? -36.499 -19.099 28.958 1.00 13.78 64 SER B O 1
ATOM 2686 N N . ASP B 1 36 ? -36.371 -18.861 26.723 1.00 14.19 65 ASP B N 1
ATOM 2687 C CA . ASP B 1 36 ? -37.803 -18.687 26.542 1.00 15.13 65 ASP B CA 1
ATOM 2688 C C . ASP B 1 36 ? -38.541 -19.960 26.144 1.00 14.44 65 ASP B C 1
ATOM 2689 O O . ASP B 1 36 ? -39.653 -19.893 25.632 1.00 15.65 65 ASP B O 1
ATOM 2694 N N . MET B 1 37 ? -37.921 -21.114 26.374 1.00 15.14 66 MET B N 1
ATOM 2695 C CA . MET B 1 37 ? -38.555 -22.389 26.064 1.00 14.63 66 MET B CA 1
ATOM 2696 C C . MET B 1 37 ? -38.983 -23.028 27.380 1.00 15.68 66 MET B C 1
ATOM 2697 O O . MET B 1 37 ? -38.177 -23.173 28.300 1.00 15.52 66 MET B O 1
ATOM 2702 N N . ASN B 1 38 ? -40.257 -23.397 27.462 1.00 15.30 67 ASN B N 1
ATOM 2703 C CA . ASN B 1 38 ? -40.807 -24.006 28.668 1.00 16.76 67 ASN B CA 1
ATOM 2704 C C . ASN B 1 38 ? -41.725 -25.188 28.339 1.00 17.59 67 ASN B C 1
ATOM 2705 O O . ASN B 1 38 ? -42.831 -25.002 27.843 1.00 17.62 67 ASN B O 1
ATOM 2710 N N . ASN B 1 39 ? -41.251 -26.402 28.611 1.00 20.16 68 ASN B N 1
ATOM 2711 C CA . ASN B 1 39 ? -42.034 -27.614 28.362 1.00 21.47 68 ASN B CA 1
ATOM 2712 C C . ASN B 1 39 ? -42.396 -27.798 26.891 1.00 21.68 68 ASN B C 1
ATOM 2713 O O . ASN B 1 39 ? -43.532 -28.156 26.562 1.00 21.39 68 ASN B O 1
ATOM 2718 N N . GLY B 1 40 ? -41.433 -27.552 26.011 1.00 20.79 69 GLY B N 1
ATOM 2719 C CA . GLY B 1 40 ? -41.685 -27.713 24.591 1.00 21.16 69 GLY B CA 1
ATOM 2720 C C . GLY B 1 40 ? -42.555 -26.619 24.009 1.00 20.80 69 GLY B C 1
ATOM 2721 O O . GLY B 1 40 ? -43.157 -26.789 22.952 1.00 23.05 69 GLY B O 1
ATOM 2722 N N . GLN B 1 41 ? -42.626 -25.489 24.702 1.00 20.73 70 GLN B N 1
ATOM 2723 C CA . GLN B 1 41 ? -43.416 -24.358 24.235 1.00 20.46 70 GLN B CA 1
ATOM 2724 C C . GLN B 1 41 ? -42.613 -23.069 24.375 1.00 19.86 70 GLN B C 1
ATOM 2725 O O . GLN B 1 41 ? -41.920 -22.868 25.373 1.00 17.97 70 GLN B O 1
ATOM 2731 N N . LYS B 1 42 ? -42.695 -22.209 23.361 1.00 19.49 71 LYS B N 1
ATOM 2732 C CA . LYS B 1 42 ? -41.984 -20.934 23.364 1.00 19.04 71 LYS B CA 1
ATOM 2733 C C . LYS B 1 42 ? -42.802 -19.859 24.071 1.00 19.17 71 LYS B C 1
ATOM 2734 O O . LYS B 1 42 ? -43.910 -19.536 23.647 1.00 21.23 71 LYS B O 1
ATOM 2740 N N . VAL B 1 43 ? -42.257 -19.296 25.144 1.00 19.00 72 VAL B N 1
ATOM 2741 C CA . VAL B 1 43 ? -42.970 -18.256 25.862 1.00 16.66 72 VAL B CA 1
ATOM 2742 C C . VAL B 1 43 ? -42.505 -16.882 25.404 1.00 16.38 72 VAL B C 1
ATOM 2743 O O . VAL B 1 43 ? -41.431 -16.735 24.815 1.00 16.41 72 VAL B O 1
ATOM 2747 N N . LYS B 1 44 ? -43.342 -15.887 25.662 1.00 16.48 73 LYS B N 1
ATOM 2748 C CA . LYS B 1 44 ? -43.046 -14.509 25.314 1.00 16.90 73 LYS B CA 1
ATOM 2749 C C . LYS B 1 44 ? -42.957 -13.724 26.613 1.00 15.35 73 LYS B C 1
ATOM 2750 O O . LYS B 1 44 ? -43.977 -13.450 27.242 1.00 16.39 73 LYS B O 1
ATOM 2756 N N . PHE B 1 45 ? -41.736 -13.388 27.019 1.00 16.34 74 PHE B N 1
ATOM 2757 C CA . PHE B 1 45 ? -41.527 -12.627 28.243 1.00 14.63 74 PHE B CA 1
ATOM 2758 C C . PHE B 1 45 ? -42.032 -11.206 28.065 1.00 15.74 74 PHE B C 1
ATOM 2759 O O . PHE B 1 45 ? -41.769 -10.561 27.044 1.00 16.04 74 PHE B O 1
ATOM 2767 N N . LYS B 1 46 ? -42.763 -10.729 29.067 1.00 15.78 75 LYS B N 1
ATOM 2768 C CA . LYS B 1 46 ? -43.333 -9.391 29.044 1.00 16.50 75 LYS B CA 1
ATOM 2769 C C . LYS B 1 46 ? -42.809 -8.585 30.223 1.00 15.94 75 LYS B C 1
ATOM 2770 O O . LYS B 1 46 ? -42.413 -9.149 31.242 1.00 13.92 75 LYS B O 1
ATOM 2776 N N . PRO B 1 47 ? -42.786 -7.252 30.092 1.00 16.40 76 PRO B N 1
ATOM 2777 C CA . PRO B 1 47 ? -42.303 -6.405 31.184 1.00 17.06 76 PRO B CA 1
ATOM 2778 C C . PRO B 1 47 ? -43.146 -6.693 32.420 1.00 17.10 76 PRO B C 1
ATOM 2779 O O . PRO B 1 47 ? -44.378 -6.730 32.340 1.00 16.37 76 PRO B O 1
ATOM 2783 N N . GLY B 1 48 ? -42.484 -6.908 33.552 1.00 15.41 77 GLY B N 1
ATOM 2784 C CA . GLY B 1 48 ? -43.199 -7.214 34.777 1.00 15.62 77 GLY B CA 1
ATOM 2785 C C . GLY B 1 48 ? -43.101 -8.689 35.1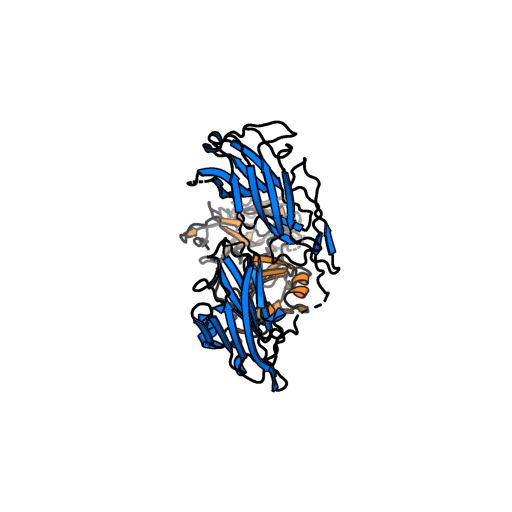26 1.00 14.47 77 GLY B C 1
ATOM 2786 O O . GLY B 1 48 ? -43.247 -9.067 36.292 1.00 13.23 77 GLY B O 1
ATOM 2787 N N . ASP B 1 49 ? -42.869 -9.533 34.119 1.00 13.39 78 ASP B N 1
ATOM 2788 C CA . ASP B 1 49 ? -42.735 -10.964 34.368 1.00 13.36 78 ASP B CA 1
ATOM 2789 C C . ASP B 1 49 ? -41.504 -11.105 35.244 1.00 12.17 78 ASP B C 1
ATOM 2790 O O . ASP B 1 49 ? -40.571 -10.305 35.142 1.00 12.97 78 ASP B O 1
ATOM 2795 N N . PHE B 1 50 ? -41.491 -12.129 36.085 1.00 11.15 79 PHE B N 1
ATOM 2796 C CA . PHE B 1 50 ? -40.400 -12.292 37.032 1.00 11.07 79 PHE B CA 1
ATOM 2797 C C . PHE B 1 50 ? -40.201 -13.724 37.498 1.00 11.85 79 PHE B C 1
ATOM 2798 O O . PHE B 1 50 ? -40.969 -14.620 37.158 1.00 12.59 79 PHE B O 1
ATOM 2806 N N . PHE B 1 51 ? -39.151 -13.910 38.294 1.00 11.71 80 PHE B N 1
ATOM 2807 C CA . PHE B 1 51 ? -38.853 -15.178 38.932 1.00 10.67 80 PHE B CA 1
ATOM 2808 C C . PHE B 1 51 ? -38.020 -14.858 40.164 1.00 11.53 80 PHE B C 1
ATOM 2809 O O . PHE B 1 51 ? -37.287 -13.862 40.192 1.00 11.36 80 PHE B O 1
ATOM 2817 N N . ASP B 1 52 ? -38.178 -15.673 41.198 1.00 10.25 81 ASP B N 1
ATOM 2818 C CA . ASP B 1 52 ? -37.480 -15.453 42.452 1.00 11.62 81 ASP B CA 1
ATOM 2819 C C . ASP B 1 52 ? -36.493 -16.545 42.814 1.00 9.24 81 ASP B C 1
ATOM 2820 O O . ASP B 1 52 ? -36.775 -17.730 42.669 1.00 11.52 81 ASP B O 1
ATOM 2825 N N . LEU B 1 53 ? -35.330 -16.122 43.293 1.00 8.89 82 LEU B N 1
ATOM 2826 C CA . LEU B 1 53 ? -34.280 -17.030 43.715 1.00 9.55 82 LEU B CA 1
ATOM 2827 C C . LEU B 1 53 ? -34.215 -16.963 45.228 1.00 9.74 82 LEU B C 1
ATOM 2828 O O . LEU B 1 53 ? -34.272 -15.880 45.814 1.00 10.15 82 LEU B O 1
ATOM 2833 N N . THR B 1 54 ? -34.106 -18.125 45.857 1.00 10.89 83 THR B N 1
ATOM 2834 C CA . THR B 1 54 ? -34.027 -18.185 47.306 1.00 10.63 83 THR B CA 1
ATOM 2835 C C . THR B 1 54 ? -32.767 -18.918 47.741 1.00 11.28 83 THR B C 1
ATOM 2836 O O . THR B 1 54 ? -32.652 -20.124 47.537 1.00 12.56 83 THR B O 1
ATOM 2840 N N . LEU B 1 55 ? -31.830 -18.190 48.341 1.00 9.83 84 LEU B N 1
ATOM 2841 C CA . LEU B 1 55 ? -30.594 -18.795 48.823 1.00 9.56 84 LEU B CA 1
ATOM 2842 C C . LEU B 1 55 ? -30.948 -19.708 50.000 1.00 10.75 84 LEU B C 1
ATOM 2843 O O . LEU B 1 55 ? -31.879 -19.429 50.754 1.00 9.96 84 LEU B O 1
ATOM 2848 N N . PRO B 1 56 ? -30.204 -20.813 50.171 1.00 10.12 85 PRO B N 1
ATOM 2849 C CA . PRO B 1 56 ? -30.425 -21.789 51.243 1.00 11.04 85 PRO B CA 1
ATOM 2850 C C . PRO B 1 56 ? -30.122 -21.328 52.658 1.00 11.25 85 PRO B C 1
ATOM 2851 O O . PRO B 1 56 ? -29.344 -20.403 52.880 1.00 9.82 85 PRO B O 1
ATOM 2855 N N . SER B 1 57 ? -30.738 -22.004 53.619 1.00 10.31 86 SER B N 1
ATOM 2856 C CA . SER B 1 57 ? -30.525 -21.689 55.021 1.00 12.97 86 SER B CA 1
ATOM 2857 C C . SER B 1 57 ? -31.168 -22.749 55.892 1.00 12.90 86 SER B C 1
ATOM 2858 O O . SER B 1 57 ? -32.047 -23.481 55.442 1.00 12.93 86 SER B O 1
ATOM 2861 N N . ASN B 1 58 ? -30.696 -22.849 57.130 1.00 13.98 87 ASN B N 1
ATOM 2862 C CA . ASN B 1 58 ? -31.295 -23.753 58.098 1.00 15.79 87 ASN B CA 1
ATOM 2863 C C . ASN B 1 58 ? -31.378 -22.943 59.385 1.00 16.83 87 ASN B C 1
ATOM 2864 O O . ASN B 1 58 ? -31.233 -21.720 59.352 1.00 15.49 87 ASN B O 1
ATOM 2869 N N . ASP B 1 59 ? -31.613 -23.591 60.517 1.00 18.39 88 ASP B N 1
ATOM 2870 C CA . ASP B 1 59 ? -31.749 -22.842 61.755 1.00 21.15 88 ASP B CA 1
ATOM 2871 C C . ASP B 1 59 ? -30.531 -22.048 62.211 1.00 20.97 88 ASP B C 1
ATOM 2872 O O . ASP B 1 59 ? -30.678 -21.091 62.973 1.00 22.88 88 ASP B O 1
ATOM 2877 N N . GLU B 1 60 ? -29.335 -22.409 61.750 1.00 19.26 89 GLU B N 1
ATOM 2878 C CA . GLU B 1 60 ? -28.137 -21.693 62.189 1.00 17.80 89 GLU B CA 1
ATOM 2879 C C . GLU B 1 60 ? -27.290 -21.046 61.097 1.00 17.12 89 GLU B C 1
ATOM 2880 O O . GLU B 1 60 ? -26.510 -20.132 61.373 1.00 17.90 89 GLU B O 1
ATOM 2886 N N . VAL B 1 61 ? -27.434 -21.511 59.862 1.00 14.95 90 VAL B N 1
ATOM 2887 C CA . VAL B 1 61 ? -26.643 -20.969 58.767 1.00 13.65 90 VAL B CA 1
ATOM 2888 C C . VAL B 1 61 ? -27.522 -20.485 57.615 1.00 12.98 90 VAL B C 1
ATOM 2889 O O . VAL B 1 61 ? -28.421 -21.192 57.176 1.00 12.54 90 VAL B O 1
ATOM 2893 N N . SER B 1 62 ? -27.260 -19.276 57.127 1.00 13.88 91 SER B N 1
ATOM 2894 C CA . SER B 1 62 ? -28.029 -18.747 56.008 1.00 14.99 91 SER B CA 1
ATOM 2895 C C . SER B 1 62 ? -27.133 -18.049 54.994 1.00 12.35 91 SER B C 1
ATOM 2896 O O . SER B 1 62 ? -26.114 -17.462 55.349 1.00 11.00 91 SER B O 1
ATOM 2899 N N . LEU B 1 63 ? -27.493 -18.151 53.722 1.00 10.52 92 LEU B N 1
ATOM 2900 C CA . LEU B 1 63 ? -26.725 -17.487 52.686 1.00 9.83 92 LEU B CA 1
ATOM 2901 C C . LEU B 1 63 ? -27.513 -16.255 52.286 1.00 8.97 92 LEU B C 1
ATOM 2902 O O . LEU B 1 63 ? -28.739 -16.290 52.220 1.00 10.17 92 LEU B O 1
ATOM 2907 N N . ARG B 1 64 ? -26.806 -15.161 52.034 1.00 8.51 93 ARG B N 1
ATOM 2908 C CA . ARG B 1 64 ? -27.459 -13.920 51.654 1.00 9.54 93 ARG B CA 1
ATOM 2909 C C . ARG B 1 64 ? -26.611 -13.150 50.661 1.00 9.83 93 ARG B C 1
ATOM 2910 O O . ARG B 1 64 ? -25.432 -13.431 50.494 1.00 9.40 93 ARG B O 1
ATOM 2918 N N . SER B 1 65 ? -27.231 -12.188 49.990 1.00 11.30 94 SER B N 1
ATOM 2919 C CA . SER B 1 65 ? -26.518 -11.334 49.046 1.00 10.56 94 SER B CA 1
ATOM 2920 C C . SER B 1 65 ? -25.624 -10.414 49.871 1.00 10.81 94 SER B C 1
ATOM 2921 O O . SER B 1 65 ? -25.903 -10.166 51.043 1.00 9.99 94 SER B O 1
ATOM 2924 N N . LEU B 1 66 ? -24.550 -9.918 49.269 1.00 10.35 95 LEU B N 1
ATOM 2925 C CA . LEU B 1 66 ? -23.667 -8.991 49.959 1.00 12.31 95 LEU B CA 1
ATOM 2926 C C . LEU B 1 66 ? -24.273 -7.591 49.924 1.00 12.12 95 LEU B C 1
ATOM 2927 O O . LEU B 1 66 ? -23.842 -6.706 50.664 1.00 13.31 95 LEU B O 1
ATOM 2932 N N . ARG B 1 67 ? -25.266 -7.400 49.062 1.00 9.99 96 ARG B N 1
ATOM 2933 C CA . ARG B 1 67 ? -25.921 -6.105 48.900 1.00 11.02 96 ARG B CA 1
ATOM 2934 C C . ARG B 1 67 ? -26.918 -5.781 50.008 1.00 11.82 96 ARG B C 1
ATOM 2935 O O . ARG B 1 67 ? -27.443 -6.675 50.672 1.00 10.26 96 ARG B O 1
ATOM 2943 N N . ALA B 1 68 ? -27.167 -4.488 50.207 1.00 11.88 97 ALA B N 1
ATOM 2944 C CA . ALA B 1 68 ? -28.136 -4.054 51.205 1.00 10.70 97 ALA B CA 1
ATOM 2945 C C . ALA B 1 68 ? -29.501 -4.517 50.706 1.00 10.17 97 ALA B C 1
ATOM 2946 O O . ALA B 1 68 ? -29.689 -4.694 49.505 1.00 9.78 97 ALA B O 1
ATOM 2948 N N . MET B 1 69 ? -30.450 -4.717 51.618 1.00 9.16 98 MET B N 1
ATOM 2949 C CA . MET B 1 69 ? -31.791 -5.148 51.223 1.00 9.62 98 MET B CA 1
ATOM 2950 C C . MET B 1 69 ? -32.416 -4.061 50.354 1.00 10.22 98 MET B C 1
ATOM 2951 O O . MET B 1 69 ? -32.349 -2.878 50.685 1.00 9.44 98 MET B O 1
ATOM 2956 N N . GLY B 1 70 ? -33.008 -4.461 49.234 1.00 10.22 99 GLY B N 1
ATOM 2957 C CA . GLY B 1 70 ? -33.628 -3.489 48.352 1.00 11.32 99 GLY B CA 1
ATOM 2958 C C . GLY B 1 70 ? -32.697 -2.922 47.291 1.00 13.01 99 GLY B C 1
ATOM 2959 O O . GLY B 1 70 ? -33.091 -2.028 46.541 1.00 14.66 99 GLY B O 1
ATOM 2960 N N . SER B 1 71 ? -31.469 -3.430 47.218 1.00 12.81 100 SER B N 1
ATOM 2961 C CA . SER B 1 71 ? -30.516 -2.947 46.222 1.00 13.22 100 SER B CA 1
ATOM 2962 C C . SER B 1 71 ? -30.928 -3.436 44.838 1.00 12.75 100 SER B C 1
ATOM 2963 O O . SER B 1 71 ? -31.453 -4.535 44.695 1.00 14.18 100 SER B O 1
ATOM 2966 N N . LYS B 1 72 ? -30.696 -2.616 43.820 1.00 13.69 101 LYS B N 1
ATOM 2967 C CA . LYS B 1 72 ? -31.057 -2.999 42.463 1.00 15.69 101 LYS B CA 1
ATOM 2968 C C . LYS B 1 72 ? -29.878 -2.928 41.506 1.00 15.25 101 LYS B C 1
ATOM 2969 O O . LYS B 1 72 ? -28.965 -2.117 41.675 1.00 17.37 101 LYS B O 1
ATOM 2975 N N . MET B 1 73 ? -29.906 -3.790 40.498 1.00 15.95 102 MET B N 1
ATOM 2976 C CA . MET B 1 73 ? -28.860 -3.832 39.491 1.00 15.72 102 MET B CA 1
ATOM 2977 C C . MET B 1 73 ? -29.501 -4.110 38.147 1.00 16.21 102 MET B C 1
ATOM 2978 O O . MET B 1 73 ? -30.309 -5.022 38.016 1.00 15.40 102 MET B O 1
ATOM 2983 N N . PRO B 1 74 ? -29.162 -3.313 37.129 1.00 15.81 103 PRO B N 1
ATOM 2984 C CA . PRO B 1 74 ? -29.745 -3.540 35.807 1.00 16.12 103 PRO B CA 1
ATOM 2985 C C . PRO B 1 74 ? -29.147 -4.784 35.162 1.00 15.73 103 PRO B C 1
ATOM 2986 O O . PRO B 1 74 ? -28.019 -5.169 35.462 1.00 17.00 103 PRO B O 1
ATOM 2990 N N . VAL B 1 75 ? -29.917 -5.420 34.289 1.00 16.94 104 VAL B N 1
ATOM 2991 C CA . VAL B 1 75 ? -29.453 -6.593 33.562 1.00 17.53 104 VAL B CA 1
ATOM 2992 C C . VAL B 1 75 ? -29.532 -6.185 32.095 1.00 19.51 104 VAL B C 1
ATOM 2993 O O . VAL B 1 75 ? -30.614 -5.884 31.590 1.00 19.20 104 VAL B O 1
ATOM 2997 N N . LEU B 1 76 ? -28.393 -6.156 31.411 1.00 20.67 105 LEU B N 1
ATOM 2998 C CA . LEU B 1 76 ? -28.409 -5.737 30.015 1.00 22.38 105 LEU B CA 1
ATOM 2999 C C . LEU B 1 76 ? -27.885 -6.674 28.948 1.00 23.42 105 LEU B C 1
ATOM 3000 O O . LEU B 1 76 ? -27.488 -7.810 29.210 1.00 22.58 105 LEU B O 1
ATOM 3005 N N . ALA B 1 77 ? -27.905 -6.127 27.733 1.00 24.35 106 ALA B N 1
ATOM 3006 C CA . ALA B 1 77 ? -27.464 -6.750 26.489 1.00 26.32 106 ALA B CA 1
ATOM 3007 C C . ALA B 1 77 ? -28.530 -6.473 25.442 1.00 26.64 106 ALA B C 1
ATOM 3008 O O . ALA B 1 77 ? -29.276 -5.500 25.563 1.00 28.28 106 ALA B O 1
ATOM 3010 N N . ILE B 1 85 ? -28.918 -1.137 26.527 1.00 27.42 114 ILE B N 1
ATOM 3011 C CA . ILE B 1 85 ? -30.248 -1.734 26.508 1.00 25.00 114 ILE B CA 1
ATOM 3012 C C . ILE B 1 85 ? -30.522 -2.496 27.802 1.00 24.86 114 ILE B C 1
ATOM 3013 O O . ILE B 1 85 ? -29.792 -3.423 28.152 1.00 25.15 114 ILE B O 1
ATOM 3015 N N . THR B 1 86 ? -31.575 -2.102 28.511 1.00 23.30 115 THR B N 1
ATOM 3016 C CA . THR B 1 86 ? -31.933 -2.762 29.761 1.00 22.36 115 THR B CA 1
ATOM 3017 C C . THR B 1 86 ? -33.072 -3.740 29.536 1.00 21.41 115 THR B C 1
ATOM 3018 O O . THR B 1 86 ? -34.198 -3.345 29.235 1.00 22.48 115 THR B O 1
ATOM 3022 N N . LEU B 1 87 ? -32.770 -5.022 29.691 1.00 19.27 116 LEU B N 1
ATOM 3023 C CA . LEU B 1 87 ? -33.756 -6.069 29.488 1.00 19.85 116 LEU B CA 1
ATOM 3024 C C . LEU B 1 87 ? -34.330 -6.607 30.797 1.00 17.35 116 LEU B C 1
ATOM 3025 O O . LEU B 1 87 ? -35.382 -7.241 30.807 1.00 15.50 116 LEU B O 1
ATOM 3030 N N . GLY B 1 88 ? -33.642 -6.348 31.902 1.00 17.51 117 GLY B N 1
ATOM 3031 C CA . GLY B 1 88 ? -34.133 -6.831 33.181 1.00 16.53 117 GLY B CA 1
ATOM 3032 C C . GLY B 1 88 ? -33.540 -6.086 34.358 1.00 15.10 117 GLY B C 1
ATOM 3033 O O . GLY B 1 88 ? -32.676 -5.225 34.192 1.00 13.98 117 GLY B O 1
ATOM 3034 N N . GLU B 1 89 ? -34.018 -6.405 35.555 1.00 13.76 118 GLU B N 1
ATOM 3035 C CA . GLU B 1 89 ? -33.512 -5.773 36.765 1.00 13.85 118 GLU B CA 1
ATOM 3036 C C . GLU B 1 89 ? -33.518 -6.783 37.907 1.00 13.00 118 GLU B C 1
ATOM 3037 O O . GLU B 1 89 ? -34.462 -7.553 38.067 1.00 11.00 118 GLU B O 1
ATOM 3043 N N . LEU B 1 90 ? -32.443 -6.779 38.685 1.00 12.05 119 LEU B N 1
ATOM 3044 C CA . LEU B 1 90 ? -32.314 -7.679 39.818 1.00 10.61 119 LEU B CA 1
ATOM 3045 C C . LEU B 1 90 ? -32.419 -6.870 41.091 1.00 10.73 119 LEU B C 1
ATOM 3046 O O . LEU B 1 90 ? -31.818 -5.800 41.204 1.00 10.88 119 LEU B O 1
ATOM 3051 N N . THR B 1 91 ? -33.203 -7.376 42.036 1.00 11.08 120 THR B N 1
ATOM 3052 C CA . THR B 1 91 ? -33.367 -6.723 43.324 1.00 9.81 120 THR B CA 1
ATOM 3053 C C . THR B 1 91 ? -32.855 -7.711 44.365 1.00 9.43 120 THR B C 1
ATOM 3054 O O . THR B 1 91 ? -33.309 -8.841 44.437 1.00 7.95 120 THR B O 1
ATOM 3058 N N . PHE B 1 92 ? -31.900 -7.265 45.169 1.00 8.49 121 PHE B N 1
ATOM 3059 C CA . PHE B 1 92 ? -31.290 -8.110 46.186 1.00 8.75 121 PHE B CA 1
ATOM 3060 C C . PHE B 1 92 ? -31.943 -7.869 47.539 1.00 9.32 121 PHE B C 1
ATOM 3061 O O . PHE B 1 92 ? -31.831 -6.782 48.105 1.00 11.32 121 PHE B O 1
ATOM 3069 N N . ASN B 1 93 ? -32.628 -8.889 48.047 1.00 7.39 122 ASN B N 1
ATOM 3070 C CA . ASN B 1 93 ? -33.323 -8.785 49.322 1.00 9.41 122 ASN B CA 1
ATOM 3071 C C . ASN B 1 93 ? -32.859 -9.832 50.329 1.00 8.76 122 ASN B C 1
ATOM 3072 O O . ASN B 1 93 ? -33.629 -10.709 50.723 1.00 7.64 122 ASN B O 1
ATOM 3077 N N . GLY B 1 94 ? -31.599 -9.728 50.743 1.00 7.53 123 GLY B N 1
ATOM 3078 C CA . GLY B 1 94 ? -31.057 -10.672 51.710 1.00 9.89 123 GLY B CA 1
ATOM 3079 C C . GLY B 1 94 ? -30.876 -12.051 51.104 1.00 8.92 123 GLY B C 1
ATOM 3080 O O . GLY B 1 94 ? -30.064 -12.233 50.190 1.00 9.43 123 GLY B O 1
ATOM 3081 N N . SER B 1 95 ? -31.629 -13.029 51.600 1.00 8.40 124 SER B N 1
ATOM 3082 C CA . SER B 1 95 ? -31.542 -14.386 51.064 1.00 7.46 124 SER B CA 1
ATOM 3083 C C . SER B 1 95 ? -32.444 -14.522 49.844 1.00 9.64 124 SER B C 1
ATOM 3084 O O . SER B 1 95 ? -32.428 -15.550 49.168 1.00 8.71 124 SER B O 1
ATOM 3087 N N . HIS B 1 96 ? -33.230 -13.485 49.568 1.00 6.74 125 HIS B N 1
ATOM 3088 C CA . HIS B 1 96 ? -34.156 -13.505 48.432 1.00 8.90 125 HIS B CA 1
ATOM 3089 C C . HIS B 1 96 ? -33.688 -12.581 47.303 1.00 8.58 125 HIS B C 1
ATOM 3090 O O . HIS B 1 96 ? -33.339 -11.435 47.544 1.00 10.15 125 HIS B O 1
ATOM 3097 N N . ILE B 1 97 ? -33.660 -13.081 46.071 1.00 10.58 126 ILE B N 1
ATOM 3098 C CA . ILE B 1 97 ? -33.244 -12.247 44.944 1.00 11.49 126 ILE B CA 1
ATOM 3099 C C . ILE B 1 97 ? -34.369 -12.289 43.913 1.00 11.59 126 ILE B C 1
ATOM 3100 O O . ILE B 1 97 ? -34.816 -13.363 43.511 1.00 12.54 126 ILE B O 1
ATOM 3105 N N . HIS B 1 98 ? -34.815 -11.106 43.504 1.00 10.03 127 HIS B N 1
ATOM 3106 C CA . HIS B 1 98 ? -35.921 -10.938 42.560 1.00 9.61 127 HIS B CA 1
ATOM 3107 C C . HIS B 1 98 ? -35.446 -10.478 41.182 1.00 7.23 127 HIS B C 1
ATOM 3108 O O . HIS B 1 98 ? -34.646 -9.555 41.087 1.00 8.91 127 HIS B O 1
ATOM 3115 N N . PHE B 1 99 ? -35.920 -11.135 40.122 1.00 8.75 128 PHE B N 1
ATOM 3116 C CA . PHE B 1 99 ? -35.566 -10.746 38.759 1.00 9.62 128 PHE B CA 1
ATOM 3117 C C . PHE B 1 99 ? -36.842 -10.338 38.042 1.00 9.95 128 PHE B C 1
ATOM 3118 O O . PHE B 1 99 ? -37.820 -11.082 38.047 1.00 11.62 128 PHE B O 1
ATOM 3126 N N . GLU B 1 100 ? -36.829 -9.154 37.438 1.00 11.19 129 GLU B N 1
ATOM 3127 C CA . GLU B 1 100 ? -37.985 -8.653 36.701 1.00 13.15 129 GLU B CA 1
ATOM 3128 C C . GLU B 1 100 ? -37.587 -8.243 35.288 1.00 11.76 129 GLU B C 1
ATOM 3129 O O . GLU B 1 100 ? -36.564 -7.593 35.086 1.00 10.27 129 GLU B O 1
ATOM 3135 N N . PHE B 1 101 ? -38.398 -8.638 34.310 1.00 12.24 130 PHE B N 1
ATOM 3136 C CA . PHE B 1 101 ? -38.141 -8.283 32.925 1.00 12.40 130 PHE B CA 1
ATOM 3137 C C . PHE B 1 101 ? -38.553 -6.835 32.740 1.00 14.24 130 PHE B C 1
ATOM 3138 O O . PHE B 1 101 ? -39.547 -6.392 33.317 1.00 15.27 130 PHE B O 1
ATOM 3146 N N . MET B 1 102 ? -37.772 -6.100 31.955 1.00 14.35 131 MET B N 1
ATOM 3147 C CA . MET B 1 102 ? -38.041 -4.693 31.693 1.00 18.31 131 MET B CA 1
ATOM 3148 C C . MET B 1 102 ? -38.608 -4.514 30.287 1.00 17.33 131 MET B C 1
ATOM 3149 O O . MET B 1 102 ? -38.563 -5.429 29.466 1.00 18.28 131 MET B O 1
ATOM 3154 N N . GLU B 1 103 ? -39.131 -3.323 30.022 1.00 19.34 132 GLU B N 1
ATOM 3155 C CA . GLU B 1 103 ? -39.752 -2.986 28.745 1.00 21.47 132 GLU B CA 1
ATOM 3156 C C . GLU B 1 103 ? -39.033 -3.419 27.466 1.00 22.09 132 GLU B C 1
ATOM 3157 O O . GLU B 1 103 ? -39.664 -3.921 26.537 1.00 21.90 132 GLU B O 1
ATOM 3163 N N . ASP B 1 104 ? -37.719 -3.225 27.411 1.00 21.26 133 ASP B N 1
ATOM 3164 C CA . ASP B 1 104 ? -36.964 -3.566 26.213 1.00 22.25 133 ASP B CA 1
ATOM 3165 C C . ASP B 1 104 ? -36.955 -5.042 25.818 1.00 21.52 133 ASP B C 1
ATOM 3166 O O . ASP B 1 104 ? -36.542 -5.381 24.706 1.00 20.50 133 ASP B O 1
ATOM 3171 N N . VAL B 1 105 ? -37.411 -5.923 26.705 1.00 20.76 134 VAL B N 1
ATOM 3172 C CA . VAL B 1 105 ? -37.426 -7.343 26.374 1.00 20.17 134 VAL B CA 1
ATOM 3173 C C . VAL B 1 105 ? -38.333 -7.608 25.168 1.00 20.92 134 VAL B C 1
ATOM 3174 O O . VAL B 1 105 ? -38.104 -8.544 24.398 1.00 20.98 134 VAL B O 1
ATOM 3178 N N . LEU B 1 106 ? -39.348 -6.767 25.002 1.00 20.32 135 LEU B N 1
ATOM 3179 C CA . LEU B 1 106 ? -40.299 -6.897 23.901 1.00 21.47 135 LEU B CA 1
ATOM 3180 C C . LEU B 1 106 ? -39.643 -6.809 22.520 1.00 21.87 135 LEU B C 1
ATOM 3181 O O . LEU B 1 106 ? -40.233 -7.226 21.521 1.00 22.75 135 LEU B O 1
ATOM 3186 N N . GLN B 1 107 ? -38.426 -6.273 22.471 1.00 22.85 136 GLN B N 1
ATOM 3187 C CA . GLN B 1 107 ? -37.680 -6.122 21.218 1.00 23.68 136 GLN B CA 1
ATOM 3188 C C . GLN B 1 107 ? -37.027 -7.406 20.721 1.00 24.23 136 GLN B C 1
ATOM 3189 O O . GLN B 1 107 ? -36.595 -7.479 19.569 1.00 22.41 136 GLN B O 1
ATOM 3195 N N . LEU B 1 108 ? -36.945 -8.409 21.588 1.00 21.88 137 LEU B N 1
ATOM 3196 C CA . LEU B 1 108 ? -36.291 -9.661 21.238 1.00 21.52 137 LEU B CA 1
ATOM 3197 C C . LEU B 1 108 ? -37.208 -10.746 20.686 1.00 21.80 137 LEU B C 1
ATOM 3198 O O . LEU B 1 108 ? -38.335 -10.927 21.153 1.00 20.87 137 LEU B O 1
ATOM 3203 N N . GLU B 1 109 ? -36.707 -11.458 19.678 1.00 21.83 138 GLU B N 1
ATOM 3204 C CA . GLU B 1 109 ? -37.435 -12.554 19.037 1.00 21.85 138 GLU B CA 1
ATOM 3205 C C . GLU B 1 109 ? -37.311 -13.774 19.942 1.00 21.54 138 GLU B C 1
ATOM 3206 O O . GLU B 1 109 ? -38.284 -14.497 20.172 1.00 21.43 138 GLU B O 1
ATOM 3212 N N . ASN B 1 110 ? -36.096 -14.003 20.435 1.00 21.66 139 ASN B N 1
ATOM 3213 C CA . ASN B 1 110 ? -35.823 -15.106 21.350 1.00 20.86 139 ASN B CA 1
ATOM 3214 C C . ASN B 1 110 ? -35.031 -14.524 22.514 1.00 20.45 139 ASN B C 1
ATOM 3215 O O . ASN B 1 110 ? -34.304 -13.541 22.348 1.00 20.54 139 ASN B O 1
ATOM 3220 N N . VAL B 1 111 ? -35.171 -15.118 23.692 1.00 18.24 140 VAL B N 1
ATOM 3221 C CA . VAL B 1 111 ? -34.469 -14.603 24.862 1.00 16.70 140 VAL B CA 1
ATOM 3222 C C . VAL B 1 111 ? -33.690 -15.655 25.633 1.00 16.67 140 VAL B C 1
ATOM 3223 O O . VAL B 1 111 ? -34.169 -16.766 25.864 1.00 15.70 140 VAL B O 1
ATOM 3227 N N . THR B 1 112 ? -32.466 -15.298 25.998 1.00 17.39 141 THR B N 1
ATOM 3228 C CA . THR B 1 112 ? -31.607 -16.159 26.793 1.00 18.24 141 THR B CA 1
ATOM 3229 C C . THR B 1 112 ? -31.014 -15.237 27.843 1.00 18.48 141 THR B C 1
ATOM 3230 O O . THR B 1 112 ? -30.940 -14.024 27.641 1.00 19.26 141 THR B O 1
ATOM 3234 N N . GLY B 1 113 ? -30.607 -15.804 28.968 1.00 17.89 142 GLY B N 1
ATOM 3235 C CA . GLY B 1 113 ? -30.042 -14.982 30.015 1.00 15.75 142 GLY B CA 1
ATOM 3236 C C . GLY B 1 113 ? -29.181 -15.784 30.955 1.00 17.37 142 GLY B C 1
ATOM 3237 O O . GLY B 1 113 ? -29.315 -17.002 31.059 1.00 14.55 142 GLY B O 1
ATOM 3238 N N . THR B 1 114 ? -28.277 -15.088 31.631 1.00 16.64 143 THR B N 1
ATOM 3239 C CA . THR B 1 114 ? -27.389 -15.719 32.586 1.00 17.41 143 THR B CA 1
ATOM 3240 C C . THR B 1 114 ? -27.340 -14.834 33.814 1.00 17.11 143 THR B C 1
ATOM 3241 O O . THR B 1 114 ? -27.522 -13.616 33.729 1.00 17.42 143 THR B O 1
ATOM 3245 N N . ILE B 1 115 ? -27.110 -15.458 34.959 1.00 14.28 144 ILE B N 1
ATOM 3246 C CA . ILE B 1 115 ? -27.023 -14.738 36.215 1.00 13.43 144 ILE B CA 1
ATOM 3247 C C . ILE B 1 115 ? -25.923 -15.391 37.014 1.00 13.65 144 ILE B C 1
ATOM 3248 O O . ILE B 1 115 ? -25.924 -16.599 37.206 1.00 14.51 144 ILE B O 1
ATOM 3253 N N . ASN B 1 116 ? -24.961 -14.592 37.450 1.00 15.03 145 ASN B N 1
ATOM 3254 C CA . ASN B 1 116 ? -23.881 -15.103 38.268 1.00 15.43 145 ASN B CA 1
ATOM 3255 C C . ASN B 1 116 ? -24.049 -14.368 39.590 1.00 16.57 145 ASN B C 1
ATOM 3256 O O . ASN B 1 116 ? -23.696 -13.194 39.722 1.00 16.04 145 ASN B O 1
ATOM 3261 N N . LEU B 1 117 ? -24.636 -15.072 40.552 1.00 14.54 146 LEU B N 1
ATOM 3262 C CA . LEU B 1 117 ? -24.919 -14.522 41.870 1.00 15.30 146 LEU B CA 1
ATOM 3263 C C . LEU B 1 117 ? -23.843 -14.838 42.893 1.00 14.13 146 LEU B C 1
ATOM 3264 O O . LEU B 1 117 ? -23.332 -15.956 42.952 1.00 14.31 146 LEU B O 1
ATOM 3269 N N . LYS B 1 118 ? -23.505 -13.838 43.695 1.00 13.14 147 LYS B N 1
ATOM 3270 C CA . LYS B 1 118 ? -22.509 -13.997 44.741 1.00 13.34 147 LYS B CA 1
ATOM 3271 C C . LYS B 1 118 ? -23.227 -13.909 46.081 1.00 12.81 147 LYS B C 1
ATOM 3272 O O . LYS B 1 118 ? -24.090 -13.048 46.282 1.00 14.00 147 LYS B O 1
ATOM 3278 N N . SER B 1 119 ? -22.885 -14.813 46.991 1.00 11.54 148 SER B N 1
ATOM 3279 C CA . SER B 1 119 ? -23.503 -14.819 48.306 1.00 13.07 148 SER B CA 1
ATOM 3280 C C . SER B 1 119 ? -22.467 -15.036 49.394 1.00 12.89 148 SER B C 1
ATOM 3281 O O . SER B 1 119 ? -21.357 -15.499 49.133 1.00 16.16 148 SER B O 1
ATOM 3284 N N . VAL B 1 120 ? -22.846 -14.685 50.618 1.00 11.98 149 VAL B N 1
ATOM 3285 C CA . VAL B 1 120 ? -21.989 -14.839 51.783 1.00 14.38 149 VAL B CA 1
ATOM 3286 C C . VAL B 1 120 ? -22.832 -15.575 52.811 1.00 14.51 149 VAL B C 1
ATOM 3287 O O . VAL B 1 120 ? -24.064 -15.480 52.785 1.00 14.78 149 VAL B O 1
ATOM 3291 N N . TYR B 1 121 ? -22.193 -16.314 53.708 1.00 14.30 150 TYR B N 1
ATOM 3292 C CA . TYR B 1 121 ? -22.956 -17.035 54.714 1.00 15.08 150 TYR B CA 1
ATOM 3293 C C . TYR B 1 121 ? -22.694 -16.550 56.131 1.00 16.83 150 TYR B C 1
ATOM 3294 O O . TYR B 1 121 ? -21.594 -16.095 56.458 1.00 15.53 150 TYR B O 1
ATOM 3303 N N . ASP B 1 122 ? -23.732 -16.624 56.956 1.00 17.76 151 ASP B N 1
ATOM 3304 C CA . ASP B 1 122 ? -23.645 -16.238 58.355 1.00 20.63 151 ASP B CA 1
ATOM 3305 C C . ASP B 1 122 ? -23.834 -17.526 59.144 1.00 21.82 151 ASP B C 1
ATOM 3306 O O . ASP B 1 122 ? -24.586 -18.403 58.725 1.00 21.57 151 ASP B O 1
ATOM 3311 N N . ASN B 1 123 ? -23.151 -17.639 60.278 1.00 22.82 152 ASN B N 1
ATOM 3312 C CA . ASN B 1 123 ? -23.250 -18.829 61.115 1.00 21.80 152 ASN B CA 1
ATOM 3313 C C . ASN B 1 123 ? -23.449 -18.425 62.574 1.00 21.99 152 ASN B C 1
ATOM 3314 O O . ASN B 1 123 ? -22.566 -17.828 63.188 1.00 21.57 152 ASN B O 1
ATOM 3319 N N . ALA B 1 124 ? -24.618 -18.754 63.118 1.00 21.35 153 ALA B N 1
ATOM 3320 C CA . ALA B 1 124 ? -24.958 -18.412 64.501 1.00 22.53 153 ALA B CA 1
ATOM 3321 C C . ALA B 1 124 ? -24.518 -19.445 65.546 1.00 24.45 153 ALA B C 1
ATOM 3322 O O . ALA B 1 124 ? -24.739 -19.253 66.743 1.00 25.12 153 ALA B O 1
ATOM 3324 N N . TYR B 1 125 ? -23.894 -20.531 65.098 1.00 24.55 154 TYR B N 1
ATOM 3325 C CA . TYR B 1 125 ? -23.438 -21.594 65.999 1.00 25.57 154 TYR B CA 1
ATOM 3326 C C . TYR B 1 125 ? -22.147 -21.262 66.763 1.00 25.53 154 TYR B C 1
ATOM 3327 O O . TYR B 1 125 ? -21.195 -20.736 66.182 1.00 25.35 154 TYR B O 1
ATOM 3336 N N . ARG B 1 126 ? -22.113 -21.603 68.054 1.00 27.91 155 ARG B N 1
ATOM 3337 C CA . ARG B 1 126 ? -20.950 -21.327 68.904 1.00 30.18 155 ARG B CA 1
ATOM 3338 C C . ARG B 1 126 ? -20.346 -22.526 69.654 1.00 31.25 155 ARG B C 1
ATOM 3339 O O . ARG B 1 126 ? -19.220 -22.443 70.132 1.00 34.03 155 ARG B O 1
ATOM 3341 N N . GLY B 1 127 ? -21.080 -23.630 69.755 1.00 31.76 156 GLY B N 1
ATOM 3342 C CA . GLY B 1 127 ? -20.588 -24.803 70.472 1.00 29.98 156 GLY B CA 1
ATOM 3343 C C . GLY B 1 127 ? -19.149 -25.294 70.329 1.00 30.25 156 GLY B C 1
ATOM 3344 O O . GLY B 1 127 ? -18.476 -25.075 69.323 1.00 30.95 156 GLY B O 1
ATOM 3345 N N . GLU B 1 128 ? -18.694 -25.986 71.373 1.00 29.17 157 GLU B N 1
ATOM 3346 C CA . GLU B 1 128 ? -17.356 -26.563 71.452 1.00 28.27 157 GLU B CA 1
ATOM 3347 C C . GLU B 1 128 ? -17.083 -27.516 70.281 1.00 27.39 157 GLU B C 1
ATOM 3348 O O . GLU B 1 128 ? -15.985 -27.522 69.713 1.00 26.44 157 GLU B O 1
ATOM 3350 N N . ASP B 1 129 ? -18.090 -28.315 69.925 1.00 27.70 158 ASP B N 1
ATOM 3351 C CA . ASP B 1 129 ? -17.975 -29.285 68.839 1.00 27.17 158 ASP B CA 1
ATOM 3352 C C . ASP B 1 129 ? -18.095 -28.688 67.439 1.00 27.24 158 ASP B C 1
ATOM 3353 O O . ASP B 1 129 ? -18.933 -27.818 67.187 1.00 28.49 158 ASP B O 1
ATOM 3355 N N . ASP B 1 130 ? -17.245 -29.177 66.538 1.00 26.45 159 ASP B N 1
ATOM 3356 C CA . ASP B 1 130 ? -17.253 -28.771 65.138 1.00 27.23 159 ASP B CA 1
ATOM 3357 C C . ASP B 1 130 ? -18.418 -29.550 64.536 1.00 26.41 159 ASP B C 1
ATOM 3358 O O . ASP B 1 130 ? -18.534 -30.753 64.759 1.00 28.22 159 ASP B O 1
ATOM 3363 N N . LYS B 1 131 ? -19.284 -28.877 63.792 1.00 26.17 160 LYS B N 1
ATOM 3364 C CA . LYS B 1 131 ? -20.402 -29.557 63.153 1.00 23.51 160 LYS B CA 1
ATOM 3365 C C . LYS B 1 131 ? -20.429 -29.054 61.719 1.00 22.34 160 LYS B C 1
ATOM 3366 O O . LYS B 1 131 ? -19.831 -28.025 61.413 1.00 21.11 160 LYS B O 1
ATOM 3372 N N . ILE B 1 132 ? -21.091 -29.794 60.837 1.00 19.95 161 ILE B N 1
ATOM 3373 C CA . ILE B 1 132 ? -21.169 -29.418 59.431 1.00 16.81 161 ILE B CA 1
ATOM 3374 C C . ILE B 1 132 ? -22.607 -29.140 59.024 1.00 14.72 161 ILE B C 1
ATOM 3375 O O . ILE B 1 132 ? -23.512 -29.883 59.390 1.00 14.40 161 ILE B O 1
ATOM 3380 N N . ALA B 1 133 ? -22.818 -28.070 58.264 1.00 13.79 162 ALA B N 1
ATOM 3381 C CA . ALA B 1 133 ? -24.164 -27.738 57.814 1.00 11.43 162 ALA B CA 1
ATOM 3382 C C . ALA B 1 133 ? -24.331 -28.150 56.359 1.00 10.66 162 ALA B C 1
ATOM 3383 O O . ALA B 1 133 ? -23.526 -27.780 55.507 1.00 10.12 162 ALA B O 1
ATOM 3385 N N . GLU B 1 134 ? -25.366 -28.941 56.083 1.00 9.20 163 GLU B N 1
ATOM 3386 C CA . GLU B 1 134 ? -25.650 -29.383 54.722 1.00 8.70 163 GLU B CA 1
ATOM 3387 C C . GLU B 1 134 ? -26.806 -28.553 54.191 1.00 8.73 163 GLU B C 1
ATOM 3388 O O . GLU B 1 134 ? -27.928 -28.633 54.702 1.00 9.33 163 GLU B O 1
ATOM 3394 N N . LEU B 1 135 ? -26.520 -27.763 53.164 1.00 8.76 164 LEU B N 1
ATOM 3395 C CA . LEU B 1 135 ? -27.511 -26.885 52.566 1.00 9.70 164 LEU B CA 1
ATOM 3396 C C . LEU B 1 135 ? -27.760 -27.143 51.080 1.00 11.64 164 LEU B C 1
ATOM 3397 O O . LEU B 1 135 ? -27.511 -26.278 50.240 1.00 10.97 164 LEU B O 1
ATOM 3402 N N . PRO B 1 136 ? -28.237 -28.351 50.734 1.00 14.36 165 PRO B N 1
ATOM 3403 C CA . PRO B 1 136 ? -28.511 -28.662 49.326 1.00 13.34 165 PRO B CA 1
ATOM 3404 C C . PRO B 1 136 ? -29.548 -27.658 48.825 1.00 13.92 165 PRO B C 1
ATOM 3405 O O . PRO B 1 136 ? -30.491 -27.320 49.542 1.00 14.17 165 PRO B O 1
ATOM 3409 N N . THR B 1 137 ? -29.387 -27.181 47.600 1.00 11.92 166 THR B N 1
ATOM 3410 C CA . THR B 1 137 ? -30.305 -26.173 47.105 1.00 11.91 166 THR B CA 1
ATOM 3411 C C . THR B 1 137 ? -30.471 -26.165 45.596 1.00 12.00 166 THR B C 1
ATOM 3412 O O . THR B 1 137 ? -29.630 -26.669 44.860 1.00 10.67 166 THR B O 1
ATOM 3416 N N . ASN B 1 138 ? -31.580 -25.586 45.156 1.00 12.33 167 ASN B N 1
ATOM 3417 C CA . ASN B 1 138 ? -31.872 -25.422 43.741 1.00 13.49 167 ASN B CA 1
ATOM 3418 C C . ASN B 1 138 ? -32.396 -23.990 43.605 1.00 14.29 167 ASN B C 1
ATOM 3419 O O . ASN B 1 138 ? -33.093 -23.656 42.647 1.00 11.74 167 ASN B O 1
ATOM 3424 N N . LEU B 1 139 ? -32.038 -23.155 44.586 1.00 13.64 168 LEU B N 1
ATOM 3425 C CA . LEU B 1 139 ? -32.446 -21.745 44.641 1.00 13.90 168 LEU B CA 1
ATOM 3426 C C . LEU B 1 139 ? -33.955 -21.527 44.664 1.00 13.64 168 LEU B C 1
ATOM 3427 O O . LEU B 1 139 ? -34.436 -20.423 44.393 1.00 12.33 168 LEU B O 1
ATOM 3432 N N . GLY B 1 140 ? -34.699 -22.575 45.001 1.00 12.38 169 GLY B N 1
ATOM 3433 C CA . GLY B 1 140 ? -36.143 -22.453 45.043 1.00 15.43 169 GLY B CA 1
ATOM 3434 C C . GLY B 1 140 ? -36.772 -22.656 43.680 1.00 14.08 169 GLY B C 1
ATOM 3435 O O . GLY B 1 140 ? -37.985 -22.496 43.520 1.00 16.16 169 GLY B O 1
ATOM 3436 N N . LEU B 1 141 ? -35.949 -23.007 42.695 1.00 13.23 170 LEU B N 1
ATOM 3437 C CA . LEU B 1 141 ? -36.431 -23.243 41.334 1.00 13.03 170 LEU B CA 1
ATOM 3438 C C . LEU B 1 141 ? -36.796 -24.722 41.225 1.00 12.65 170 LEU B C 1
ATOM 3439 O O . LEU B 1 141 ? -35.947 -25.573 40.955 1.00 12.79 170 LEU B O 1
ATOM 3444 N N . GLY B 1 142 ? -38.076 -25.003 41.444 1.00 14.11 171 GLY B N 1
ATOM 3445 C CA . GLY B 1 142 ? -38.584 -26.364 41.428 1.00 12.99 171 GLY B CA 1
ATOM 3446 C C . GLY B 1 142 ? -38.271 -27.267 40.254 1.00 14.37 171 GLY B C 1
ATOM 3447 O O . GLY B 1 142 ? -38.356 -28.488 40.386 1.00 12.32 171 GLY B O 1
ATOM 3448 N N . SER B 1 143 ? -37.917 -26.689 39.112 1.00 12.44 172 SER B N 1
ATOM 3449 C CA . SER B 1 143 ? -37.606 -27.483 37.929 1.00 13.69 172 SER B CA 1
ATOM 3450 C C . SER B 1 143 ? -36.211 -28.090 37.973 1.00 15.24 172 SER B C 1
ATOM 3451 O O . SER B 1 143 ? -35.919 -29.042 37.250 1.00 17.56 172 SER B O 1
ATOM 3454 N N . LEU B 1 144 ? -35.356 -27.537 38.825 1.00 13.66 173 LEU B N 1
ATOM 3455 C CA . LEU B 1 144 ? -33.971 -27.981 38.943 1.00 15.56 173 LEU B CA 1
ATOM 3456 C C . LEU B 1 144 ? -33.676 -28.944 40.081 1.00 15.83 173 LEU B C 1
ATOM 3457 O O . LEU B 1 144 ? -34.293 -28.879 41.141 1.00 17.41 173 LEU B O 1
ATOM 3462 N N . ASP B 1 145 ? -32.712 -29.830 39.842 1.00 18.17 174 ASP B N 1
ATOM 3463 C CA . ASP B 1 145 ? -32.277 -30.793 40.842 1.00 19.06 174 ASP B CA 1
ATOM 3464 C C . ASP B 1 145 ? -31.376 -30.016 41.794 1.00 17.93 174 ASP B C 1
ATOM 3465 O O . ASP B 1 145 ? -30.674 -29.098 41.375 1.00 19.43 174 ASP B O 1
ATOM 3470 N N . LYS B 1 146 ? -31.399 -30.380 43.069 1.00 17.23 175 LYS B N 1
ATOM 3471 C CA . LYS B 1 146 ? -30.583 -29.690 44.055 1.00 15.51 175 LYS B CA 1
ATOM 3472 C C . LYS B 1 146 ? -29.119 -30.110 44.004 1.00 16.80 175 LYS B C 1
ATOM 3473 O O . LYS B 1 146 ? -28.781 -31.223 43.589 1.00 15.73 175 LYS B O 1
ATOM 3479 N N . GLN B 1 147 ? -28.254 -29.191 44.411 1.00 14.79 176 GLN B N 1
ATOM 3480 C CA . GLN B 1 147 ? -26.823 -29.436 44.458 1.00 14.77 176 GLN B CA 1
ATOM 3481 C C . GLN B 1 147 ? -26.396 -29.206 45.894 1.00 14.66 176 GLN B C 1
ATOM 3482 O O . GLN B 1 147 ? -26.822 -28.248 46.530 1.00 15.45 176 GLN B O 1
ATOM 3488 N N . MET B 1 148 ? -25.560 -30.097 46.406 1.00 14.71 177 MET B N 1
ATOM 3489 C CA . MET B 1 148 ? -25.106 -30.001 47.785 1.00 14.14 177 MET B CA 1
ATOM 3490 C C . MET B 1 148 ? -24.117 -28.871 48.039 1.00 13.82 177 MET B C 1
ATOM 3491 O O . MET B 1 148 ? -23.250 -28.587 47.210 1.00 14.36 177 MET B O 1
ATOM 3496 N N . ILE B 1 149 ? -24.281 -28.228 49.192 1.00 12.12 178 ILE B N 1
ATOM 3497 C CA . ILE B 1 149 ? -23.404 -27.156 49.656 1.00 13.95 178 ILE B CA 1
ATOM 3498 C C . ILE B 1 149 ? -23.115 -27.606 51.086 1.00 13.41 178 ILE B C 1
ATOM 3499 O O . ILE B 1 149 ? -24.031 -27.964 51.822 1.00 12.08 178 ILE B O 1
ATOM 3504 N N . THR B 1 150 ? -21.844 -27.627 51.463 1.00 14.24 179 THR B N 1
ATOM 3505 C CA . THR B 1 150 ? -21.466 -28.041 52.794 1.00 13.05 179 THR B CA 1
ATOM 3506 C C . THR B 1 150 ? -20.619 -26.931 53.431 1.00 11.44 179 THR B C 1
ATOM 3507 O O . THR B 1 150 ? -19.613 -26.511 52.876 1.00 13.57 179 THR B O 1
ATOM 3511 N N . ILE B 1 151 ? -21.038 -26.478 54.608 1.00 13.42 180 ILE B N 1
ATOM 3512 C CA . ILE B 1 151 ? -20.366 -25.405 55.324 1.00 13.57 180 ILE B CA 1
ATOM 3513 C C . ILE B 1 151 ? -19.963 -25.809 56.719 1.00 15.39 180 ILE B C 1
ATOM 3514 O O . ILE B 1 151 ? -20.790 -26.216 57.525 1.00 14.99 180 ILE B O 1
ATOM 3519 N N . SER B 1 152 ? -18.671 -25.685 56.991 1.00 16.60 181 SER B N 1
ATOM 3520 C CA . SER B 1 152 ? -18.145 -26.029 58.297 1.00 19.94 181 SER B CA 1
ATOM 3521 C C . SER B 1 152 ? -18.538 -25.003 59.352 1.00 20.20 181 SER B C 1
ATOM 3522 O O . SER B 1 152 ? -18.496 -23.795 59.104 1.00 22.94 181 SER B O 1
ATOM 3525 N N . GLN B 1 153 ? -18.948 -25.497 60.519 1.00 21.58 182 GLN B N 1
ATOM 3526 C CA . GLN B 1 153 ? -19.314 -24.647 61.646 1.00 21.91 182 GLN B CA 1
ATOM 3527 C C . GLN B 1 153 ? -18.363 -25.035 62.774 1.00 23.41 182 GLN B C 1
ATOM 3528 O O . GLN B 1 153 ? -18.660 -25.927 63.571 1.00 25.73 182 GLN B O 1
ATOM 3534 N N . PRO B 1 154 ? -17.215 -24.369 62.816 1.00 25.77 183 PRO B N 1
ATOM 3535 C CA . PRO B 1 154 ? -16.192 -24.641 63.812 1.00 25.20 183 PRO B CA 1
ATOM 3536 C C . PRO B 1 154 ? -16.709 -24.480 65.232 1.00 25.47 183 PRO B C 1
ATOM 3537 O O . PRO B 1 154 ? -17.626 -23.696 65.497 1.00 26.49 183 PRO B O 1
ATOM 3539 N N . GLY B 1 155 ? -16.108 -25.229 66.150 1.00 25.91 184 GLY B N 1
ATOM 3540 C CA . GLY B 1 155 ? -16.494 -25.148 67.541 1.00 25.14 184 GLY B CA 1
ATOM 3541 C C . GLY B 1 155 ? -15.812 -23.972 68.210 1.00 23.98 184 GLY B C 1
ATOM 3542 O O . GLY B 1 155 ? -14.770 -23.490 67.754 1.00 27.96 184 GLY B O 1
ATOM 3543 N N . THR B 1 156 ? -16.406 -23.511 69.302 1.00 26.63 185 THR B N 1
ATOM 3544 C CA . THR B 1 156 ? -15.856 -22.401 70.060 1.00 23.14 185 THR B CA 1
ATOM 3545 C C . THR B 1 156 ? -15.537 -22.821 71.484 1.00 22.94 185 THR B C 1
ATOM 3546 O O . THR B 1 156 ? -14.874 -23.843 71.684 1.00 27.22 185 THR B O 1
ATOM 3548 N N . PRO B 1 162 ? -3.061 -15.632 72.996 1.00 25.80 191 PRO B N 1
ATOM 3549 C CA . PRO B 1 162 ? -2.399 -14.874 71.938 1.00 27.73 191 PRO B CA 1
ATOM 3550 C C . PRO B 1 162 ? -1.732 -15.815 70.935 1.00 27.47 191 PRO B C 1
ATOM 3551 O O . PRO B 1 162 ? -1.265 -16.892 71.300 1.00 31.02 191 PRO B O 1
ATOM 3553 N N . SER B 1 163 ? -1.690 -15.402 69.672 1.00 27.86 192 SER B N 1
ATOM 3554 C CA . SER B 1 163 ? -1.077 -16.208 68.614 1.00 27.40 192 SER B CA 1
ATOM 3555 C C . SER B 1 163 ? 0.431 -16.014 68.552 1.00 26.20 192 SER B C 1
ATOM 3556 O O . SER B 1 163 ? 0.932 -14.923 68.825 1.00 27.69 192 SER B O 1
ATOM 3559 N N . PRO B 1 164 ? 1.175 -17.075 68.187 1.00 24.72 193 PRO B N 1
ATOM 3560 C CA . PRO B 1 164 ? 2.638 -17.028 68.086 1.00 23.82 193 PRO B CA 1
ATOM 3561 C C . PRO B 1 164 ? 3.170 -16.515 66.749 1.00 22.41 193 PRO B C 1
ATOM 3562 O O . PRO B 1 164 ? 4.378 -16.348 66.586 1.00 22.91 193 PRO B O 1
ATOM 3566 N N . ILE B 1 165 ? 2.277 -16.273 65.794 1.00 20.08 194 ILE B N 1
ATOM 3567 C CA . ILE B 1 165 ? 2.693 -15.782 64.479 1.00 18.49 194 ILE B CA 1
ATOM 3568 C C . ILE B 1 165 ? 2.943 -14.273 64.505 1.00 15.76 194 ILE B C 1
ATOM 3569 O O . ILE B 1 165 ? 2.029 -13.484 64.738 1.00 14.95 194 ILE B O 1
ATOM 3574 N N . PHE B 1 166 ? 4.183 -13.880 64.233 1.00 13.54 195 PHE B N 1
ATOM 3575 C CA . PHE B 1 166 ? 4.566 -12.471 64.268 1.00 11.93 195 PHE B CA 1
ATOM 3576 C C . PHE B 1 166 ? 3.852 -11.579 63.263 1.00 11.81 195 PHE B C 1
ATOM 3577 O O . PHE B 1 166 ? 3.529 -10.431 63.568 1.00 11.30 195 PHE B O 1
ATOM 3585 N N . TYR B 1 167 ? 3.615 -12.092 62.061 1.00 9.39 196 TYR B N 1
ATOM 3586 C CA . TYR B 1 167 ? 2.962 -11.278 61.051 1.00 11.18 196 TYR B CA 1
ATOM 3587 C C . TYR B 1 167 ? 2.173 -12.052 60.012 1.00 12.47 196 TYR B C 1
ATOM 3588 O O . TYR B 1 167 ? 2.630 -13.067 59.488 1.00 12.43 196 TYR B O 1
ATOM 3597 N N . TRP B 1 168 ? 0.974 -11.562 59.727 1.00 11.52 197 TRP B N 1
ATOM 3598 C CA . TRP B 1 168 ? 0.132 -12.148 58.699 1.00 11.75 197 TRP B CA 1
ATOM 3599 C C . TRP B 1 168 ? -0.923 -11.110 58.359 1.00 11.09 197 TRP B C 1
ATOM 3600 O O . TRP B 1 168 ? -1.214 -10.219 59.157 1.00 11.44 197 TRP B O 1
ATOM 3611 N N . LYS B 1 169 ? -1.454 -11.188 57.150 1.00 11.46 198 LYS B N 1
ATOM 3612 C CA . LYS B 1 169 ? -2.475 -10.240 56.745 1.00 11.75 198 LYS B CA 1
ATOM 3613 C C . LYS B 1 169 ? -3.680 -10.987 56.209 1.00 10.59 198 LYS B C 1
ATOM 3614 O O . LYS B 1 169 ? -3.572 -12.131 55.764 1.00 12.07 198 LYS B O 1
ATOM 3620 N N . THR B 1 170 ? -4.834 -10.339 56.264 1.00 10.14 199 THR B N 1
ATOM 3621 C CA . THR B 1 170 ? -6.058 -10.945 55.777 1.00 9.87 199 THR B CA 1
ATOM 3622 C C . THR B 1 170 ? -6.891 -9.869 55.099 1.00 10.04 199 THR B C 1
ATOM 3623 O O . THR B 1 170 ? -6.589 -8.682 55.196 1.00 9.44 199 THR B O 1
ATOM 3627 N N . GLY B 1 171 ? -7.933 -10.295 54.401 1.00 9.52 200 GLY B N 1
ATOM 3628 C CA . GLY B 1 171 ? -8.800 -9.354 53.723 1.00 12.26 200 GLY B CA 1
ATOM 3629 C C . GLY B 1 171 ? -10.108 -10.042 53.421 1.00 12.97 200 GLY B C 1
ATOM 3630 O O . GLY B 1 171 ? -10.158 -11.266 53.336 1.00 11.76 200 GLY B O 1
ATOM 3631 N N . THR B 1 172 ? -11.165 -9.257 53.253 1.00 14.15 201 THR B N 1
ATOM 3632 C CA . THR B 1 172 ? -12.480 -9.805 52.965 1.00 17.19 201 THR B CA 1
ATOM 3633 C C . THR B 1 172 ? -13.387 -8.710 52.412 1.00 18.05 201 THR B C 1
ATOM 3634 O O . THR B 1 172 ? -12.927 -7.603 52.123 1.00 16.34 201 THR B O 1
ATOM 3638 N N . PHE B 1 173 ? -14.672 -9.024 52.269 1.00 20.26 202 PHE B N 1
ATOM 3639 C CA . PHE B 1 173 ? -15.651 -8.075 51.746 1.00 20.30 202 PHE B CA 1
ATOM 3640 C C . PHE B 1 173 ? -16.023 -7.019 52.764 1.00 21.68 202 PHE B C 1
ATOM 3641 O O . PHE B 1 173 ? -16.091 -7.288 53.966 1.00 21.19 202 PHE B O 1
ATOM 3649 N N . SER B 1 174 ? -16.277 -5.812 52.274 1.00 21.93 203 SER B N 1
ATOM 3650 C CA . SER B 1 174 ? -16.696 -4.731 53.145 1.00 23.54 203 SER B CA 1
ATOM 3651 C C . SER B 1 174 ? -18.151 -5.010 53.487 1.00 24.73 203 SER B C 1
ATOM 3652 O O . SER B 1 174 ? -18.892 -5.558 52.669 1.00 25.45 203 SER B O 1
ATOM 3655 N N . THR B 1 175 ? -18.561 -4.658 54.699 1.00 25.73 204 THR B N 1
ATOM 3656 C CA . THR B 1 175 ? -19.942 -4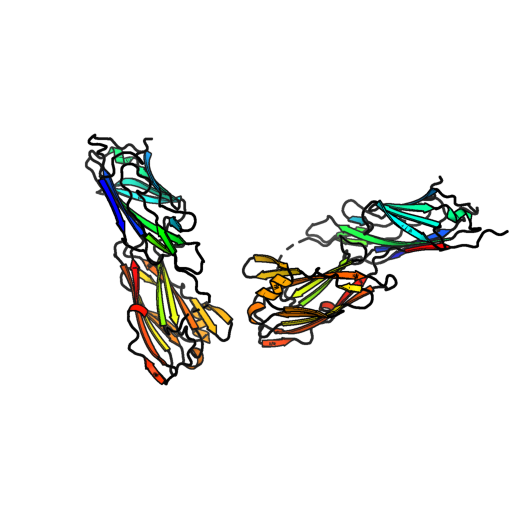.877 55.102 1.00 25.57 204 THR B CA 1
ATOM 3657 C C . THR B 1 175 ? -20.708 -3.559 55.030 1.00 25.62 204 THR B C 1
ATOM 3658 O O . THR B 1 175 ? -21.891 -3.492 55.375 1.00 26.96 204 THR B O 1
ATOM 3662 N N . GLU B 1 176 ? -20.029 -2.515 54.564 1.00 24.37 205 GLU B N 1
ATOM 3663 C CA . GLU B 1 176 ? -20.631 -1.191 54.467 1.00 22.53 205 GLU B CA 1
ATOM 3664 C C . GLU B 1 176 ? -20.709 -0.646 53.047 1.00 21.51 205 GLU B C 1
ATOM 3665 O O . GLU B 1 176 ? -21.654 0.059 52.702 1.00 21.50 205 GLU B O 1
ATOM 3671 N N . VAL B 1 177 ? -19.710 -0.960 52.227 1.00 17.45 206 VAL B N 1
ATOM 3672 C CA . VAL B 1 177 ? -19.663 -0.433 50.871 1.00 14.00 206 VAL B CA 1
ATOM 3673 C C . VAL B 1 177 ? -19.480 -1.492 49.795 1.00 15.07 206 VAL B C 1
ATOM 3674 O O . VAL B 1 177 ? -18.484 -2.218 49.784 1.00 14.13 206 VAL B O 1
ATOM 3678 N N . HIS B 1 178 ? -20.452 -1.573 48.894 1.00 14.29 207 HIS B N 1
ATOM 3679 C CA . HIS B 1 178 ? -20.408 -2.533 47.799 1.00 14.79 207 HIS B CA 1
ATOM 3680 C C . HIS B 1 178 ? -19.239 -2.195 46.882 1.00 15.26 207 HIS B C 1
ATOM 3681 O O . HIS B 1 178 ? -19.139 -1.079 46.375 1.00 12.66 207 HIS B O 1
ATOM 3688 N N . GLY B 1 179 ? -18.350 -3.163 46.681 1.00 14.07 208 GLY B N 1
ATOM 3689 C CA . GLY B 1 179 ? -17.201 -2.936 45.825 1.00 11.53 208 GLY B CA 1
ATOM 3690 C C . GLY B 1 179 ? -15.929 -2.684 46.616 1.00 10.06 208 GLY B C 1
ATOM 3691 O O . GLY B 1 179 ? -14.833 -2.695 46.058 1.00 13.71 208 GLY B O 1
ATOM 3692 N N . ASP B 1 180 ? -16.076 -2.447 47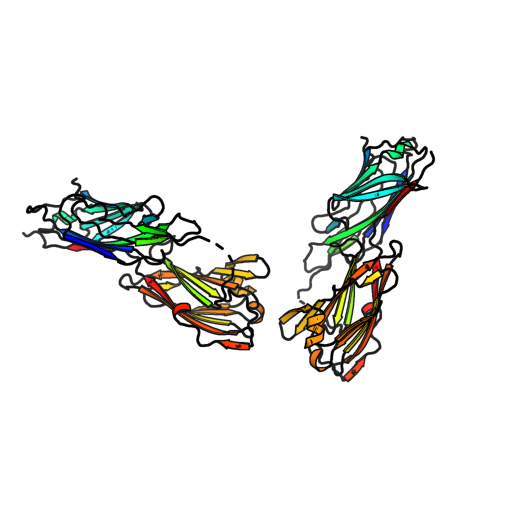.915 1.00 9.19 209 ASP B N 1
ATOM 3693 C CA . ASP B 1 180 ? -14.935 -2.196 48.795 1.00 8.84 209 ASP B CA 1
ATOM 3694 C C . ASP B 1 180 ? -14.528 -3.484 49.504 1.00 10.13 209 ASP B C 1
ATOM 3695 O O . ASP B 1 180 ? -15.306 -4.433 49.601 1.00 10.66 209 ASP B O 1
ATOM 3700 N N . MET B 1 181 ? -13.299 -3.504 49.995 1.00 8.89 210 MET B N 1
ATOM 3701 C CA . MET B 1 181 ? -12.764 -4.647 50.722 1.00 9.82 210 MET B CA 1
ATOM 3702 C C . MET B 1 181 ? -12.043 -4.114 51.953 1.00 9.77 210 MET B C 1
ATOM 3703 O O . MET B 1 181 ? -11.501 -3.014 51.928 1.00 11.54 210 MET B O 1
ATOM 3708 N N . ASN B 1 182 ? -12.048 -4.892 53.032 1.00 10.71 211 ASN B N 1
ATOM 3709 C CA . ASN B 1 182 ? -11.387 -4.504 54.272 1.00 11.80 211 ASN B CA 1
ATOM 3710 C C . ASN B 1 182 ? -10.158 -5.393 54.434 1.00 11.61 211 ASN B C 1
ATOM 3711 O O . ASN B 1 182 ? -10.203 -6.587 54.117 1.00 11.32 211 ASN B O 1
ATOM 3716 N N . TRP B 1 183 ? -9.074 -4.808 54.935 1.00 10.50 212 TRP B N 1
ATOM 3717 C CA . TRP B 1 183 ? -7.816 -5.528 55.119 1.00 10.53 212 TRP B CA 1
ATOM 3718 C C . TRP B 1 183 ? -7.235 -5.351 56.517 1.00 10.59 212 TRP B C 1
ATOM 3719 O O . TRP B 1 183 ? -7.485 -4.345 57.180 1.00 11.37 212 TRP B O 1
ATOM 3730 N N . TRP B 1 184 ? -6.444 -6.331 56.946 1.00 10.73 213 TRP B N 1
ATOM 3731 C CA . TRP B 1 184 ? -5.804 -6.316 58.262 1.00 11.61 213 TRP B CA 1
ATOM 3732 C C . TRP B 1 184 ? -4.337 -6.711 58.171 1.00 10.11 213 TRP B C 1
ATOM 3733 O O . TRP B 1 184 ? -4.006 -7.694 57.514 1.00 11.42 213 TRP B O 1
ATOM 3744 N N . LEU B 1 185 ? -3.471 -5.948 58.833 1.00 10.41 214 LEU B N 1
ATOM 3745 C CA . LEU B 1 185 ? -2.048 -6.264 58.897 1.00 11.91 214 LEU B CA 1
ATOM 3746 C C . LEU B 1 185 ? -1.813 -6.524 60.387 1.00 12.77 214 LEU B C 1
ATOM 3747 O O . LEU B 1 185 ? -1.863 -5.598 61.200 1.00 13.70 214 LEU B O 1
ATOM 3752 N N . ASN B 1 186 ? -1.583 -7.784 60.741 1.00 10.37 215 ASN B N 1
ATOM 3753 C CA . ASN B 1 186 ? -1.376 -8.175 62.136 1.00 12.86 215 ASN B CA 1
ATOM 3754 C C . ASN B 1 186 ? 0.107 -8.250 62.482 1.00 12.30 215 ASN B C 1
ATOM 3755 O O . ASN B 1 186 ? 0.792 -9.210 62.140 1.00 12.78 215 ASN B O 1
ATOM 3760 N N . ILE B 1 187 ? 0.587 -7.235 63.189 1.00 12.67 216 ILE B N 1
ATOM 3761 C CA . ILE B 1 187 ? 1.997 -7.142 63.539 1.00 12.27 216 ILE B CA 1
ATOM 3762 C C . ILE B 1 187 ? 2.308 -7.382 65.015 1.00 12.89 216 ILE B C 1
ATOM 3763 O O . ILE B 1 187 ? 1.756 -6.725 65.896 1.00 12.20 216 ILE B O 1
ATOM 3768 N N . ASN B 1 188 ? 3.206 -8.332 65.259 1.00 12.67 217 ASN B N 1
ATOM 3769 C CA . ASN B 1 188 ? 3.656 -8.688 66.598 1.00 14.76 217 ASN B CA 1
ATOM 3770 C C . ASN B 1 188 ? 2.587 -9.166 67.578 1.00 15.53 217 ASN B C 1
ATOM 3771 O O . ASN B 1 188 ? 2.508 -8.670 68.708 1.00 16.51 217 ASN B O 1
ATOM 3776 N N . SER B 1 189 ? 1.769 -10.128 67.158 1.00 15.87 218 SER B N 1
ATOM 3777 C CA . SER B 1 189 ? 0.748 -10.670 68.047 1.00 17.86 218 SER B CA 1
ATOM 3778 C C . SER B 1 189 ? 1.389 -11.292 69.297 1.00 18.26 218 SER B C 1
ATOM 3779 O O . SER B 1 189 ? 0.833 -11.208 70.390 1.00 19.73 218 SER B O 1
ATOM 3782 N N . PRO B 1 190 ? 2.567 -11.932 69.147 1.00 17.69 219 PRO B N 1
ATOM 3783 C CA . PRO B 1 190 ? 3.250 -12.560 70.288 1.00 17.39 219 PRO B CA 1
ATOM 3784 C C . PRO B 1 190 ? 3.801 -11.565 71.302 1.00 17.14 219 PRO B C 1
ATOM 3785 O O . PRO B 1 190 ? 4.182 -11.944 72.416 1.00 15.00 219 PRO B O 1
ATOM 3789 N N . LYS B 1 191 ? 3.848 -10.298 70.907 1.00 17.18 220 LYS B N 1
ATOM 3790 C CA . LYS B 1 191 ? 4.368 -9.233 71.754 1.00 17.72 220 LYS B CA 1
ATOM 3791 C C . LYS B 1 191 ? 5.830 -9.478 72.121 1.00 19.27 220 LYS B C 1
ATOM 3792 O O . LYS B 1 191 ? 6.212 -9.475 73.293 1.00 18.86 220 LYS B O 1
ATOM 3798 N N . GLU B 1 192 ? 6.637 -9.692 71.088 1.00 18.91 221 GLU B N 1
ATOM 3799 C CA . GLU B 1 192 ? 8.070 -9.922 71.229 1.00 18.76 221 GLU B CA 1
ATOM 3800 C C . GLU B 1 192 ? 8.778 -8.602 71.493 1.00 17.97 221 GLU B C 1
ATOM 3801 O O . GLU B 1 192 ? 8.258 -7.531 71.180 1.00 18.64 221 GLU B O 1
ATOM 3807 N N . ALA B 1 193 ? 9.978 -8.691 72.053 1.00 17.79 222 ALA B N 1
ATOM 3808 C CA . ALA B 1 193 ? 10.800 -7.514 72.280 1.00 15.77 222 ALA B CA 1
ATOM 3809 C C . ALA B 1 193 ? 11.791 -7.568 71.113 1.00 16.58 222 ALA B C 1
ATOM 3810 O O . ALA B 1 193 ? 12.944 -7.969 71.273 1.00 14.94 222 ALA B O 1
ATOM 3812 N N . VAL B 1 194 ? 11.310 -7.198 69.926 1.00 15.89 223 VAL B N 1
ATOM 3813 C CA . VAL B 1 194 ? 12.123 -7.211 68.715 1.00 15.60 223 VAL B CA 1
ATOM 3814 C C . VAL B 1 194 ? 13.439 -6.469 68.907 1.00 16.24 223 VAL B C 1
ATOM 3815 O O . VAL B 1 194 ? 13.533 -5.545 69.722 1.00 15.11 223 VAL B O 1
ATOM 3819 N N . GLN B 1 195 ? 14.456 -6.869 68.152 1.00 15.49 224 GLN B N 1
ATOM 3820 C CA . GLN B 1 195 ? 15.762 -6.243 68.282 1.00 15.99 224 GLN B CA 1
ATOM 3821 C C . GLN B 1 195 ? 16.144 -5.296 67.154 1.00 15.23 224 GLN B C 1
ATOM 3822 O O . GLN B 1 195 ? 17.321 -5.088 66.890 1.00 14.47 224 GLN B O 1
ATOM 3828 N N . SER B 1 196 ? 15.143 -4.716 66.497 1.00 14.21 225 SER B N 1
ATOM 3829 C CA . SER B 1 196 ? 15.382 -3.751 65.427 1.00 13.63 225 SER B CA 1
ATOM 3830 C C . SER B 1 196 ? 14.055 -3.115 65.067 1.00 14.02 225 SER B C 1
ATOM 3831 O O . SER B 1 196 ? 13.016 -3.495 65.603 1.00 12.58 225 SER B O 1
ATOM 3834 N N . ASP B 1 197 ? 14.094 -2.136 64.169 1.00 14.62 226 ASP B N 1
ATOM 3835 C CA . ASP B 1 197 ? 12.872 -1.495 63.715 1.00 14.96 226 ASP B CA 1
ATOM 3836 C C . ASP B 1 197 ? 12.136 -2.549 62.899 1.00 14.54 226 ASP B C 1
ATOM 3837 O O . ASP B 1 197 ? 12.760 -3.460 62.348 1.00 14.02 226 ASP B O 1
ATOM 3842 N N . VAL B 1 198 ? 10.816 -2.430 62.824 1.00 12.80 227 VAL B N 1
ATOM 3843 C CA . VAL B 1 198 ? 10.013 -3.369 62.047 1.00 11.07 227 VAL B CA 1
ATOM 3844 C C . VAL B 1 198 ? 9.551 -2.616 60.804 1.00 11.05 227 VAL B C 1
ATOM 3845 O O . VAL B 1 198 ? 9.174 -1.451 60.890 1.00 9.72 227 VAL B O 1
ATOM 3849 N N . LYS B 1 199 ? 9.598 -3.263 59.645 1.00 10.65 228 LYS B N 1
ATOM 3850 C CA . LYS B 1 199 ? 9.159 -2.598 58.426 1.00 8.54 228 LYS B CA 1
ATOM 3851 C C . LYS B 1 199 ? 8.369 -3.530 57.527 1.00 8.56 228 LYS B C 1
ATOM 3852 O O . LYS B 1 199 ? 8.808 -4.641 57.212 1.00 9.06 228 LYS B O 1
ATOM 3858 N N . VAL B 1 200 ? 7.195 -3.062 57.123 1.00 9.71 229 VAL B N 1
ATOM 3859 C CA . VAL B 1 200 ? 6.317 -3.821 56.239 1.00 11.37 229 VAL B CA 1
ATOM 3860 C C . VAL B 1 200 ? 6.062 -2.999 54.984 1.00 10.32 229 VAL B C 1
ATOM 3861 O O . VAL B 1 200 ? 5.732 -1.819 55.077 1.00 9.56 229 VAL B O 1
ATOM 3865 N N . ILE B 1 201 ? 6.239 -3.615 53.818 1.00 12.85 230 ILE B N 1
ATOM 3866 C CA . ILE B 1 201 ? 5.964 -2.935 52.550 1.00 8.19 230 ILE B CA 1
ATOM 3867 C C . ILE B 1 201 ? 4.818 -3.713 51.919 1.00 9.97 230 ILE B C 1
ATOM 3868 O O . ILE B 1 201 ? 4.977 -4.857 51.498 1.00 9.54 230 ILE B O 1
ATOM 3873 N N . ASP B 1 202 ? 3.654 -3.077 51.875 1.00 10.42 231 ASP B N 1
ATOM 3874 C CA . ASP B 1 202 ? 2.443 -3.686 51.347 1.00 11.17 231 ASP B CA 1
ATOM 3875 C C . ASP B 1 202 ? 2.123 -3.134 49.963 1.00 10.41 231 ASP B C 1
ATOM 3876 O O . ASP B 1 202 ? 2.000 -1.932 49.783 1.00 15.08 231 ASP B O 1
ATOM 3881 N N . THR B 1 203 ? 1.996 -4.014 48.984 1.00 10.69 232 THR B N 1
ATOM 3882 C CA . THR B 1 203 ? 1.667 -3.572 47.638 1.00 11.15 232 THR B CA 1
ATOM 3883 C C . THR B 1 203 ? 0.272 -4.038 47.264 1.00 10.33 232 THR B C 1
ATOM 3884 O O . THR B 1 203 ? 0.033 -5.235 47.103 1.00 10.94 232 THR B O 1
ATOM 3888 N N . ILE B 1 204 ? -0.646 -3.082 47.146 1.00 9.91 233 ILE B N 1
ATOM 3889 C CA . ILE B 1 204 ? -2.022 -3.377 46.778 1.00 10.80 233 ILE B CA 1
ATOM 3890 C C . ILE B 1 204 ? -1.988 -3.773 45.312 1.00 10.72 233 ILE B C 1
ATOM 3891 O O . ILE B 1 204 ? -1.405 -3.071 44.487 1.00 11.03 233 ILE B O 1
ATOM 3896 N N . GLY B 1 205 ? -2.599 -4.909 44.995 1.00 10.18 234 GLY B N 1
ATOM 3897 C CA . GLY B 1 205 ? -2.574 -5.395 43.630 1.00 10.66 234 GLY B CA 1
ATOM 3898 C C . GLY B 1 205 ? -3.419 -4.685 42.593 1.00 11.21 234 GLY B C 1
ATOM 3899 O O . GLY B 1 205 ? -4.004 -3.628 42.831 1.00 9.82 234 GLY B O 1
ATOM 3900 N N . GLU B 1 206 ? -3.470 -5.294 41.415 1.00 11.03 235 GLU B N 1
ATOM 3901 C CA . GLU B 1 206 ? -4.230 -4.759 40.294 1.00 12.18 235 GLU B CA 1
ATOM 3902 C C . GLU B 1 206 ? -5.738 -4.721 40.530 1.00 11.67 235 GLU B C 1
ATOM 3903 O O . GLU B 1 206 ? -6.290 -5.540 41.266 1.00 12.93 235 GLU B O 1
ATOM 3909 N N . GLY B 1 207 ? -6.401 -3.770 39.885 1.00 12.76 236 GLY B N 1
ATOM 3910 C CA . GLY B 1 207 ? -7.848 -3.696 39.979 1.00 11.91 236 GLY B CA 1
ATOM 3911 C C . GLY B 1 207 ? -8.510 -2.975 41.136 1.00 12.21 236 GLY B C 1
ATOM 3912 O O . GLY B 1 207 ? -9.716 -2.753 41.096 1.00 13.10 236 GLY B O 1
ATOM 3913 N N . HIS B 1 208 ? -7.752 -2.634 42.171 1.00 11.82 237 HIS B N 1
ATOM 3914 C CA . HIS B 1 208 ? -8.318 -1.914 43.302 1.00 11.13 237 HIS B CA 1
ATOM 3915 C C . HIS B 1 208 ? -7.299 -0.959 43.903 1.00 11.73 237 HIS B C 1
ATOM 3916 O O . HIS B 1 208 ? -6.097 -1.152 43.752 1.00 11.84 237 HIS B O 1
ATOM 3923 N N . LYS B 1 209 ? -7.800 0.077 44.571 1.00 13.08 238 LYS B N 1
ATOM 3924 C CA . LYS B 1 209 ? -6.955 1.107 45.179 1.00 13.96 238 LYS B CA 1
ATOM 3925 C C . LYS B 1 209 ? -7.345 1.379 46.619 1.00 12.45 238 LYS B C 1
ATOM 3926 O O . LYS B 1 209 ? -8.475 1.141 47.026 1.00 11.16 238 LYS B O 1
ATOM 3932 N N . LEU B 1 210 ? -6.405 1.928 47.375 1.00 12.21 239 LEU B N 1
ATOM 3933 C CA . LEU B 1 210 ? -6.660 2.281 48.757 1.00 11.72 239 LEU B CA 1
ATOM 3934 C C . LEU B 1 210 ? -7.745 3.352 48.792 1.00 13.23 239 LEU B C 1
ATOM 3935 O O . LEU B 1 210 ? -7.805 4.227 47.917 1.00 13.26 239 LEU B O 1
ATOM 3940 N N . VAL B 1 211 ? -8.615 3.272 49.790 1.00 13.12 240 VAL B N 1
ATOM 3941 C CA . VAL B 1 211 ? -9.663 4.262 49.952 1.00 13.31 240 VAL B CA 1
ATOM 3942 C C . VAL B 1 211 ? -9.057 5.344 50.841 1.00 15.10 240 VAL B C 1
ATOM 3943 O O . VAL B 1 211 ? -8.646 5.068 51.968 1.00 13.94 240 VAL B O 1
ATOM 3947 N N . ASP B 1 212 ? -8.984 6.567 50.322 1.00 16.26 241 ASP B N 1
ATOM 3948 C CA . ASP B 1 212 ? -8.403 7.679 51.065 1.00 19.03 241 ASP B CA 1
ATOM 3949 C C . ASP B 1 212 ? -8.968 7.833 52.467 1.00 19.17 241 ASP B C 1
ATOM 3950 O O . ASP B 1 212 ? -10.184 7.838 52.661 1.00 16.07 241 ASP B O 1
ATOM 3955 N N . GLY B 1 213 ? -8.062 7.951 53.435 1.00 17.64 242 GLY B N 1
ATOM 3956 C CA . GLY B 1 213 ? -8.440 8.132 54.824 1.00 17.72 242 GLY B CA 1
ATOM 3957 C C . GLY B 1 213 ? -8.941 6.942 55.622 1.00 16.77 242 GLY B C 1
ATOM 3958 O O . GLY B 1 213 ? -9.352 7.118 56.768 1.00 18.01 242 GLY B O 1
ATOM 3959 N N . SER B 1 214 ? -8.884 5.736 55.061 1.00 15.10 243 SER B N 1
ATOM 3960 C CA . SER B 1 214 ? -9.387 4.558 55.762 1.00 13.94 243 SER B CA 1
ATOM 3961 C C . SER B 1 214 ? -8.402 3.811 56.658 1.00 13.70 243 SER B C 1
ATOM 3962 O O . SER B 1 214 ? -8.776 2.831 57.293 1.00 14.26 243 SER B O 1
ATOM 3965 N N . ILE B 1 215 ? -7.157 4.263 56.723 1.00 13.85 244 ILE B N 1
ATOM 3966 C CA . ILE B 1 215 ? -6.168 3.573 57.546 1.00 13.85 244 ILE B CA 1
ATOM 3967 C C . ILE B 1 215 ? -6.310 3.871 59.031 1.00 14.15 244 ILE B C 1
ATOM 3968 O O . ILE B 1 215 ? -6.224 5.022 59.454 1.00 13.03 244 ILE B O 1
ATOM 3973 N N . MET B 1 216 ? -6.515 2.821 59.816 1.00 14.36 245 MET B N 1
ATOM 3974 C CA . MET B 1 216 ? -6.645 2.948 61.264 1.00 14.01 245 MET B CA 1
ATOM 3975 C C . MET B 1 216 ? -5.731 1.897 61.892 1.00 16.80 245 MET B C 1
ATOM 3976 O O . MET B 1 216 ? -5.292 0.963 61.214 1.00 13.66 245 MET B O 1
ATOM 3981 N N . VAL B 1 217 ? -5.431 2.044 63.178 1.00 15.76 246 VAL B N 1
ATOM 3982 C CA . VAL B 1 217 ? -4.535 1.099 63.835 1.00 15.63 246 VAL B CA 1
ATOM 3983 C C . VAL B 1 217 ? -4.988 0.712 65.235 1.00 16.92 246 VAL B C 1
ATOM 3984 O O . VAL B 1 217 ? -5.357 1.571 66.032 1.00 18.19 246 VAL B O 1
ATOM 3988 N N . ASP B 1 218 ? -4.973 -0.585 65.525 1.00 18.41 247 ASP B N 1
ATOM 3989 C CA . ASP B 1 218 ? -5.322 -1.058 66.861 1.00 18.36 247 ASP B CA 1
ATOM 3990 C C . ASP B 1 218 ? -3.986 -1.240 67.566 1.00 20.16 247 ASP B C 1
ATOM 3991 O O . ASP B 1 218 ? -3.066 -1.849 67.017 1.00 17.03 247 ASP B O 1
ATOM 3996 N N . VAL B 1 219 ? -3.866 -0.700 68.769 1.00 18.69 248 VAL B N 1
ATOM 3997 C CA . VAL B 1 219 ? -2.620 -0.815 69.506 1.00 20.78 248 VAL B CA 1
ATOM 3998 C C . VAL B 1 219 ? -2.886 -1.510 70.826 1.00 21.31 248 VAL B C 1
ATOM 3999 O O . VAL B 1 219 ? -3.668 -1.035 71.636 1.00 22.56 248 VAL B O 1
ATOM 4003 N N . GLU B 1 220 ? -2.244 -2.647 71.046 1.00 21.79 249 GLU B N 1
ATOM 4004 C CA . GLU B 1 220 ? -2.447 -3.368 72.288 1.00 24.03 249 GLU B CA 1
ATOM 4005 C C . GLU B 1 220 ? -1.153 -3.631 73.033 1.00 23.42 249 GLU B C 1
ATOM 4006 O O . GLU B 1 220 ? -0.198 -4.174 72.491 1.00 22.42 249 GLU B O 1
ATOM 4012 N N . ALA B 1 221 ? -1.145 -3.256 74.302 1.00 24.42 250 ALA B N 1
ATOM 4013 C CA . ALA B 1 221 ? 0.030 -3.479 75.112 1.00 22.95 250 ALA B CA 1
ATOM 4014 C C . ALA B 1 221 ? -0.212 -3.228 76.577 1.00 24.23 250 ALA B C 1
ATOM 4015 O O . ALA B 1 221 ? -1.103 -2.462 76.955 1.00 25.56 250 ALA B O 1
ATOM 4017 N N . ASN B 1 222 ? 0.619 -3.874 77.387 1.00 25.28 251 ASN B N 1
ATOM 4018 C CA . ASN B 1 222 ? 0.511 -3.777 78.819 1.00 25.80 251 ASN B CA 1
ATOM 4019 C C . ASN B 1 222 ? -0.931 -3.630 79.325 1.00 28.13 251 ASN B C 1
ATOM 4020 O O . ASN B 1 222 ? -1.267 -2.657 79.986 1.00 27.06 251 ASN B O 1
ATOM 4025 N N . GLY B 1 223 ? -1.785 -4.602 78.990 1.00 26.61 252 GLY B N 1
ATOM 4026 C CA . GLY B 1 223 ? -3.163 -4.578 79.465 1.00 29.33 252 GLY B CA 1
ATOM 4027 C C . GLY B 1 223 ? -4.295 -4.096 78.568 1.00 30.49 252 GLY B C 1
ATOM 4028 O O . GLY B 1 223 ? -5.360 -4.729 78.516 1.00 33.29 252 GLY B O 1
ATOM 4029 N N . GLU B 1 224 ? -4.101 -2.992 77.860 1.00 30.72 253 GLU B N 1
ATOM 4030 C CA . GLU B 1 224 ? -5.198 -2.481 77.052 1.00 28.37 253 GLU B CA 1
ATOM 4031 C C . GLU B 1 224 ? -5.115 -2.627 75.535 1.00 27.51 253 GLU B C 1
ATOM 4032 O O . GLU B 1 224 ? -4.158 -3.148 74.977 1.00 27.78 253 GLU B O 1
ATOM 4034 N N . LEU B 1 225 ? -6.187 -2.176 74.898 1.00 26.82 254 LEU B N 1
ATOM 4035 C CA . LEU B 1 225 ? -6.348 -2.141 73.454 1.00 25.65 254 LEU B CA 1
ATOM 4036 C C . LEU B 1 225 ? -7.014 -0.815 73.144 1.00 25.66 254 LEU B C 1
ATOM 4037 O O . LEU B 1 225 ? -8.050 -0.445 73.715 1.00 26.01 254 LEU B O 1
ATOM 4042 N N . LYS B 1 226 ? -6.383 -0.097 72.234 1.00 24.63 255 LYS B N 1
ATOM 4043 C CA . LYS B 1 226 ? -6.886 1.178 71.799 1.00 24.91 255 LYS B CA 1
ATOM 4044 C C . LYS B 1 226 ? -7.018 1.129 70.293 1.00 23.99 255 LYS B C 1
ATOM 4045 O O . LYS B 1 226 ? -6.155 0.606 69.590 1.00 23.46 255 LYS B O 1
ATOM 4051 N N . HIS B 1 227 ? -8.124 1.660 69.806 1.00 24.75 256 HIS B N 1
ATOM 4052 C CA . HIS B 1 227 ? -8.368 1.714 68.379 1.00 24.81 256 HIS B CA 1
ATOM 4053 C C . HIS B 1 227 ? -8.082 3.161 67.976 1.00 24.26 256 HIS B C 1
ATOM 4054 O O . HIS B 1 227 ? -8.912 4.046 68.192 1.00 26.07 256 HIS B O 1
ATOM 4061 N N . ILE B 1 228 ? -6.900 3.408 67.415 1.00 21.76 257 ILE B N 1
ATOM 4062 C CA . ILE B 1 228 ? -6.525 4.759 67.014 1.00 20.77 257 ILE B CA 1
ATOM 4063 C C . ILE B 1 228 ? -6.472 4.957 65.502 1.00 20.82 257 ILE B C 1
ATOM 4064 O O . ILE B 1 228 ? -6.699 4.020 64.733 1.00 20.63 257 ILE B O 1
ATOM 4069 N N . SER B 1 229 ? -6.173 6.185 65.089 1.00 19.24 258 SER B N 1
ATOM 4070 C CA . SER B 1 229 ? -6.104 6.541 63.675 1.00 20.92 258 SER B CA 1
ATOM 4071 C C . SER B 1 229 ? -4.672 6.532 63.149 1.00 19.89 258 SER B C 1
ATOM 4072 O O . SER B 1 229 ? -3.718 6.457 63.919 1.00 21.46 258 SER B O 1
ATOM 4075 N N . ALA B 1 230 ? -4.536 6.617 61.829 1.00 21.33 259 ALA B N 1
ATOM 4076 C CA . ALA B 1 230 ? -3.230 6.628 61.186 1.00 20.23 259 ALA B CA 1
ATOM 4077 C C . ALA B 1 230 ? -2.413 7.827 61.654 1.00 20.93 259 ALA B C 1
ATOM 4078 O O . ALA B 1 230 ? -1.228 7.692 61.956 1.00 21.03 259 ALA B O 1
ATOM 4080 N N . GLU B 1 231 ? -3.045 9.000 61.704 1.00 21.24 260 GLU B N 1
ATOM 4081 C CA . GLU B 1 231 ? -2.360 10.213 62.147 1.00 21.65 260 GLU B CA 1
ATOM 4082 C C . GLU B 1 231 ? -1.856 10.058 63.576 1.00 19.76 260 GLU B C 1
ATOM 4083 O O . GLU B 1 231 ? -0.742 10.465 63.894 1.00 21.92 260 GLU B O 1
ATOM 4089 N N . ALA B 1 232 ? -2.684 9.475 64.436 1.00 20.69 261 ALA B N 1
ATOM 4090 C CA . ALA B 1 232 ? -2.317 9.264 65.830 1.00 19.16 261 ALA B CA 1
ATOM 4091 C C . ALA B 1 232 ? -1.117 8.326 65.901 1.00 20.57 261 ALA B C 1
ATOM 4092 O O . ALA B 1 232 ? -0.154 8.580 66.623 1.00 20.08 261 ALA B O 1
ATOM 4094 N N . PHE B 1 233 ? -1.190 7.236 65.148 1.00 19.20 262 PHE B N 1
ATOM 4095 C CA . PHE B 1 233 ? -0.107 6.265 65.104 1.00 18.59 262 PHE B CA 1
ATOM 4096 C C . PHE B 1 233 ? 1.181 6.944 64.644 1.00 17.32 262 PHE B C 1
ATOM 4097 O O . PHE B 1 233 ? 2.257 6.690 65.182 1.00 19.23 262 PHE B O 1
ATOM 4105 N N . ASN B 1 234 ? 1.063 7.825 63.658 1.00 18.70 263 ASN B N 1
ATOM 4106 C CA . ASN B 1 234 ? 2.215 8.533 63.118 1.00 18.44 263 ASN B CA 1
ATOM 4107 C C . ASN B 1 234 ? 2.853 9.519 64.085 1.00 20.19 263 ASN B C 1
ATOM 4108 O O . ASN B 1 234 ? 4.005 9.906 63.908 1.00 18.97 263 ASN B O 1
ATOM 4113 N N . LYS B 1 235 ? 2.105 9.928 65.102 1.00 21.88 264 LYS B N 1
ATOM 4114 C CA . LYS B 1 235 ? 2.632 10.866 66.086 1.00 23.41 264 LYS B CA 1
ATOM 4115 C C . LYS B 1 235 ? 3.079 10.130 67.342 1.00 23.63 264 LYS B C 1
ATOM 4116 O O . LYS B 1 235 ? 3.899 10.641 68.107 1.00 24.75 264 LYS B O 1
ATOM 4122 N N . GLU B 1 236 ? 2.546 8.928 67.547 1.00 23.34 265 GLU B N 1
ATOM 4123 C CA . GLU B 1 236 ? 2.854 8.151 68.744 1.00 23.00 265 GLU B CA 1
ATOM 4124 C C . GLU B 1 236 ? 3.695 6.884 68.594 1.00 22.29 265 GLU B C 1
ATOM 4125 O O . GLU B 1 236 ? 4.557 6.617 69.432 1.00 21.66 265 GLU B O 1
ATOM 4131 N N . TYR B 1 237 ? 3.463 6.095 67.549 1.00 20.39 266 TYR B N 1
ATOM 4132 C CA . TYR B 1 237 ? 4.205 4.841 67.426 1.00 19.89 266 TYR B CA 1
ATOM 4133 C C . TYR B 1 237 ? 5.172 4.627 66.275 1.00 19.90 266 TYR B C 1
ATOM 4134 O O . TYR B 1 237 ? 6.181 3.932 66.428 1.00 19.68 266 TYR B O 1
ATOM 4143 N N . GLY B 1 238 ? 4.878 5.201 65.120 1.00 18.96 267 GLY B N 1
ATOM 4144 C CA . GLY B 1 238 ? 5.768 5.008 63.995 1.00 18.02 267 GLY B CA 1
ATOM 4145 C C . GLY B 1 238 ? 5.348 5.830 62.803 1.00 17.95 267 GLY B C 1
ATOM 4146 O O . GLY B 1 238 ? 4.871 6.953 62.952 1.00 17.72 267 GLY B O 1
ATOM 4147 N N . THR B 1 239 ? 5.517 5.267 61.614 1.00 16.44 268 THR B N 1
ATOM 4148 C CA . THR B 1 239 ? 5.155 5.977 60.400 1.00 15.97 268 THR B CA 1
ATOM 4149 C C . THR B 1 239 ? 4.496 5.067 59.378 1.00 15.09 268 THR B C 1
ATOM 4150 O O . THR B 1 239 ? 4.981 3.973 59.103 1.00 14.56 268 THR B O 1
ATOM 4154 N N . ILE B 1 240 ? 3.378 5.531 58.834 1.00 13.82 269 ILE B N 1
ATOM 4155 C CA . ILE B 1 240 ? 2.653 4.804 57.803 1.00 14.79 269 ILE B CA 1
ATOM 4156 C C . ILE B 1 240 ? 2.621 5.739 56.610 1.00 16.05 269 ILE B C 1
ATOM 4157 O O . ILE B 1 240 ? 2.156 6.875 56.728 1.00 16.06 269 ILE B O 1
ATOM 4162 N N . THR B 1 241 ? 3.120 5.276 55.468 1.00 14.16 270 THR B N 1
ATOM 4163 C CA . THR B 1 241 ? 3.115 6.094 54.268 1.00 14.71 270 THR B CA 1
ATOM 4164 C C . THR B 1 241 ? 2.342 5.392 53.171 1.00 12.86 270 THR B C 1
ATOM 4165 O O . THR B 1 241 ? 2.191 4.172 53.184 1.00 12.66 270 THR B O 1
ATOM 4169 N N . VAL B 1 242 ? 1.826 6.176 52.236 1.00 13.44 271 VAL B N 1
ATOM 4170 C CA . VAL B 1 242 ? 1.083 5.633 51.112 1.00 14.94 271 VAL B CA 1
ATOM 4171 C C . VAL B 1 242 ? 1.531 6.362 49.861 1.00 14.79 271 VAL B C 1
ATOM 4172 O O . VAL B 1 242 ? 1.488 7.588 49.803 1.00 16.81 271 VAL B O 1
ATOM 4176 N N . GLU B 1 243 ? 1.991 5.597 48.880 1.00 16.08 272 GLU B N 1
ATOM 4177 C CA . GLU B 1 243 ? 2.424 6.134 47.601 1.00 16.49 272 GLU B CA 1
ATOM 4178 C C . GLU B 1 243 ? 1.808 5.221 46.547 1.00 16.01 272 GLU B C 1
ATOM 4179 O O . GLU B 1 243 ? 2.301 4.119 46.303 1.00 15.13 272 GLU B O 1
ATOM 4185 N N . GLY B 1 244 ? 0.709 5.667 45.947 1.00 15.37 273 GLY B N 1
ATOM 4186 C CA . GLY B 1 244 ? 0.060 4.859 44.932 1.00 14.78 273 GLY B CA 1
ATOM 4187 C C . GLY B 1 244 ? -0.484 3.572 45.520 1.00 11.82 273 GLY B C 1
ATOM 4188 O O . GLY B 1 244 ? -1.352 3.611 46.387 1.00 12.16 273 GLY B O 1
ATOM 4189 N N . GLN B 1 245 ? 0.036 2.437 45.062 1.00 10.91 274 GLN B N 1
ATOM 4190 C CA . GLN B 1 245 ? -0.411 1.129 45.541 1.00 10.58 274 GLN B CA 1
ATOM 4191 C C . GLN B 1 245 ? 0.419 0.631 46.720 1.00 11.71 274 GLN B C 1
ATOM 4192 O O . GLN B 1 245 ? 0.100 -0.398 47.314 1.00 12.72 274 GLN B O 1
ATOM 4198 N N . VAL B 1 246 ? 1.473 1.362 47.067 1.00 11.75 275 VAL B N 1
ATOM 4199 C CA . VAL B 1 246 ? 2.355 0.933 48.152 1.00 12.57 275 VAL B CA 1
ATOM 4200 C C . VAL B 1 246 ? 2.097 1.582 49.506 1.00 12.28 275 VAL B C 1
ATOM 4201 O O . VAL B 1 246 ? 2.221 2.795 49.665 1.00 12.72 275 VAL B O 1
ATOM 4205 N N . LEU B 1 247 ? 1.721 0.756 50.477 1.00 12.29 276 LEU B N 1
ATOM 4206 C CA . LEU B 1 247 ? 1.469 1.218 51.835 1.00 11.33 276 LEU B CA 1
ATOM 4207 C C . LEU B 1 247 ? 2.605 0.639 52.673 1.00 11.63 276 LEU B C 1
ATOM 4208 O O . LEU B 1 247 ? 2.794 -0.579 52.732 1.00 11.26 276 LEU B O 1
ATOM 4213 N N . THR B 1 248 ? 3.369 1.521 53.309 1.00 11.41 277 THR B N 1
ATOM 4214 C CA . THR B 1 248 ? 4.505 1.098 54.114 1.00 10.89 277 THR B CA 1
ATOM 4215 C C . THR B 1 248 ? 4.281 1.414 55.587 1.00 10.59 277 THR B C 1
ATOM 4216 O O . THR B 1 248 ? 3.775 2.478 55.932 1.00 8.91 277 THR B O 1
ATOM 4220 N N . VAL B 1 249 ? 4.660 0.478 56.450 1.00 10.85 278 VAL B N 1
ATOM 4221 C CA . VAL B 1 249 ? 4.504 0.660 57.884 1.00 10.69 278 VAL B CA 1
ATOM 4222 C C . VAL B 1 249 ? 5.856 0.468 58.540 1.00 12.28 278 VAL B C 1
ATOM 4223 O O . VAL B 1 249 ? 6.489 -0.569 58.372 1.00 10.46 278 VAL B O 1
ATOM 4227 N N . MET B 1 250 ? 6.292 1.481 59.279 1.00 11.99 279 MET B N 1
ATOM 4228 C CA . MET B 1 250 ? 7.583 1.433 59.952 1.00 14.43 279 MET B CA 1
ATOM 4229 C C . MET B 1 250 ? 7.398 1.691 61.443 1.00 15.05 279 MET B C 1
ATOM 4230 O O . MET B 1 250 ? 6.847 2.717 61.844 1.00 15.68 279 MET B O 1
ATOM 4235 N N . ILE B 1 251 ? 7.854 0.749 62.263 1.00 15.72 280 ILE B N 1
ATOM 4236 C CA . ILE B 1 251 ? 7.729 0.879 63.711 1.00 14.63 280 ILE B CA 1
ATOM 4237 C C . ILE B 1 251 ? 9.089 0.774 64.392 1.00 15.52 280 ILE B C 1
ATOM 4238 O O . ILE B 1 251 ? 9.740 -0.272 64.345 1.00 15.16 280 ILE B O 1
ATOM 4243 N N . PRO B 1 252 ? 9.548 1.870 65.014 1.00 15.20 281 PRO B N 1
ATOM 4244 C CA . PRO B 1 252 ? 10.838 1.881 65.708 1.00 15.45 281 PRO B CA 1
ATOM 4245 C C . PRO B 1 252 ? 10.911 0.762 66.742 1.00 15.19 281 PRO B C 1
ATOM 4246 O O . PRO B 1 252 ? 9.907 0.401 67.353 1.00 14.77 281 PRO B O 1
ATOM 4250 N N . LYS B 1 253 ? 12.110 0.225 66.933 1.00 15.10 282 LYS B N 1
ATOM 4251 C CA . LYS B 1 253 ? 12.343 -0.854 67.885 1.00 16.38 282 LYS B CA 1
ATOM 4252 C C . LYS B 1 253 ? 11.645 -0.675 69.234 1.00 14.92 282 LYS B C 1
ATOM 4253 O O . LYS B 1 253 ? 10.898 -1.549 69.668 1.00 15.95 282 LYS B O 1
ATOM 4259 N N . GLU B 1 254 ? 11.885 0.453 69.899 1.00 17.89 283 GLU B N 1
ATOM 4260 C CA . GLU B 1 254 ? 11.279 0.681 71.215 1.00 19.74 283 GLU B CA 1
ATOM 4261 C C . GLU B 1 254 ? 9.763 0.865 71.237 1.00 19.30 283 GLU B C 1
ATOM 4262 O O . GLU B 1 254 ? 9.132 0.717 72.286 1.00 18.16 283 GLU B O 1
ATOM 4268 N N . LYS B 1 255 ? 9.176 1.181 70.088 1.00 18.06 284 LYS B N 1
ATOM 4269 C CA . LYS B 1 255 ? 7.733 1.358 70.002 1.00 17.06 284 LYS B CA 1
ATOM 4270 C C . LYS B 1 255 ? 7.081 0.012 69.702 1.00 15.11 284 LYS B C 1
ATOM 4271 O O . LYS B 1 255 ? 5.936 -0.240 70.086 1.00 15.30 284 LYS B O 1
ATOM 4277 N N . ALA B 1 256 ? 7.827 -0.853 69.021 1.00 15.08 285 ALA B N 1
ATOM 4278 C CA . ALA B 1 256 ? 7.342 -2.175 68.644 1.00 16.22 285 ALA B CA 1
ATOM 4279 C C . ALA B 1 256 ? 7.399 -3.168 69.800 1.00 16.94 285 ALA B C 1
ATOM 4280 O O . ALA B 1 256 ? 6.596 -4.088 69.870 1.00 15.72 285 ALA B O 1
ATOM 4282 N N . ALA B 1 257 ? 8.345 -2.962 70.711 1.00 18.99 286 ALA B N 1
ATOM 4283 C CA . ALA B 1 257 ? 8.529 -3.846 71.861 1.00 18.55 286 ALA B CA 1
ATOM 4284 C C . ALA B 1 257 ? 7.256 -4.226 72.604 1.00 17.89 286 ALA B C 1
ATOM 4285 O O . ALA B 1 257 ? 6.514 -3.362 73.069 1.00 19.48 286 ALA B O 1
ATOM 4287 N N . LYS B 1 258 ? 7.028 -5.530 72.725 1.00 18.82 287 LYS B N 1
ATOM 4288 C CA . LYS B 1 258 ? 5.879 -6.081 73.436 1.00 17.98 287 LYS B CA 1
ATOM 4289 C C . LYS B 1 258 ? 4.546 -5.412 73.127 1.00 19.07 287 LYS B C 1
ATOM 4290 O O . LYS B 1 258 ? 3.675 -5.323 73.994 1.00 19.94 287 LYS B O 1
ATOM 4296 N N . THR B 1 259 ? 4.377 -4.964 71.888 1.00 17.73 288 THR B N 1
ATOM 4297 C CA . THR B 1 259 ? 3.146 -4.297 71.484 1.00 17.68 288 THR B CA 1
ATOM 4298 C C . THR B 1 259 ? 2.611 -4.878 70.183 1.00 18.20 288 THR B C 1
ATOM 4299 O O . THR B 1 259 ? 3.359 -5.047 69.217 1.00 15.27 288 THR B O 1
ATOM 4303 N N . THR B 1 260 ? 1.317 -5.178 70.159 1.00 16.74 289 THR B N 1
ATOM 4304 C CA . THR B 1 260 ? 0.693 -5.723 68.958 1.00 17.10 289 THR B CA 1
ATOM 4305 C C . THR B 1 260 ? 0.036 -4.588 68.184 1.00 17.74 289 THR B C 1
ATOM 4306 O O . THR B 1 260 ? -0.690 -3.772 68.756 1.00 17.57 289 THR B O 1
ATOM 4310 N N . PHE B 1 261 ? 0.302 -4.536 66.884 1.00 15.37 290 PHE B N 1
ATOM 4311 C CA . PHE B 1 261 ? -0.254 -3.499 66.027 1.00 15.78 290 PHE B CA 1
ATOM 4312 C C . PHE B 1 261 ? -1.136 -4.114 64.960 1.00 15.55 290 PHE B C 1
ATOM 4313 O O . PHE B 1 261 ? -0.708 -5.001 64.225 1.00 13.89 290 PHE B O 1
ATOM 4321 N N . THR B 1 262 ? -2.380 -3.657 64.890 1.00 14.52 291 THR B N 1
ATOM 4322 C CA . THR B 1 262 ? -3.301 -4.160 63.884 1.00 14.62 291 THR B CA 1
ATOM 4323 C C . THR B 1 262 ? -3.630 -3.012 62.940 1.00 14.51 291 THR B C 1
ATOM 4324 O O . THR B 1 262 ? -4.421 -2.134 63.270 1.00 16.14 291 THR B O 1
ATOM 4328 N N . VAL B 1 263 ? -3.004 -3.009 61.770 1.00 13.27 292 VAL B N 1
ATOM 4329 C CA . VAL B 1 263 ? -3.242 -1.954 60.793 1.00 13.27 292 VAL B CA 1
ATOM 4330 C C . VAL B 1 263 ? -4.394 -2.350 59.883 1.00 13.16 292 VAL B C 1
ATOM 4331 O O . VAL B 1 263 ? -4.371 -3.410 59.267 1.00 13.55 292 VAL B O 1
ATOM 4335 N N . THR B 1 264 ? -5.405 -1.495 59.802 1.00 14.77 293 THR B N 1
ATOM 4336 C CA . THR B 1 264 ? -6.556 -1.792 58.966 1.00 12.96 293 THR B CA 1
ATOM 4337 C C . THR B 1 264 ? -6.764 -0.690 57.944 1.00 12.53 293 THR B C 1
ATOM 4338 O O . THR B 1 264 ? -6.420 0.470 58.185 1.00 11.13 293 THR B O 1
ATOM 4342 N N . TYR B 1 265 ? -7.309 -1.063 56.791 1.00 12.00 294 TYR B N 1
ATOM 4343 C CA . TYR B 1 265 ? -7.581 -0.097 55.732 1.00 11.32 294 TYR B CA 1
ATOM 4344 C C . TYR B 1 265 ? -8.522 -0.722 54.716 1.00 12.00 294 TYR B C 1
ATOM 4345 O O . TYR B 1 265 ? -8.747 -1.933 54.727 1.00 11.15 294 TYR B O 1
ATOM 4354 N N . ASP B 1 266 ? -9.089 0.109 53.852 1.00 10.35 295 ASP B N 1
ATOM 4355 C CA . ASP B 1 266 ? -10.000 -0.389 52.829 1.00 11.10 295 ASP B CA 1
ATOM 4356 C C . ASP B 1 266 ? -9.455 -0.147 51.426 1.00 9.28 295 ASP B C 1
ATOM 4357 O O . ASP B 1 266 ? -8.648 0.758 51.207 1.00 9.06 295 ASP B O 1
ATOM 4362 N N . THR B 1 267 ? -9.900 -0.969 50.482 1.00 9.79 296 THR B N 1
ATOM 4363 C CA . THR B 1 267 ? -9.538 -0.778 49.088 1.00 8.82 296 THR B CA 1
ATOM 4364 C C . THR B 1 267 ? -10.856 -0.784 48.329 1.00 8.87 296 THR B C 1
ATOM 4365 O O . THR B 1 267 ? -11.872 -1.269 48.833 1.00 8.85 296 THR B O 1
ATOM 4369 N N . ARG B 1 268 ? -10.832 -0.224 47.128 1.00 8.33 297 ARG B N 1
ATOM 4370 C CA . ARG B 1 268 ? -12.027 -0.117 46.306 1.00 9.00 297 ARG B CA 1
ATOM 4371 C C . ARG B 1 268 ? -11.736 -0.641 44.916 1.00 9.50 297 ARG B C 1
ATOM 4372 O O . ARG B 1 268 ? -10.809 -0.185 44.258 1.00 8.61 297 ARG B O 1
ATOM 4380 N N . ALA B 1 269 ? -12.529 -1.605 44.466 1.00 10.88 298 ALA B N 1
ATOM 4381 C CA . ALA B 1 269 ? -12.306 -2.169 43.142 1.00 11.69 298 ALA B CA 1
ATOM 4382 C C . ALA B 1 269 ? -12.750 -1.197 42.058 1.00 12.43 298 ALA B C 1
ATOM 4383 O O . ALA B 1 269 ? -13.701 -0.440 42.247 1.00 12.06 298 ALA B O 1
ATOM 4385 N N . PHE B 1 270 ? -12.039 -1.208 40.931 1.00 13.23 299 PHE B N 1
ATOM 4386 C CA . PHE B 1 270 ? -12.394 -0.364 39.796 1.00 15.50 299 PHE B CA 1
ATOM 4387 C C . PHE B 1 270 ? -12.388 -1.226 38.531 1.00 16.39 299 PHE B C 1
ATOM 4388 O O . PHE B 1 270 ? -12.929 -0.834 37.502 1.00 17.51 299 PHE B O 1
ATOM 4396 N N . ASP B 1 271 ? -11.775 -2.405 38.617 1.00 17.59 300 ASP B N 1
ATOM 4397 C CA . ASP B 1 271 ? -11.765 -3.337 37.491 1.00 18.81 300 ASP B CA 1
ATOM 4398 C C . ASP B 1 271 ? -12.664 -4.498 37.913 1.00 19.76 300 ASP B C 1
ATOM 4399 O O . ASP B 1 271 ? -12.220 -5.416 38.602 1.00 20.50 300 ASP B O 1
ATOM 4404 N N . LYS B 1 272 ? -13.929 -4.450 37.508 1.00 21.47 301 LYS B N 1
ATOM 4405 C CA . LYS B 1 272 ? -14.889 -5.493 37.870 1.00 24.24 301 LYS B CA 1
ATOM 4406 C C . LYS B 1 272 ? -14.676 -6.849 37.215 1.00 24.50 301 LYS B C 1
ATOM 4407 O O . LYS B 1 272 ? -15.299 -7.831 37.616 1.00 27.27 301 LYS B O 1
ATOM 4413 N N . LYS B 1 273 ? -13.804 -6.918 36.218 1.00 25.51 302 LYS B N 1
ATOM 4414 C CA . LYS B 1 273 ? -13.569 -8.178 35.522 1.00 25.90 302 LYS B CA 1
ATOM 4415 C C . LYS B 1 273 ? -12.466 -9.073 36.087 1.00 24.93 302 LYS B C 1
ATOM 4416 O O . LYS B 1 273 ? -12.242 -10.172 35.577 1.00 25.32 302 LYS B O 1
ATOM 4422 N N . LEU B 1 274 ? -11.780 -8.616 37.133 1.00 22.22 303 LEU B N 1
ATOM 4423 C CA . LEU B 1 274 ? -10.725 -9.418 37.748 1.00 20.23 303 LEU B CA 1
ATOM 4424 C C . LEU B 1 274 ? -11.313 -10.522 38.618 1.00 20.03 303 LEU B C 1
ATOM 4425 O O . LEU B 1 274 ? -12.238 -10.285 39.392 1.00 20.48 303 LEU B O 1
ATOM 4430 N N . GLU B 1 275 ? -10.752 -11.722 38.504 1.00 19.92 304 GLU B N 1
ATOM 4431 C CA . GLU B 1 275 ? -11.215 -12.868 39.276 1.00 19.07 304 GLU B CA 1
ATOM 4432 C C . GLU B 1 275 ? -10.959 -12.700 40.771 1.00 19.01 304 GLU B C 1
ATOM 4433 O O . GLU B 1 275 ? -11.755 -13.139 41.600 1.00 16.65 304 GLU B O 1
ATOM 4439 N N . ASN B 1 276 ? -9.835 -12.072 41.107 1.00 17.28 305 ASN B N 1
ATOM 4440 C CA . ASN B 1 276 ? -9.453 -11.857 42.498 1.00 17.51 305 ASN B CA 1
ATOM 4441 C C . ASN B 1 276 ? -8.738 -10.520 42.640 1.00 15.18 305 ASN B C 1
ATOM 4442 O O . ASN B 1 276 ? -8.118 -10.041 41.695 1.00 17.23 305 ASN B O 1
ATOM 4447 N N . TYR B 1 277 ? -8.836 -9.923 43.822 1.00 13.96 306 TYR B N 1
ATOM 4448 C CA . TYR B 1 277 ? -8.166 -8.660 44.109 1.00 12.90 306 TYR B CA 1
ATOM 4449 C C . TYR B 1 277 ? -7.087 -9.031 45.114 1.00 12.95 306 TYR B C 1
ATOM 4450 O O . TYR B 1 277 ? -7.379 -9.364 46.262 1.00 11.61 306 TYR B O 1
ATOM 4459 N N . LYS B 1 278 ? -5.836 -8.985 44.667 1.00 13.19 307 LYS B N 1
ATOM 4460 C CA . LYS B 1 278 ? -4.717 -9.389 45.503 1.00 12.86 307 LYS B CA 1
ATOM 4461 C C . LYS B 1 278 ? -4.011 -8.290 46.274 1.00 12.38 307 LYS B C 1
ATOM 4462 O O . LYS B 1 278 ? -4.124 -7.107 45.968 1.00 11.36 307 LYS B O 1
ATOM 4468 N N . ASN B 1 279 ? -3.275 -8.717 47.289 1.00 11.87 308 ASN B N 1
ATOM 4469 C CA . ASN B 1 279 ? -2.487 -7.818 48.109 1.00 15.16 308 ASN B CA 1
ATOM 4470 C C . ASN B 1 279 ? -1.277 -8.637 48.539 1.00 16.00 308 ASN B C 1
ATOM 4471 O O . ASN B 1 279 ? -1.417 -9.767 49.012 1.00 17.25 308 ASN B O 1
ATOM 4476 N N . SER B 1 280 ? -0.089 -8.081 48.346 1.00 13.33 309 SER B N 1
ATOM 4477 C CA . SER B 1 280 ? 1.130 -8.781 48.718 1.00 15.28 309 SER B CA 1
ATOM 4478 C C . SER B 1 280 ? 1.953 -7.873 49.609 1.00 13.85 309 SER B C 1
ATOM 4479 O O . SER B 1 280 ? 1.936 -6.654 49.448 1.00 14.06 309 SER B O 1
ATOM 4482 N N . SER B 1 281 ? 2.660 -8.458 50.566 1.00 11.50 310 SER B N 1
ATOM 4483 C CA . SER B 1 281 ? 3.475 -7.648 51.446 1.00 9.33 310 SER B CA 1
ATOM 4484 C C . SER B 1 281 ? 4.742 -8.383 51.852 1.00 7.86 310 SER B C 1
ATOM 4485 O O . SER B 1 281 ? 4.838 -9.599 51.721 1.00 7.90 310 SER B O 1
ATOM 4488 N N . THR B 1 282 ? 5.726 -7.625 52.315 1.00 8.72 311 THR B N 1
ATOM 4489 C CA . THR B 1 282 ? 6.979 -8.206 52.770 1.00 10.15 311 THR B CA 1
ATOM 4490 C C . THR B 1 282 ? 7.298 -7.551 54.107 1.00 8.90 311 THR B C 1
ATOM 4491 O O . THR B 1 282 ? 6.914 -6.411 54.350 1.00 9.99 311 THR B O 1
ATOM 4495 N N . ILE B 1 283 ? 7.989 -8.271 54.980 1.00 9.70 312 ILE B N 1
ATOM 4496 C CA . ILE B 1 283 ? 8.327 -7.715 56.280 1.00 9.50 312 ILE B CA 1
ATOM 4497 C C . ILE B 1 283 ? 9.764 -8.051 56.642 1.00 10.29 312 ILE B C 1
ATOM 4498 O O . ILE B 1 283 ? 10.295 -9.074 56.210 1.00 9.62 312 ILE B O 1
ATOM 4503 N N . GLU B 1 284 ? 10.409 -7.163 57.391 1.00 10.86 313 GLU B N 1
ATOM 4504 C CA . GLU B 1 284 ? 11.772 -7.421 57.836 1.00 11.92 313 GLU B CA 1
ATOM 4505 C C . GLU B 1 284 ? 11.954 -6.842 59.230 1.00 13.25 313 GLU B C 1
ATOM 4506 O O . GLU B 1 284 ? 11.430 -5.776 59.551 1.00 11.50 313 GLU B O 1
ATOM 4512 N N . TYR B 1 285 ? 12.689 -7.574 60.056 1.00 12.99 314 TYR B N 1
ATOM 4513 C CA . TYR B 1 285 ? 12.956 -7.170 61.429 1.00 12.04 314 TYR B CA 1
ATOM 4514 C C . TYR B 1 285 ? 13.828 -8.249 62.046 1.00 13.18 314 TYR B C 1
ATOM 4515 O O . TYR B 1 285 ? 13.968 -9.331 61.481 1.00 10.74 314 TYR B O 1
ATOM 4524 N N . LYS B 1 286 ? 14.425 -7.941 63.195 1.00 11.83 315 LYS B N 1
ATOM 4525 C CA . LYS B 1 286 ? 15.236 -8.910 63.926 1.00 12.17 315 LYS B CA 1
ATOM 4526 C C . LYS B 1 286 ? 14.332 -9.324 65.075 1.00 14.17 315 LYS B C 1
ATOM 4527 O O . LYS B 1 286 ? 13.833 -8.460 65.797 1.00 11.56 315 LYS B O 1
ATOM 4533 N N . ASP B 1 287 ? 14.100 -10.628 65.231 1.00 12.55 316 ASP B N 1
ATOM 4534 C CA . ASP B 1 287 ? 13.220 -11.101 66.292 1.00 14.45 316 ASP B CA 1
ATOM 4535 C C . ASP B 1 287 ? 13.799 -10.882 67.683 1.00 13.60 316 ASP B C 1
ATOM 4536 O O . ASP B 1 287 ? 14.866 -10.287 67.835 1.00 11.86 316 ASP B O 1
ATOM 4541 N N . GLU B 1 288 ? 13.086 -11.368 68.695 1.00 14.89 317 GLU B N 1
ATOM 4542 C CA . GLU B 1 288 ? 13.509 -11.196 70.081 1.00 17.00 317 GLU B CA 1
ATOM 4543 C C . GLU B 1 288 ? 14.835 -11.846 70.448 1.00 17.88 317 GLU B C 1
ATOM 4544 O O . GLU B 1 288 ? 15.440 -11.487 71.461 1.00 19.12 317 GLU B O 1
ATOM 4550 N N . SER B 1 289 ? 15.295 -12.792 69.635 1.00 18.24 318 SER B N 1
ATOM 4551 C CA . SER B 1 289 ? 16.564 -13.457 69.911 1.00 19.20 318 SER B CA 1
ATOM 4552 C C . SER B 1 289 ? 17.701 -12.788 69.143 1.00 19.99 318 SER B C 1
ATOM 4553 O O . SER B 1 289 ? 18.846 -13.241 69.191 1.00 19.92 318 SER B O 1
ATOM 4556 N N . GLY B 1 290 ? 17.370 -11.717 68.425 1.00 17.75 319 GLY B N 1
ATOM 4557 C CA . GLY B 1 290 ? 18.363 -10.972 67.668 1.00 17.83 319 GLY B CA 1
ATOM 4558 C C . GLY B 1 290 ? 18.624 -11.420 66.240 1.00 17.70 319 GLY B C 1
ATOM 4559 O O . GLY B 1 290 ? 19.528 -10.894 65.585 1.00 18.79 319 GLY B O 1
ATOM 4560 N N . ASN B 1 291 ? 17.842 -12.375 65.745 1.00 17.20 320 ASN B N 1
ATOM 4561 C CA . ASN B 1 291 ? 18.034 -12.875 64.385 1.00 16.54 320 ASN B CA 1
ATOM 4562 C C . ASN B 1 291 ? 17.109 -12.250 63.337 1.00 15.96 320 ASN B C 1
ATOM 4563 O O . ASN B 1 291 ? 15.899 -12.111 63.550 1.00 12.55 320 ASN B O 1
ATOM 4568 N N . LEU B 1 292 ? 17.695 -11.877 62.203 1.00 14.20 321 LEU B N 1
ATOM 4569 C CA . LEU B 1 292 ? 16.950 -11.266 61.110 1.00 14.97 321 LEU B CA 1
ATOM 4570 C C . LEU B 1 292 ? 15.933 -12.247 60.528 1.00 14.95 321 LEU B C 1
ATOM 4571 O O . LEU B 1 292 ? 16.232 -13.429 60.338 1.00 18.70 321 LEU B O 1
ATOM 4576 N N . VAL B 1 293 ? 14.728 -11.755 60.258 1.00 13.38 322 VAL B N 1
ATOM 4577 C CA . VAL B 1 293 ? 13.676 -12.583 59.682 1.00 11.41 322 VAL B CA 1
ATOM 4578 C C . VAL B 1 293 ? 13.410 -12.056 58.283 1.00 10.36 322 VAL B C 1
ATOM 4579 O O . VAL B 1 293 ? 12.901 -10.945 58.117 1.00 10.69 322 VAL B O 1
ATOM 4583 N N . THR B 1 294 ? 13.762 -12.854 57.281 1.00 11.57 323 THR B N 1
ATOM 4584 C CA . THR B 1 294 ? 13.586 -12.438 55.895 1.00 11.26 323 THR B CA 1
ATOM 4585 C C . THR B 1 294 ? 12.842 -13.458 55.046 1.00 9.96 323 THR B C 1
ATOM 4586 O O . THR B 1 294 ? 12.636 -13.232 53.849 1.00 8.37 323 THR B O 1
ATOM 4590 N N . ASP B 1 295 ? 12.425 -14.558 55.667 1.00 9.89 324 ASP B N 1
ATOM 4591 C CA . ASP B 1 295 ? 11.756 -15.648 54.956 1.00 11.32 324 ASP B CA 1
ATOM 4592 C C . ASP B 1 295 ? 10.295 -15.890 55.327 1.00 11.16 324 ASP B C 1
ATOM 4593 O O . ASP B 1 295 ? 9.798 -17.003 55.162 1.00 10.99 324 ASP B O 1
ATOM 4598 N N . THR B 1 296 ? 9.606 -14.870 55.828 1.00 10.96 325 THR B N 1
ATOM 4599 C CA . THR B 1 296 ? 8.209 -15.049 56.208 1.00 11.55 325 THR B CA 1
ATOM 4600 C C . THR B 1 296 ? 7.433 -15.592 55.010 1.00 11.64 325 THR B C 1
ATOM 4601 O O . THR B 1 296 ? 7.467 -15.013 53.921 1.00 11.35 325 THR B O 1
ATOM 4605 N N . PRO B 1 297 ? 6.727 -16.718 55.195 1.00 10.27 326 PRO B N 1
ATOM 4606 C CA . PRO B 1 297 ? 5.944 -17.352 54.129 1.00 13.48 326 PRO B CA 1
ATOM 4607 C C . PRO B 1 297 ? 4.926 -16.435 53.466 1.00 13.39 326 PRO B C 1
ATOM 4608 O O . PRO B 1 297 ? 4.291 -15.605 54.124 1.00 11.31 326 PRO B O 1
ATOM 4612 N N . LYS B 1 298 ? 4.779 -16.592 52.153 1.00 12.76 327 LYS B N 1
ATOM 4613 C CA . LYS B 1 298 ? 3.829 -15.796 51.396 1.00 14.11 327 LYS B CA 1
ATOM 4614 C C . LYS B 1 298 ? 2.386 -16.080 51.788 1.00 14.08 327 LYS B C 1
ATOM 4615 O O . LYS B 1 298 ? 1.526 -15.214 51.628 1.00 14.50 327 LYS B O 1
ATOM 4621 N N . HIS B 1 299 ? 2.100 -17.275 52.301 1.00 12.54 328 HIS B N 1
ATOM 4622 C CA . HIS B 1 299 ? 0.722 -17.556 52.665 1.00 13.33 328 HIS B CA 1
ATOM 4623 C C . HIS B 1 299 ? 0.287 -16.703 53.854 1.00 14.48 328 HIS B C 1
ATOM 4624 O O . HIS B 1 299 ? -0.907 -16.549 54.112 1.00 16.57 328 HIS B O 1
ATOM 4631 N N . TYR B 1 300 ? 1.263 -16.120 54.548 1.00 13.21 329 TYR B N 1
ATOM 4632 C CA . TYR B 1 300 ? 0.993 -15.226 55.675 1.00 12.47 329 TYR B CA 1
ATOM 4633 C C . TYR B 1 300 ? 0.984 -13.764 55.224 1.00 12.72 329 TYR B C 1
ATOM 4634 O O . TYR B 1 300 ? 0.126 -12.983 55.639 1.00 10.64 329 TYR B O 1
ATOM 4643 N N . THR B 1 301 ? 1.948 -13.403 54.377 1.00 11.32 330 THR B N 1
ATOM 4644 C CA . THR B 1 301 ? 2.103 -12.026 53.908 1.00 11.26 330 THR B CA 1
ATOM 4645 C C . THR B 1 301 ? 1.263 -11.608 52.713 1.00 11.98 330 THR B C 1
ATOM 4646 O O . THR B 1 301 ? 1.049 -10.413 52.500 1.00 11.88 330 THR B O 1
ATOM 4650 N N . ASP B 1 302 ? 0.800 -12.582 51.936 1.00 10.19 331 ASP B N 1
ATOM 4651 C CA . ASP B 1 302 ? -0.001 -12.295 50.753 1.00 11.80 331 ASP B CA 1
ATOM 4652 C C . ASP B 1 302 ? -1.377 -12.926 50.866 1.00 11.50 331 ASP B C 1
ATOM 4653 O O . ASP B 1 302 ? -1.526 -14.015 51.416 1.00 14.61 331 ASP B O 1
ATOM 4658 N N . THR B 1 303 ? -2.382 -12.247 50.330 1.00 13.57 332 THR B N 1
ATOM 4659 C CA . THR B 1 303 ? -3.719 -12.806 50.348 1.00 13.28 332 THR B CA 1
ATOM 4660 C C . THR B 1 303 ? -4.569 -12.156 49.267 1.00 13.80 332 THR B C 1
ATOM 4661 O O . THR B 1 303 ? -4.087 -11.324 48.499 1.00 13.18 332 THR B O 1
ATOM 4665 N N . SER B 1 304 ? -5.829 -12.552 49.184 1.00 15.30 333 SER B N 1
ATOM 4666 C CA . SER B 1 304 ? -6.700 -11.984 48.172 1.00 15.89 333 SER B CA 1
ATOM 4667 C C . SER B 1 304 ? -8.169 -12.132 48.519 1.00 15.93 333 SER B C 1
ATOM 4668 O O . SER B 1 304 ? -8.545 -12.856 49.446 1.00 15.29 333 SER B O 1
ATOM 4671 N N . VAL B 1 305 ? -8.993 -11.419 47.765 1.00 14.13 334 VAL B N 1
ATOM 4672 C CA . VAL B 1 305 ? -10.432 -11.456 47.941 1.00 15.07 334 VAL B CA 1
ATOM 4673 C C . VAL B 1 305 ? -11.049 -11.771 46.585 1.00 14.87 334 VAL B C 1
ATOM 4674 O O . VAL B 1 305 ? -10.745 -11.125 45.577 1.00 14.16 334 VAL B O 1
ATOM 4678 N N . VAL B 1 306 ? -11.907 -12.782 46.566 1.00 15.18 335 VAL B N 1
ATOM 4679 C CA . VAL B 1 306 ? -12.573 -13.211 45.343 1.00 15.44 335 VAL B CA 1
ATOM 4680 C C . VAL B 1 306 ? -13.539 -12.136 44.858 1.00 15.31 335 VAL B C 1
ATOM 4681 O O . VAL B 1 306 ? -14.168 -11.458 45.667 1.00 16.39 335 VAL B O 1
ATOM 4685 N N . ASN B 1 307 ? -13.634 -11.977 43.540 1.00 13.90 336 ASN B N 1
ATOM 4686 C CA . ASN B 1 307 ? -14.529 -10.989 42.938 1.00 14.48 336 ASN B CA 1
ATOM 4687 C C . ASN B 1 307 ? -15.904 -11.096 43.604 1.00 15.27 336 ASN B C 1
ATOM 4688 O O . ASN B 1 307 ? -16.517 -12.162 43.601 1.00 17.00 336 ASN B O 1
ATOM 4693 N N . MET B 1 308 ? -16.375 -9.985 44.170 1.00 16.72 337 MET B N 1
ATOM 4694 C CA . MET B 1 308 ? -17.648 -9.939 44.887 1.00 15.65 337 MET B CA 1
ATOM 4695 C C . MET B 1 308 ? -18.823 -9.388 44.086 1.00 13.57 337 MET B C 1
ATOM 4696 O O . MET B 1 308 ? -19.901 -9.169 44.642 1.00 15.05 337 MET B O 1
ATOM 4701 N N . PHE B 1 309 ? -18.627 -9.163 42.794 1.00 12.57 338 PHE B N 1
ATOM 4702 C CA . PHE B 1 309 ? -19.687 -8.588 41.970 1.00 13.20 338 PHE B CA 1
ATOM 4703 C C . PHE B 1 309 ? -20.665 -9.557 41.311 1.00 12.66 338 PHE B C 1
ATOM 4704 O O . PHE B 1 309 ? -20.273 -10.563 40.725 1.00 11.17 338 PHE B O 1
ATOM 4712 N N . ASP B 1 310 ? -21.947 -9.225 41.415 1.00 13.60 339 ASP B N 1
ATOM 4713 C CA . ASP B 1 310 ? -22.996 -10.017 40.798 1.00 14.11 339 ASP B CA 1
ATOM 4714 C C . ASP B 1 310 ? -22.981 -9.544 39.360 1.00 16.00 339 ASP B C 1
ATOM 4715 O O . ASP B 1 310 ? -22.675 -8.384 39.089 1.00 15.78 339 ASP B O 1
ATOM 4720 N N . ASP B 1 311 ? -23.282 -10.436 38.431 1.00 15.73 340 ASP B N 1
ATOM 4721 C CA . ASP B 1 311 ? -23.320 -10.040 37.040 1.00 18.56 340 ASP B CA 1
ATOM 4722 C C . ASP B 1 311 ? -24.427 -10.819 36.361 1.00 18.45 340 ASP B C 1
ATOM 4723 O O . ASP B 1 311 ? -24.809 -11.898 36.816 1.00 18.94 340 ASP B O 1
ATOM 4728 N N . ALA B 1 312 ? -24.959 -10.258 35.285 1.00 18.57 341 ALA B N 1
ATOM 4729 C CA . ALA B 1 312 ? -26.033 -10.909 34.559 1.00 19.14 341 ALA B CA 1
ATOM 4730 C C . ALA B 1 312 ? -26.262 -10.216 33.230 1.00 20.78 341 ALA B C 1
ATOM 4731 O O . ALA B 1 312 ? -26.135 -8.997 33.123 1.00 21.87 341 ALA B O 1
ATOM 4733 N N . THR B 1 313 ? -26.597 -10.999 32.215 1.00 19.92 342 THR B N 1
ATOM 4734 C CA . THR B 1 313 ? -26.867 -10.446 30.903 1.00 20.68 342 THR B CA 1
ATOM 4735 C C . THR B 1 313 ? -28.017 -11.218 30.278 1.00 20.31 342 THR B C 1
ATOM 4736 O O . THR B 1 313 ? -28.366 -12.307 30.730 1.00 19.60 342 THR B O 1
ATOM 4740 N N . ILE B 1 314 ? -28.618 -10.633 29.251 1.00 18.76 343 ILE B N 1
ATOM 4741 C CA . ILE B 1 314 ? -29.719 -11.265 28.543 1.00 20.07 343 ILE B CA 1
ATOM 4742 C C . ILE B 1 314 ? -29.398 -11.117 27.069 1.00 20.14 343 ILE B C 1
ATOM 4743 O O . ILE B 1 314 ? -29.029 -10.037 26.628 1.00 20.76 343 ILE B O 1
ATOM 4748 N N . GLY B 1 315 ? -29.525 -12.193 26.307 1.00 20.90 344 GLY B N 1
ATOM 4749 C CA . GLY B 1 315 ? -29.217 -12.099 24.892 1.00 22.53 344 GLY B CA 1
ATOM 4750 C C . GLY B 1 315 ? -30.349 -12.585 24.018 1.00 22.46 344 GLY B C 1
ATOM 4751 O O . GLY B 1 315 ? -31.410 -12.961 24.512 1.00 21.77 344 GLY B O 1
ATOM 4752 N N . GLY B 1 316 ? -30.127 -12.571 22.710 1.00 22.78 345 GLY B N 1
ATOM 4753 C CA . GLY B 1 316 ? -31.152 -13.034 21.797 1.00 23.63 345 GLY B CA 1
ATOM 4754 C C . GLY B 1 316 ? -31.242 -12.212 20.531 1.00 23.84 345 GLY B C 1
ATOM 4755 O O . GLY B 1 316 ? -30.812 -11.059 20.494 1.00 24.63 345 GLY B O 1
ATOM 4756 N N . GLU B 1 317 ? -31.808 -12.816 19.492 1.00 24.10 346 GLU B N 1
ATOM 4757 C CA . GLU B 1 317 ? -31.974 -12.157 18.201 1.00 25.49 346 GLU B CA 1
ATOM 4758 C C . GLU B 1 317 ? -33.032 -11.064 18.300 1.00 24.64 346 GLU B C 1
ATOM 4759 O O . GLU B 1 317 ? -34.028 -11.214 19.005 1.00 22.96 346 GLU B O 1
ATOM 4765 N N . MET B 1 318 ? -32.814 -9.965 17.586 1.00 24.51 347 MET B N 1
ATOM 4766 C CA . MET B 1 318 ? -33.759 -8.855 17.594 1.00 23.08 347 MET B CA 1
ATOM 4767 C C . MET B 1 318 ? -34.973 -9.164 16.717 1.00 23.16 347 MET B C 1
ATOM 4768 O O . MET B 1 318 ? -34.844 -9.785 15.660 1.00 24.13 347 MET B O 1
ATOM 4770 N N . LYS B 1 319 ? -36.153 -8.740 17.165 1.00 22.38 348 LYS B N 1
ATOM 4771 C CA . LYS B 1 319 ? -37.377 -8.951 16.397 1.00 22.70 348 LYS B CA 1
ATOM 4772 C C . LYS B 1 319 ? -37.151 -8.294 15.039 1.00 23.42 348 LYS B C 1
ATOM 4773 O O . LYS B 1 319 ? -36.499 -7.259 14.960 1.00 23.78 348 LYS B O 1
ATOM 4779 N N . ASP B 1 320 ? -37.697 -8.878 13.976 1.00 23.74 349 ASP B N 1
ATOM 4780 C CA . ASP B 1 320 ? -37.495 -8.338 12.629 1.00 24.90 349 ASP B CA 1
ATOM 4781 C C . ASP B 1 320 ? -38.512 -7.296 12.157 1.00 26.50 349 ASP B C 1
ATOM 4782 O O . ASP B 1 320 ? -39.477 -6.990 12.862 1.00 26.67 349 ASP B O 1
ATOM 4784 N N . LYS B 1 321 ? -38.265 -6.760 10.958 1.00 27.99 350 LYS B N 1
ATOM 4785 C CA . LYS B 1 321 ? -39.110 -5.757 10.294 1.00 29.74 350 LYS B CA 1
ATOM 4786 C C . LYS B 1 321 ? -38.658 -4.327 10.564 1.00 29.36 350 LYS B C 1
ATOM 4787 O O . LYS B 1 321 ? -37.693 -4.166 11.334 1.00 30.79 350 LYS B O 1
#

Sequence (619 aa):
AKDYTNEAIFTQFDVNPKGLINNPSQPIEFNLAFSDMNNGQKVKFKPGDFFDLTLPSNDEVSLRSLRAMGSKMPVLAKKEITLGELTFNGSHIHFEFMEDVLQLENVTGTINLKSVYDNAYRGEDDKIAELPTNLGLGSLDKQMITISQPGTPTSPIFYWKTGTFSTEVHGDMNWWLNINSPKEAVQSDVKVIDTIGEGHKLVDGSIMVDVEANGELKHISAEAFNKEYGTITVEGQVLTVMIPKEKAAKTTFTVTYDTRAFDKKLENYKNSSTIEYKDESGNLVTDTPKHYTDTSVVNMFDDATIGGEMAKDYTNEAIFTQFDVNPKGLINNPSQPIEFNLAFSDMNNGQKVKFKPGDFFDLTLPSNDEVSLRSLRAMGSKMPVLAITLGELTFNGSHIHFEFMEDVLQLENVTGTINLKSVYDNAYRGEDDKIAELPTNLGLGSLDKQMITISQPGTPSPIFYWKTGTFSTEVHGDMNWWLNINSPKEAVQSDVKVIDTIGEGHKLVDGSIMVDVEANGELKHISAEAFNKEYGTITVEGQVLTVMIPKEKAAKTTFTVTYDTRAFDKKLENYKNSSTIEYKDESGNLVTDTPKHYTDTSVVNMFDDATIGGEMKDK

B-factor: mean 17.51, std 5.99, range [1.1, 39.3]

Organism: Erysipelothrix rhusiopathiae (NCBI:txid1648)

Foldseek 3Di:
DAECLQWQFKDDWDWPDDDEAEAQQAWIKIKTKGWQQTPNDGDQAAFFYKYKFAFFDDPFKTKFALEDAQDKDFAWEDVIDGQWMWGGHTRMIMIGGHHCSNFFDIKMKMWMGTIGMGGRDAAAQKDKDWTWDPRSHNVDDTDIDIYIRGYDHCDPDQWFKGKHAHSVDPQKIKIKIKHGPVQFLFPWKKKKKKFWDPQKWFDPQFKWKWKDADHDIDIGGQVVCVVPFFHWDDDTRIIMTIGGSVRSHRMIMMIMTMMGGDRLPDQKTKMFMFMWTQTNVRHIDGCPDRNGGMDIYGRSDIHMHMYGHD/DAECLQFPFKDDWDWDDQDEDEDQQAWIKIKTKGWQATPNDGHQAAFFYKYKFFFWDDPFKTKAALDDAQDKDFAAVPGQWMWGGHTRMIMIGGHHRSNQFPIKMKMKMGIIGMGGRDAAQDKDKDWTWDPRSHNNDDTGIHIYIDHYHLDPDQWFKDKGPDSPDPQKIKMKIKHGSVQFLFDFKKKKKKFWDPFKWFDPQFKWKWKDADPDIDTGGQVVCVVQFFHWDDDTRIIMTIGGSVSSHRMIMMIMTMMGGDDLPDQKTKMAMFMWTQTNVRHIDGCPDRNGGIDIYGRSDMHMYMDHHTDDD

Nearest PDB structures (foldseek):
  3v10-assembly1_A  TM=1.003E+00  e=4.036E-71  Erysipelothrix rhusiopathiae
  3v10-assembly2_B  TM=9.922E-01  e=2.889E-64  Erysipelothrix rhusiopathiae
  2f6a-assembly1_A  TM=7.791E-01  e=8.237E-26  Staphylococcus aureus
  2z1p-assembly1_A  TM=8.401E-01  e=6.083E-23  Enterococcus faecalis
  2okm-assembly1_A  TM=8.054E-01  e=8.806E-13  Enterococcus faecalis